Protein AF-A0A8X8BKU2-F1 (afdb_monomer_lite)

pLDDT: mean 81.25, std 14.53, range [22.73, 97.19]

InterPro domains:
  IPR000215 Serpin family [PTHR11461] (1-148)
  IPR002659 Glycosyl transferase, family 31 [PF01762] (292-393)
  IPR023796 Serpin domain [PF00079] (1-145)
  IPR023796 Serpin domain [PF00079] (156-291)
  IPR023796 Serpin domain [SM00093] (162-441)
  IPR036186 Serpin superfamily [SSF56574] (1-147)
  IPR036186 Serpin superfamily [SSF56574] (148-292)
  IPR042178 Serpin superfamily, domain 1 [G3DSA:3.30.497.10] (79-138)
  IPR042178 Serpin superfamily, domain 1 [G3DSA:3.30.497.10] (139-314)
  IPR042185 Serpin superfamily, domain 2 [G3DSA:2.30.39.10] (1-78)

Foldseek 3Di:
DDKDWFWWWWDQDPVLCWIWTWAAFAASPDTDIDIGHPDDPDPDPSCPSVLVPDDLVVVCCRPPSVRTDGDTDTDDDDWDKDKDKDWCVVVLVVLQLPQLCPQVRFALCLWAVDRRDHDPTDMFIDIDTDDHDGDYDHDDDDDDPVVVLLVQQVSLLVRLVSSSCVSVVVPDPDDDDGDSLLSLLQLVLSLSRGDDVNNVRSCVSSVCPPNPPCSLQSSQVVQCVQCPPPPPDDGARADEAEAAQVTDTDPVSQVSCCRRPVYGYHHDHCPPCVPVVVVVVVVVVVVRNDDQQQKDADVVLVVVLCVPDPPVQQAKEAAKDAFDFAACDDPRHDDCVRPVDGTAHIWHDDLDIDHRPVLVVLLVVLVVPDDDDPPVRSSSRSSCVNSVGHHDYDPLHAEPDDEQDLLSPLNHRMYGFYPPDDNSGDDPVVSVVSVVSNVPDPDRDDD

Secondary structure (DSSP, 8-state):
-EEEEEEEEEEEEGGGTEEEEEEE-GGGS-EEEEEEE---SSSS-S-HHHHHH--HHHHHHHT-GGGSEEEEEEEEE--EEEEEEEE-HHHHHHTT--GGG-TTT---TTT-SSS-------EEEEEEEE-S-----------TTSHHHHHHHHHHHHHHHHHHHHHHHTT-SS-----HHHHHHHHHHHHHH--HHHHHHHHHHTT-TTS-TTHHHHHHHHHHHHT-TT-SS-------EEEETTS---HHHHHHHHHHHS--EEEE-TTT-HHHHHHHHHHHHHHHS-----EEE-HHHHHHHHHHSTTTTSEEEEEEE-SPBPP-SSTT---TTT--SSB---EEEEEEEE--GGGHHHHHHHHTTSPP-SSHHHHHHHHHHHTTPEEEE-TTEEEEEE---HHHHTT-SEEEEE-SS-TT---HHHHHHHHHHHHH---PPP-

Organism: Polypterus senegalus (NCBI:txid55291)

Radius of gyration: 26.02 Å; chains: 1; bounding box: 60×61×74 Å

Structure (mmCIF, N/CA/C/O backbone):
data_AF-A0A8X8BKU2-F1
#
_entry.id   AF-A0A8X8BKU2-F1
#
loop_
_atom_site.group_PDB
_atom_site.id
_atom_site.type_symbol
_atom_site.label_atom_id
_atom_site.label_alt_id
_atom_site.label_comp_id
_atom_site.label_asym_id
_atom_site.label_entity_id
_atom_site.label_seq_id
_atom_site.pdbx_PDB_ins_code
_atom_site.Cartn_x
_atom_site.Cartn_y
_atom_site.Cartn_z
_atom_site.occupancy
_atom_site.B_iso_or_equiv
_atom_site.auth_seq_id
_atom_site.auth_comp_id
_atom_site.auth_asym_id
_atom_site.auth_atom_id
_atom_site.pdbx_PDB_model_num
ATOM 1 N N . MET A 1 1 ? -12.149 -3.119 19.683 1.00 58.31 1 MET A N 1
ATOM 2 C CA . MET A 1 1 ? -13.117 -3.546 18.656 1.00 58.31 1 MET A CA 1
ATOM 3 C C . MET A 1 1 ? -13.984 -2.332 18.420 1.00 58.31 1 MET A C 1
ATOM 5 O O . MET A 1 1 ? -14.526 -1.822 19.392 1.00 58.31 1 MET A O 1
ATOM 9 N N . MET A 1 2 ? -14.009 -1.815 17.196 1.00 70.12 2 MET A N 1
ATOM 10 C CA . MET A 1 2 ? -14.854 -0.684 16.835 1.00 70.12 2 MET A CA 1
ATOM 11 C C . MET A 1 2 ? -16.304 -1.154 16.860 1.00 70.12 2 MET A C 1
ATOM 13 O O . MET A 1 2 ? -16.645 -2.106 16.158 1.00 70.12 2 MET A O 1
ATOM 17 N N . HIS A 1 3 ? -17.138 -0.494 17.660 1.00 80.69 3 HIS A N 1
ATOM 18 C CA . HIS A 1 3 ? -18.579 -0.715 17.689 1.00 80.69 3 HIS A CA 1
ATOM 19 C C . HIS A 1 3 ? -19.279 0.562 17.255 1.00 80.69 3 HIS A C 1
ATOM 21 O O . HIS A 1 3 ? -19.214 1.575 17.949 1.00 80.69 3 HIS A O 1
ATOM 27 N N . GLN A 1 4 ? -19.961 0.509 16.118 1.00 79.44 4 GLN A N 1
ATOM 28 C CA . GLN A 1 4 ? -20.691 1.648 15.586 1.00 79.44 4 GLN A CA 1
ATOM 29 C C . GLN A 1 4 ? -22.133 1.248 15.312 1.00 79.44 4 GLN A C 1
ATOM 31 O O . GLN A 1 4 ? -22.399 0.223 14.690 1.00 79.44 4 GLN A O 1
ATOM 36 N N . LYS A 1 5 ? -23.072 2.073 15.770 1.00 86.94 5 LYS A N 1
ATOM 37 C CA . LYS A 1 5 ? -24.489 1.935 15.452 1.00 86.94 5 LYS A CA 1
ATOM 38 C C . LYS A 1 5 ? -24.921 3.153 14.650 1.00 86.94 5 LYS A C 1
ATOM 40 O O . LYS A 1 5 ? -24.992 4.248 15.198 1.00 86.94 5 LYS A O 1
ATOM 45 N N . SER A 1 6 ? -25.161 2.972 13.355 1.00 87.56 6 SER A N 1
ATOM 46 C CA . SER A 1 6 ? -25.583 4.056 12.461 1.00 87.56 6 SER A CA 1
ATOM 47 C C . SER A 1 6 ? -26.288 3.506 11.220 1.00 87.56 6 SER A C 1
ATOM 49 O O . SER A 1 6 ? -26.425 2.294 11.052 1.00 87.56 6 SER A O 1
ATOM 51 N N . LYS A 1 7 ? -26.763 4.406 10.355 1.00 89.69 7 LYS A N 1
ATOM 52 C CA . LYS A 1 7 ? -27.360 4.066 9.063 1.00 89.69 7 LYS A CA 1
ATOM 53 C C . LYS A 1 7 ? -26.285 3.935 7.989 1.00 89.69 7 LYS A C 1
ATOM 55 O O . LYS A 1 7 ? -25.762 4.948 7.526 1.00 89.69 7 LYS A O 1
ATOM 60 N N . PHE A 1 8 ? -26.039 2.711 7.547 1.00 91.19 8 PHE A N 1
ATOM 61 C CA . PHE A 1 8 ? -25.093 2.393 6.480 1.00 91.19 8 PHE A CA 1
ATOM 62 C C . PHE A 1 8 ? -25.825 1.853 5.261 1.00 91.19 8 PHE A C 1
ATOM 64 O O . PHE A 1 8 ? -26.941 1.347 5.375 1.00 91.19 8 PHE A O 1
ATOM 71 N N . LYS A 1 9 ? -25.198 1.961 4.090 1.00 93.50 9 LYS A N 1
ATOM 72 C CA . LYS A 1 9 ? -25.662 1.215 2.925 1.00 93.50 9 LYS A CA 1
ATOM 73 C C . LYS A 1 9 ? -25.282 -0.242 3.103 1.00 93.50 9 LYS A C 1
ATOM 75 O O . LYS A 1 9 ? -24.139 -0.566 3.436 1.00 93.50 9 LYS A O 1
ATOM 80 N N . PHE A 1 10 ? -26.251 -1.103 2.860 1.00 95.12 10 PHE A N 1
ATOM 81 C CA . PHE A 1 10 ? -26.120 -2.526 3.062 1.00 95.12 10 PHE A CA 1
ATOM 82 C C . PHE A 1 10 ? -26.879 -3.299 1.995 1.00 95.12 10 PHE A C 1
ATOM 84 O O . PHE A 1 10 ? -27.978 -2.919 1.596 1.00 95.12 10 PHE A O 1
ATOM 91 N N . ALA A 1 11 ? -26.304 -4.414 1.573 1.00 94.75 11 ALA A N 1
ATOM 92 C CA . ALA A 1 11 ? -26.965 -5.386 0.723 1.00 94.75 11 ALA A CA 1
ATOM 93 C C . ALA A 1 11 ? -26.736 -6.792 1.275 1.00 94.75 11 ALA A C 1
ATOM 95 O O . ALA A 1 11 ? -25.700 -7.098 1.864 1.00 94.75 11 ALA A O 1
ATOM 96 N N . PHE A 1 12 ? -27.709 -7.670 1.064 1.00 93.06 12 PHE A N 1
ATOM 97 C CA . PHE A 1 12 ? -27.542 -9.097 1.291 1.00 93.06 12 PHE A CA 1
ATOM 98 C C . PHE A 1 12 ? -27.645 -9.811 -0.050 1.00 93.06 12 PHE A C 1
ATOM 100 O O . PHE A 1 12 ? -28.634 -9.636 -0.755 1.00 93.06 12 PHE A O 1
ATOM 107 N N . ILE A 1 13 ? -26.637 -10.615 -0.389 1.00 91.88 13 ILE A N 1
ATOM 108 C CA . ILE A 1 13 ? -26.557 -11.379 -1.635 1.00 91.88 13 ILE A CA 1
ATOM 109 C C . ILE A 1 13 ? -26.971 -12.829 -1.336 1.00 91.88 13 ILE A C 1
ATOM 111 O O . ILE A 1 13 ? -26.147 -13.601 -0.828 1.00 91.88 13 ILE A O 1
ATOM 115 N N . PRO A 1 14 ? -28.224 -13.242 -1.630 1.00 88.62 14 PRO A N 1
ATOM 116 C CA . PRO A 1 14 ? -28.755 -14.525 -1.165 1.00 88.62 14 PRO A CA 1
ATOM 117 C C . PRO A 1 14 ? -28.027 -15.729 -1.762 1.00 88.62 14 PRO A C 1
ATOM 119 O O . PRO A 1 14 ? -27.754 -16.701 -1.058 1.00 88.62 14 PRO A O 1
ATOM 122 N N . GLU A 1 15 ? -27.655 -15.647 -3.042 1.00 86.75 15 GLU A N 1
ATOM 123 C CA . GLU A 1 15 ? -26.928 -16.703 -3.760 1.00 86.75 15 GLU A CA 1
ATOM 124 C C . GLU A 1 15 ? -25.577 -17.023 -3.111 1.00 86.75 15 GLU A C 1
ATOM 126 O O . GLU A 1 15 ? -25.129 -18.172 -3.102 1.00 86.75 15 GLU A O 1
ATOM 131 N N . MET A 1 16 ? -24.942 -16.004 -2.534 1.00 85.38 16 MET A N 1
ATOM 132 C CA . MET A 1 16 ? -23.623 -16.091 -1.916 1.00 85.38 16 MET A CA 1
ATOM 133 C C . MET A 1 16 ? -23.685 -16.225 -0.398 1.00 85.38 16 MET A C 1
ATOM 135 O O . MET A 1 16 ? -22.648 -16.456 0.209 1.00 85.38 16 MET A O 1
ATOM 139 N N . GLN A 1 17 ? -24.874 -16.083 0.205 1.00 87.62 17 GLN A N 1
ATOM 140 C CA . GLN A 1 17 ? -25.035 -15.907 1.651 1.00 87.62 17 GLN A CA 1
ATOM 141 C C . GLN A 1 17 ? -24.080 -14.830 2.192 1.00 87.62 17 GLN A C 1
ATOM 143 O O . GLN A 1 17 ? -23.477 -14.998 3.243 1.00 87.62 17 GLN A O 1
ATOM 148 N N . CYS A 1 18 ? -23.924 -13.727 1.458 1.00 90.94 18 CYS A N 1
ATOM 149 C CA . CYS A 1 18 ? -22.923 -12.699 1.736 1.00 90.94 18 CYS A CA 1
ATOM 150 C C . CYS A 1 18 ? -23.594 -11.377 2.111 1.00 90.94 18 CYS A C 1
ATOM 152 O O . CYS A 1 18 ? -24.566 -10.961 1.481 1.00 90.94 18 CYS A O 1
ATOM 154 N N . GLN A 1 19 ? -23.081 -10.730 3.147 1.00 92.81 19 GLN A N 1
ATOM 155 C CA . GLN A 1 19 ? -23.439 -9.384 3.562 1.00 92.81 19 GLN A CA 1
ATOM 156 C C . GLN A 1 19 ? -22.459 -8.394 2.935 1.00 92.81 19 GLN A C 1
ATOM 158 O O . GLN A 1 19 ? -21.251 -8.594 3.004 1.00 92.81 19 GLN A O 1
ATOM 163 N N . VAL A 1 20 ? -22.969 -7.319 2.349 1.00 94.81 20 VAL A N 1
ATOM 164 C CA . VAL A 1 20 ? -22.167 -6.232 1.787 1.00 94.81 20 VAL A CA 1
ATOM 165 C C . VAL A 1 20 ? -22.460 -4.975 2.582 1.00 94.81 20 VAL A C 1
ATOM 167 O O . VAL A 1 20 ? -23.620 -4.590 2.722 1.00 94.81 20 VAL A O 1
ATOM 170 N N . LEU A 1 21 ? -21.420 -4.341 3.107 1.00 93.44 21 LEU A N 1
ATOM 171 C CA . LEU A 1 21 ? -21.511 -3.125 3.905 1.00 93.44 21 LEU A CA 1
ATOM 172 C C . LEU A 1 21 ? -20.603 -2.056 3.302 1.00 93.44 21 LEU A C 1
ATOM 174 O O . LEU A 1 21 ? -19.420 -2.310 3.087 1.00 93.44 21 LEU A O 1
ATOM 178 N N . GLU A 1 22 ? -21.143 -0.862 3.069 1.00 91.69 22 GLU A N 1
ATOM 179 C CA . GLU A 1 22 ? -20.348 0.318 2.723 1.00 91.69 22 GLU A CA 1
ATOM 180 C C . GLU A 1 22 ? -20.149 1.174 3.979 1.00 91.69 22 GLU A C 1
ATOM 182 O O . GLU A 1 22 ? -21.103 1.732 4.532 1.00 91.69 22 GLU A O 1
ATOM 187 N N . LEU A 1 23 ? -18.898 1.276 4.421 1.00 86.50 23 LEU A N 1
ATOM 188 C CA . LEU A 1 23 ? -18.463 2.183 5.473 1.00 86.50 23 LEU A CA 1
ATOM 189 C C . LEU A 1 23 ? -17.860 3.433 4.819 1.00 86.50 23 LEU A C 1
ATOM 191 O O . LEU A 1 23 ? -16.763 3.350 4.263 1.00 86.50 23 LEU A O 1
ATOM 195 N N . PRO A 1 24 ? -18.550 4.583 4.839 1.00 78.75 24 PRO A N 1
ATOM 196 C CA . PRO A 1 24 ? -17.989 5.811 4.300 1.00 78.75 24 PRO A CA 1
ATOM 197 C C . PRO A 1 24 ? -16.827 6.295 5.174 1.00 78.75 24 PRO A C 1
ATOM 199 O O . PRO A 1 24 ? -16.908 6.275 6.404 1.00 78.75 24 PRO A O 1
ATOM 202 N N . TYR A 1 25 ? -15.763 6.759 4.529 1.00 68.69 25 TYR A N 1
ATOM 203 C CA . TYR A 1 25 ? -14.752 7.604 5.150 1.00 68.69 25 TYR A CA 1
ATOM 204 C C . TYR A 1 25 ? -15.156 9.075 5.023 1.00 68.69 25 TYR A C 1
ATOM 206 O O . TYR A 1 25 ? -16.176 9.419 4.417 1.00 68.69 25 TYR A O 1
ATOM 214 N N . VAL A 1 26 ? -14.370 9.950 5.650 1.00 59.62 26 VAL A N 1
ATOM 215 C CA . VAL A 1 26 ? -14.682 11.375 5.780 1.00 59.62 26 VAL A CA 1
ATOM 216 C C . VAL A 1 26 ? -14.990 12.007 4.408 1.00 59.62 26 VAL A C 1
ATOM 218 O O . VAL A 1 26 ? -14.352 11.700 3.406 1.00 59.62 26 VAL A O 1
ATOM 221 N N . GLU A 1 27 ? -16.019 12.858 4.378 1.00 56.25 27 GLU A N 1
ATOM 222 C CA . GLU A 1 27 ? -16.565 13.563 3.202 1.00 56.25 27 GLU A CA 1
ATOM 223 C C . GLU A 1 27 ? -17.274 12.716 2.125 1.00 56.25 27 GLU A C 1
ATOM 225 O O . GLU A 1 27 ? -17.692 13.268 1.109 1.00 56.25 27 GLU A O 1
ATOM 230 N N . ASN A 1 28 ? -17.482 11.404 2.334 1.00 57.03 28 ASN A N 1
ATOM 231 C CA . ASN A 1 28 ? -17.952 10.471 1.288 1.00 57.03 28 ASN A CA 1
ATOM 232 C C . ASN A 1 28 ? -17.068 10.484 0.019 1.00 57.03 28 ASN A C 1
ATOM 234 O O . ASN A 1 28 ? -17.511 10.044 -1.042 1.00 57.03 28 ASN A O 1
ATOM 238 N N . GLU A 1 29 ? -15.832 10.986 0.111 1.00 65.38 29 GLU A N 1
ATOM 239 C CA . GLU A 1 29 ? -14.850 10.939 -0.980 1.00 65.38 29 GLU A CA 1
ATOM 240 C C . GLU A 1 29 ? -14.262 9.524 -1.130 1.00 65.38 29 GLU A C 1
ATOM 242 O O . GLU A 1 29 ? -13.905 9.106 -2.230 1.00 65.38 29 GLU A O 1
ATOM 247 N N . LEU A 1 30 ? -14.210 8.763 -0.032 1.00 75.94 30 LEU A N 1
ATOM 248 C CA . LEU A 1 30 ? -13.731 7.383 0.022 1.00 75.94 30 LEU A CA 1
ATOM 249 C C . LEU A 1 30 ? -14.705 6.513 0.823 1.00 75.94 30 LEU A C 1
ATOM 251 O O . LEU A 1 30 ? -15.361 6.984 1.753 1.00 75.94 30 LEU A O 1
ATOM 255 N N . SER A 1 31 ? -14.763 5.220 0.513 1.00 83.06 31 SER A N 1
ATOM 256 C CA . SER A 1 31 ? -15.490 4.236 1.317 1.00 83.06 31 SER A CA 1
ATOM 257 C C . SER A 1 31 ? -14.753 2.899 1.375 1.00 83.06 31 SER A C 1
ATOM 259 O O . SER A 1 31 ? -14.009 2.526 0.466 1.00 83.06 31 SER A O 1
ATOM 261 N N . MET A 1 32 ? -14.934 2.182 2.483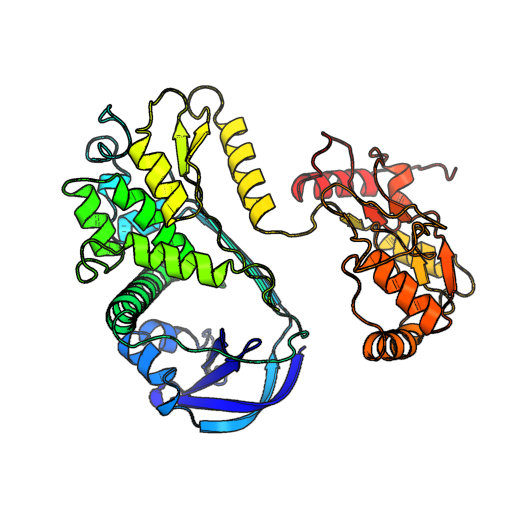 1.00 86.38 32 MET A N 1
ATOM 262 C CA . MET A 1 32 ? -14.554 0.782 2.623 1.00 86.38 32 MET A CA 1
ATOM 263 C C . MET A 1 32 ? -15.777 -0.080 2.331 1.00 86.38 32 MET A C 1
ATOM 265 O O . MET A 1 32 ? -16.799 0.023 3.008 1.00 86.38 32 MET A O 1
ATOM 269 N N . LEU A 1 33 ? -15.647 -0.971 1.355 1.00 90.94 33 LEU A N 1
ATOM 270 C CA . LEU A 1 33 ? -16.633 -2.008 1.080 1.00 90.94 33 LEU A CA 1
ATOM 271 C C . LEU A 1 33 ? -16.194 -3.309 1.749 1.00 90.94 33 LEU A C 1
ATOM 273 O O . LEU A 1 33 ? -15.087 -3.794 1.517 1.00 90.94 33 LEU A O 1
ATOM 277 N N . ILE A 1 34 ? -17.070 -3.872 2.576 1.00 91.69 34 ILE A N 1
ATOM 278 C CA . ILE A 1 34 ? -16.852 -5.146 3.260 1.00 91.69 34 ILE A CA 1
ATOM 279 C C . ILE A 1 34 ? -17.829 -6.163 2.687 1.00 91.69 34 ILE A C 1
ATOM 281 O O . ILE A 1 34 ? -19.039 -5.974 2.786 1.00 91.69 34 ILE A O 1
ATOM 285 N N . LEU A 1 35 ? -17.300 -7.243 2.113 1.00 92.75 35 LEU A N 1
ATOM 286 C CA . LEU A 1 35 ? -18.066 -8.411 1.689 1.00 92.75 35 LEU A CA 1
ATOM 287 C C . LEU A 1 35 ? -17.810 -9.525 2.709 1.00 92.75 35 LEU A C 1
ATOM 289 O O . LEU A 1 35 ? -16.705 -10.059 2.781 1.00 92.75 35 LEU A O 1
ATOM 293 N N . LEU A 1 36 ? -18.821 -9.841 3.511 1.00 91.56 36 LEU A N 1
ATOM 294 C CA . LEU A 1 36 ? -18.755 -10.781 4.623 1.00 91.56 36 LEU A CA 1
ATOM 295 C C . LEU A 1 36 ? -19.691 -11.974 4.363 1.00 91.56 36 LEU A C 1
ATOM 297 O O . LEU A 1 36 ? -20.910 -11.833 4.501 1.00 91.56 36 LEU A O 1
ATOM 301 N N . PRO A 1 37 ? -19.167 -13.154 3.989 1.00 89.00 37 PRO A N 1
ATOM 302 C CA . PRO A 1 37 ? -19.948 -14.388 3.987 1.00 89.00 37 PRO A CA 1
ATOM 303 C C . PRO A 1 37 ? -20.530 -14.678 5.380 1.00 89.00 37 PRO A C 1
ATOM 305 O O . PRO A 1 37 ? -19.886 -14.405 6.392 1.00 89.00 37 PRO A O 1
ATOM 308 N N . LYS A 1 38 ? -21.750 -15.219 5.437 1.00 82.19 38 LYS A N 1
ATOM 309 C CA . LYS A 1 38 ? -22.363 -15.719 6.676 1.00 82.19 38 LYS A CA 1
ATOM 310 C C . LYS A 1 38 ? -21.604 -16.929 7.226 1.00 82.19 38 LYS A C 1
ATOM 312 O O . LYS A 1 38 ? -20.832 -17.552 6.502 1.00 82.19 38 LYS A O 1
ATOM 317 N N . ASP A 1 39 ? -21.869 -17.226 8.501 1.00 67.88 39 ASP A N 1
ATOM 318 C CA . ASP A 1 39 ? -21.220 -18.268 9.299 1.00 67.88 39 ASP A CA 1
ATOM 319 C C . ASP A 1 39 ? -20.928 -19.553 8.515 1.00 67.88 39 ASP A C 1
ATOM 321 O O . ASP A 1 39 ? -21.769 -20.095 7.794 1.00 67.88 39 ASP A O 1
ATOM 325 N N . ILE A 1 40 ? -19.695 -20.020 8.681 1.00 64.50 40 ILE A N 1
ATOM 326 C CA . ILE A 1 40 ? -19.132 -21.178 8.001 1.00 64.50 40 ILE A CA 1
ATOM 327 C C . ILE A 1 40 ? -19.677 -22.439 8.687 1.00 64.50 40 ILE A C 1
ATOM 329 O O . ILE A 1 40 ? -19.405 -22.675 9.863 1.00 64.50 40 ILE A O 1
ATOM 333 N N . GLU A 1 41 ? -20.456 -23.249 7.969 1.00 61.97 41 GLU A N 1
ATOM 334 C CA . GLU A 1 41 ? -21.005 -24.518 8.483 1.00 61.97 41 GLU A CA 1
ATOM 335 C C . GLU A 1 41 ? -20.051 -25.717 8.279 1.00 61.97 41 GLU A C 1
ATOM 337 O O . GLU A 1 41 ? -20.345 -26.832 8.710 1.00 61.97 41 GLU A O 1
ATOM 342 N N . ASP A 1 42 ? -18.904 -25.505 7.628 1.00 63.12 42 ASP A N 1
ATOM 343 C CA . ASP A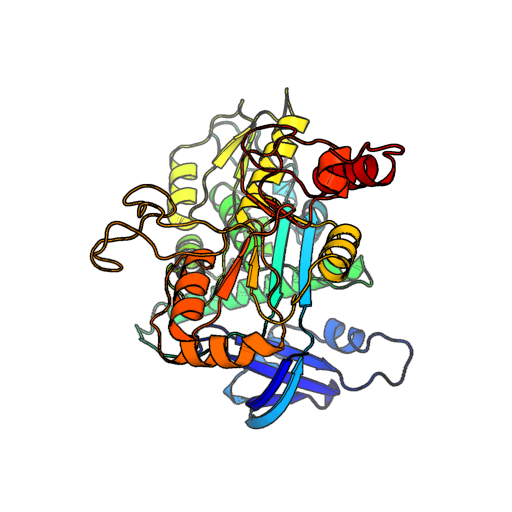 1 42 ? -17.905 -26.525 7.303 1.00 63.12 42 ASP A CA 1
ATOM 344 C C . ASP A 1 42 ? -16.474 -26.123 7.732 1.00 63.12 42 ASP A C 1
ATOM 346 O O . ASP A 1 42 ? -16.255 -25.127 8.414 1.00 63.12 42 ASP A O 1
ATOM 350 N N . ASN A 1 43 ? -15.475 -26.936 7.371 1.00 62.75 43 ASN A N 1
ATOM 351 C CA . ASN A 1 43 ? -14.058 -26.670 7.670 1.00 62.75 43 ASN A CA 1
ATOM 352 C C . ASN A 1 43 ? -13.381 -25.750 6.625 1.00 62.75 43 ASN A C 1
ATOM 354 O O . ASN A 1 43 ? -12.152 -25.767 6.517 1.00 62.75 43 ASN A O 1
ATOM 358 N N . SER A 1 44 ? -14.144 -25.025 5.798 1.00 67.25 44 SER A N 1
ATOM 359 C CA . SER A 1 44 ? -13.600 -24.067 4.824 1.00 67.25 44 SER A CA 1
ATOM 360 C C . SER A 1 44 ? -13.364 -22.685 5.448 1.00 67.25 44 SER A C 1
ATOM 362 O O . SER A 1 44 ? -13.599 -22.471 6.636 1.00 67.25 44 SER A O 1
ATOM 364 N N . THR A 1 45 ? -12.870 -21.730 4.657 1.00 68.38 45 THR A N 1
ATOM 365 C CA . THR A 1 45 ? -12.777 -20.319 5.072 1.00 68.38 45 THR A CA 1
ATOM 366 C C . THR A 1 45 ? -14.073 -19.540 4.827 1.00 68.38 45 THR A C 1
ATOM 368 O O . THR A 1 45 ? -14.163 -18.374 5.209 1.00 68.38 45 THR A O 1
ATOM 371 N N . GLY A 1 46 ? -15.067 -20.141 4.161 1.00 74.06 46 GLY A N 1
ATOM 372 C CA . GLY A 1 46 ? -16.290 -19.475 3.700 1.00 74.06 46 GLY A CA 1
ATOM 373 C C . GLY A 1 46 ? -16.077 -18.509 2.527 1.00 74.06 46 GLY A C 1
ATOM 374 O O . GLY A 1 46 ? -17.048 -18.044 1.924 1.00 74.06 46 GLY A O 1
ATOM 375 N N . LEU A 1 47 ? -14.824 -18.216 2.164 1.00 82.44 47 LEU A N 1
ATOM 376 C CA . LEU A 1 47 ? -14.455 -17.276 1.106 1.00 82.44 47 LEU A CA 1
ATOM 377 C C . LEU A 1 47 ? -14.356 -17.952 -0.262 1.00 82.44 47 LEU A C 1
ATOM 379 O O . LEU A 1 47 ? -14.577 -17.297 -1.273 1.00 82.44 47 LEU A O 1
ATOM 383 N N . GLU A 1 48 ? -14.118 -19.261 -0.335 1.00 81.88 48 GLU A N 1
ATOM 384 C CA . GLU A 1 48 ? -13.801 -19.961 -1.585 1.00 81.88 48 GLU A CA 1
ATOM 385 C C . GLU A 1 48 ? -14.929 -19.832 -2.617 1.00 81.88 48 GLU A C 1
ATOM 387 O O . GLU A 1 48 ? -14.687 -19.700 -3.821 1.00 81.88 48 GLU A O 1
ATOM 392 N N . LYS A 1 49 ? -16.186 -19.868 -2.154 1.00 83.56 49 LYS A N 1
ATOM 393 C CA . LYS A 1 49 ? -17.354 -19.655 -3.017 1.00 83.56 49 LYS A CA 1
ATOM 394 C C . LYS A 1 49 ? -17.361 -18.225 -3.557 1.00 83.56 49 LYS A C 1
ATOM 396 O O . LYS A 1 49 ? -17.573 -18.034 -4.756 1.00 83.56 49 LYS A O 1
ATOM 401 N N . LEU A 1 50 ? -17.118 -17.245 -2.683 1.00 86.81 50 LEU A N 1
ATOM 402 C CA . LEU A 1 50 ? -17.055 -15.829 -3.037 1.00 86.81 50 LEU A CA 1
ATOM 403 C C . LEU A 1 50 ? -15.951 -15.578 -4.061 1.00 86.81 50 LEU A C 1
ATOM 405 O O . LEU A 1 50 ? -16.252 -15.095 -5.150 1.00 86.81 50 LEU A O 1
ATOM 409 N N . GLU A 1 51 ? -14.731 -16.018 -3.775 1.00 87.19 51 GLU A N 1
ATOM 410 C CA . GLU A 1 51 ? -13.550 -15.872 -4.629 1.00 87.19 51 GLU A CA 1
ATOM 411 C C . GLU A 1 51 ? -13.754 -16.474 -6.024 1.00 87.19 51 GLU A C 1
ATOM 413 O O . GLU A 1 51 ? -13.488 -15.816 -7.030 1.00 87.19 51 GLU A O 1
ATOM 418 N N . LYS A 1 52 ? -14.299 -17.696 -6.111 1.00 86.31 52 LYS A N 1
ATOM 419 C CA . LYS A 1 52 ? -14.586 -18.352 -7.401 1.00 86.31 52 LYS A CA 1
ATOM 420 C C . LYS A 1 52 ? -15.655 -17.627 -8.211 1.00 86.31 52 LYS A C 1
ATOM 422 O O . LYS A 1 52 ? -15.625 -17.654 -9.439 1.00 86.31 52 LYS A O 1
ATOM 427 N N . SER A 1 53 ? -16.622 -17.021 -7.531 1.00 87.44 53 SER A N 1
ATOM 428 C CA . SER A 1 53 ? -17.734 -16.320 -8.170 1.00 87.44 53 SER A CA 1
ATOM 429 C C . SER A 1 53 ? -17.420 -14.864 -8.523 1.00 87.44 53 SER A C 1
ATOM 431 O O . SER A 1 53 ? -18.188 -14.259 -9.273 1.00 87.44 53 SER A O 1
ATOM 433 N N . LEU A 1 54 ? -16.331 -14.306 -7.984 1.00 89.56 54 LEU A N 1
ATOM 434 C CA . LEU A 1 54 ? -16.010 -12.891 -8.085 1.00 89.56 54 LEU A CA 1
ATOM 435 C C . LEU A 1 54 ? -15.618 -12.527 -9.526 1.00 89.56 54 LEU A C 1
ATOM 437 O O . LEU A 1 54 ? -14.631 -13.007 -10.096 1.00 89.56 54 LEU A O 1
ATOM 441 N N . THR A 1 55 ? -16.427 -11.657 -10.118 1.00 92.62 55 THR A N 1
ATOM 442 C CA . THR A 1 55 ? -16.234 -11.070 -11.449 1.00 92.62 55 THR A CA 1
ATOM 443 C C . THR A 1 55 ? -16.460 -9.569 -11.348 1.00 92.62 55 THR A C 1
ATOM 445 O O . THR A 1 55 ? -17.072 -9.114 -10.383 1.00 92.62 55 THR A O 1
ATOM 448 N N . LEU A 1 56 ? -15.978 -8.798 -12.324 1.00 90.94 56 LEU A N 1
ATOM 449 C CA . LEU A 1 56 ? -16.151 -7.346 -12.314 1.00 90.94 56 LEU A CA 1
ATOM 450 C C . LEU A 1 56 ? -17.631 -6.947 -12.316 1.00 90.94 56 LEU A C 1
ATOM 452 O O . LEU A 1 56 ? -18.019 -6.083 -11.541 1.00 90.94 56 LEU A O 1
ATOM 456 N N . GLU A 1 57 ? -18.440 -7.610 -13.145 1.00 92.00 57 GLU A N 1
ATOM 457 C CA . GLU A 1 57 ? -19.891 -7.405 -13.226 1.00 92.00 57 GLU A CA 1
ATOM 458 C C . GLU A 1 57 ? -20.549 -7.641 -11.865 1.00 92.00 57 GLU A C 1
ATOM 460 O O . GLU A 1 57 ? -21.171 -6.741 -11.315 1.00 92.00 57 GLU A O 1
ATOM 465 N N . LYS A 1 58 ? -20.294 -8.803 -11.250 1.00 92.31 58 LYS A N 1
ATOM 466 C CA . LYS A 1 58 ? -20.839 -9.119 -9.924 1.00 92.31 58 LYS A CA 1
ATOM 467 C C . LYS A 1 58 ? -20.356 -8.169 -8.839 1.00 92.31 58 LYS A C 1
ATOM 469 O O . LYS A 1 58 ? -21.158 -7.763 -8.013 1.00 92.31 58 LYS A O 1
ATOM 474 N N . LEU A 1 59 ? -19.068 -7.822 -8.822 1.00 91.62 59 LEU A N 1
ATOM 475 C CA . LEU A 1 59 ? -18.532 -6.886 -7.837 1.00 91.62 59 LEU A CA 1
ATOM 476 C C . LEU A 1 59 ? -19.235 -5.533 -7.966 1.00 91.62 59 LEU A C 1
ATOM 478 O O . LEU A 1 59 ? -19.743 -5.034 -6.971 1.00 91.62 59 LEU A O 1
ATOM 482 N N . HIS A 1 60 ? -19.325 -4.996 -9.185 1.00 90.06 60 HIS A N 1
ATOM 483 C CA . HIS A 1 60 ? -20.024 -3.745 -9.458 1.00 90.06 60 HIS A CA 1
ATOM 484 C C . HIS A 1 60 ? -21.499 -3.818 -9.050 1.00 90.06 60 HIS A C 1
ATOM 486 O O . HIS A 1 60 ? -21.985 -2.914 -8.380 1.00 90.06 60 HIS A O 1
ATOM 492 N N . ASP A 1 61 ? -22.200 -4.899 -9.390 1.00 91.75 61 ASP A N 1
ATOM 493 C CA . ASP A 1 61 ? -23.612 -5.079 -9.049 1.00 91.75 61 ASP A CA 1
ATOM 494 C C . ASP A 1 61 ? -23.843 -5.174 -7.537 1.00 91.75 61 ASP A C 1
ATOM 496 O O . ASP A 1 61 ? -24.772 -4.550 -7.018 1.00 91.75 61 ASP A O 1
ATOM 500 N N . TRP A 1 62 ? -22.996 -5.924 -6.824 1.00 92.12 62 TRP A N 1
ATOM 501 C CA . TRP A 1 62 ? -23.085 -6.118 -5.373 1.00 92.12 62 TRP A CA 1
ATOM 502 C C . TRP A 1 62 ? -22.736 -4.861 -4.580 1.00 92.12 62 TRP A C 1
ATOM 504 O O . TRP A 1 62 ? -23.221 -4.702 -3.462 1.00 92.12 62 TRP A O 1
ATOM 514 N N . THR A 1 63 ? -21.895 -3.989 -5.137 1.00 90.69 63 THR A N 1
ATOM 515 C CA . THR A 1 63 ? -21.440 -2.759 -4.479 1.00 90.69 63 THR A CA 1
ATOM 516 C C . THR A 1 63 ? -22.069 -1.501 -5.070 1.00 90.69 63 THR A C 1
ATOM 518 O O . THR A 1 63 ? -21.661 -0.400 -4.708 1.00 90.69 63 THR A O 1
ATOM 521 N N . ASN A 1 64 ? -23.023 -1.628 -5.997 1.00 89.88 64 ASN A N 1
ATOM 522 C CA . ASN A 1 64 ? -23.706 -0.479 -6.577 1.00 89.88 64 ASN A CA 1
ATOM 523 C C . ASN A 1 64 ? -24.573 0.190 -5.494 1.00 89.88 64 ASN A C 1
ATOM 525 O O . ASN A 1 64 ? -25.491 -0.457 -4.982 1.00 89.88 64 ASN A O 1
ATOM 529 N N . PRO A 1 65 ? -24.350 1.480 -5.180 1.00 86.25 65 PRO A N 1
ATOM 530 C CA . PRO A 1 65 ? -25.174 2.246 -4.251 1.00 86.25 65 PRO A CA 1
ATOM 531 C C . PRO A 1 65 ? -26.685 2.126 -4.457 1.00 86.25 65 PRO A C 1
ATOM 533 O O . PRO A 1 65 ? -27.417 2.113 -3.472 1.00 86.25 65 PRO A O 1
ATOM 536 N N . ASP A 1 66 ? -27.142 2.033 -5.708 1.00 89.31 66 ASP A N 1
ATOM 537 C CA . ASP A 1 66 ? -28.565 1.956 -6.058 1.00 89.31 66 ASP A CA 1
ATOM 538 C C . ASP A 1 66 ? -29.183 0.592 -5.708 1.00 89.31 66 ASP A C 1
ATOM 540 O O . ASP A 1 66 ? -30.395 0.481 -5.525 1.00 89.31 66 ASP A O 1
ATOM 544 N N . ASN A 1 67 ? -28.346 -0.441 -5.574 1.00 89.25 67 ASN A N 1
ATOM 545 C CA . ASN A 1 67 ? -28.743 -1.791 -5.178 1.00 89.25 67 ASN A CA 1
ATOM 546 C C . ASN A 1 67 ? -28.630 -2.020 -3.658 1.00 89.25 67 ASN A C 1
ATOM 548 O O . ASN A 1 67 ? -28.951 -3.108 -3.177 1.00 89.25 67 ASN A O 1
ATOM 552 N N . MET A 1 68 ? -28.155 -1.027 -2.898 1.00 93.25 68 MET A N 1
ATOM 553 C CA . MET A 1 68 ? -27.941 -1.125 -1.454 1.00 93.25 68 MET A CA 1
ATOM 554 C C . MET A 1 68 ? -28.975 -0.298 -0.688 1.00 93.25 68 MET A C 1
ATOM 556 O O . MET A 1 68 ? -29.241 0.862 -1.001 1.00 93.25 68 MET A O 1
ATOM 560 N N . GLU A 1 69 ? -29.527 -0.866 0.380 1.00 94.00 69 GLU A N 1
ATOM 561 C CA . GLU A 1 69 ? -30.489 -0.177 1.235 1.00 94.00 69 GLU A CA 1
ATOM 562 C C . GLU A 1 69 ? -29.769 0.558 2.371 1.00 94.00 69 GLU A C 1
ATOM 564 O O . GLU A 1 69 ? -28.864 0.019 3.010 1.00 94.00 69 GLU A O 1
ATOM 569 N N . LYS A 1 70 ? -30.174 1.801 2.657 1.00 93.75 70 LYS A N 1
ATOM 570 C CA . LYS A 1 70 ? -29.639 2.565 3.789 1.00 93.75 70 LYS A CA 1
ATOM 571 C C . LYS A 1 70 ? -30.396 2.220 5.074 1.00 93.75 70 LYS A C 1
ATOM 573 O O . LYS A 1 70 ? -31.407 2.849 5.388 1.00 93.75 70 LYS A O 1
ATOM 578 N N . ILE A 1 71 ? -29.876 1.262 5.837 1.00 94.06 71 ILE A N 1
ATOM 579 C CA . ILE A 1 71 ? -30.513 0.720 7.047 1.00 94.06 71 ILE A CA 1
ATOM 580 C C . ILE A 1 71 ? -29.636 0.899 8.292 1.00 94.06 71 ILE A C 1
ATOM 582 O O . ILE A 1 71 ? -28.421 1.066 8.201 1.00 94.06 71 ILE A O 1
ATOM 586 N N . GLU A 1 72 ? -30.256 0.907 9.474 1.00 95.50 72 GLU A N 1
ATOM 587 C CA . GLU A 1 72 ? -29.536 0.986 10.752 1.00 95.50 72 GLU A CA 1
ATOM 588 C C . GLU A 1 72 ? -28.876 -0.361 11.079 1.00 95.50 72 GLU A C 1
ATOM 590 O O . GLU A 1 72 ? -29.563 -1.374 11.202 1.00 95.50 72 GLU A O 1
ATOM 595 N N . ILE A 1 73 ? -27.548 -0.372 11.227 1.00 91.50 73 ILE A N 1
ATOM 596 C CA . ILE A 1 73 ? -26.747 -1.578 11.475 1.00 91.50 73 ILE A CA 1
ATOM 597 C C . ILE A 1 73 ? -25.814 -1.350 12.660 1.00 91.50 73 ILE A C 1
ATOM 599 O O . ILE A 1 73 ? -25.229 -0.278 12.820 1.00 91.50 73 ILE A O 1
ATOM 603 N N . ASN A 1 74 ? -25.661 -2.396 13.475 1.00 91.44 74 ASN A N 1
ATOM 604 C CA . ASN A 1 74 ? -24.610 -2.492 14.481 1.00 91.44 74 ASN A CA 1
ATOM 605 C C . ASN A 1 74 ? -23.371 -3.124 13.840 1.00 91.44 74 ASN A C 1
ATOM 607 O O . ASN A 1 74 ? -23.332 -4.332 13.610 1.00 91.44 74 ASN A O 1
ATOM 611 N N . VAL A 1 75 ? -22.364 -2.312 13.553 1.00 88.50 75 VAL A N 1
ATOM 612 C CA . VAL A 1 75 ? -21.094 -2.750 12.979 1.00 88.50 75 VAL A CA 1
ATOM 613 C C . VAL A 1 75 ? -20.126 -3.048 14.114 1.00 88.50 75 VAL A C 1
ATOM 615 O O . VAL A 1 75 ? -19.905 -2.205 14.982 1.00 88.50 75 VAL A O 1
ATOM 618 N N . SER A 1 76 ? -19.551 -4.250 14.103 1.00 88.12 76 SER A N 1
ATOM 619 C CA . SER A 1 76 ? -18.451 -4.634 14.989 1.00 88.12 76 SER A CA 1
ATOM 620 C C . SER A 1 76 ? -17.251 -5.023 14.136 1.00 88.12 76 SER A C 1
ATOM 622 O O . SER A 1 76 ? -17.266 -6.076 13.505 1.00 88.12 76 SER A O 1
ATOM 624 N N . LEU A 1 77 ? -16.232 -4.165 14.094 1.00 82.69 77 LEU A N 1
ATOM 625 C CA . LEU A 1 77 ? -15.028 -4.371 13.287 1.00 82.69 77 LEU A CA 1
ATOM 626 C C . LEU A 1 77 ? -13.794 -4.402 14.204 1.00 82.69 77 LEU A C 1
ATOM 628 O O . LEU A 1 77 ? -13.635 -3.521 15.055 1.00 82.69 77 LEU A O 1
ATOM 632 N N . PRO A 1 78 ? -12.906 -5.405 14.109 1.00 79.56 78 PRO A N 1
ATOM 633 C CA . PRO A 1 78 ? -11.660 -5.371 14.858 1.00 79.56 78 PRO A CA 1
ATOM 634 C C . PRO A 1 78 ? -10.797 -4.201 14.373 1.00 79.56 78 PRO A C 1
ATOM 636 O O . PRO A 1 78 ? -10.788 -3.874 13.191 1.00 79.56 78 PRO A O 1
ATOM 639 N N . ARG A 1 79 ? -10.039 -3.589 15.287 1.00 73.06 79 ARG A N 1
ATOM 640 C CA . ARG A 1 79 ? -8.917 -2.743 14.872 1.00 73.06 79 ARG A CA 1
ATOM 641 C C . ARG A 1 79 ? -7.859 -3.675 14.304 1.00 73.06 79 ARG A C 1
ATOM 643 O O . ARG A 1 79 ? -7.569 -4.701 14.924 1.00 73.06 79 ARG A O 1
ATOM 650 N N . PHE A 1 80 ? -7.303 -3.342 13.152 1.00 73.56 80 PHE A N 1
ATOM 651 C CA . PHE A 1 80 ? -6.260 -4.152 12.548 1.00 73.56 80 PHE A CA 1
ATOM 652 C C . PHE A 1 80 ? -5.249 -3.286 11.816 1.00 73.56 80 PHE A C 1
ATOM 654 O O . PHE A 1 80 ? -5.543 -2.187 11.347 1.00 73.56 80 PHE A O 1
ATOM 661 N N . LYS A 1 81 ? -4.053 -3.849 11.715 1.00 71.62 81 LYS A N 1
ATOM 662 C CA . LYS A 1 81 ? -2.928 -3.324 10.966 1.00 71.62 81 LYS A CA 1
ATOM 663 C C . LYS A 1 81 ? -2.490 -4.421 10.009 1.00 71.62 81 LYS A C 1
ATOM 665 O O . LYS A 1 81 ? -2.234 -5.544 10.447 1.00 71.62 81 LYS A O 1
ATOM 670 N N . LEU A 1 82 ? -2.467 -4.127 8.716 1.00 72.62 82 LEU A N 1
ATOM 671 C CA . LEU A 1 82 ? -2.019 -5.058 7.686 1.00 72.62 82 LEU A CA 1
ATOM 672 C C . LEU A 1 82 ? -0.855 -4.436 6.936 1.00 72.62 82 LEU A C 1
ATOM 674 O O . LEU A 1 82 ? -0.954 -3.337 6.399 1.00 72.62 82 LEU A O 1
ATOM 678 N N . GLU A 1 83 ? 0.234 -5.187 6.865 1.00 78.88 83 GLU A N 1
ATOM 679 C CA . GLU A 1 83 ? 1.404 -4.842 6.078 1.00 78.88 83 GLU A CA 1
ATOM 680 C C . GLU A 1 83 ? 1.798 -6.060 5.251 1.00 78.88 83 GLU A C 1
ATOM 682 O O . GLU A 1 83 ? 1.911 -7.176 5.769 1.00 78.88 83 GLU A O 1
ATOM 687 N N . ARG A 1 84 ? 1.969 -5.862 3.945 1.00 80.69 84 ARG A N 1
ATOM 688 C CA . ARG A 1 84 ? 2.393 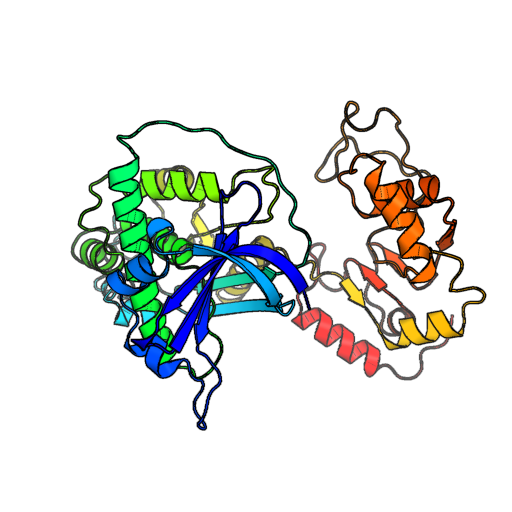-6.912 3.019 1.00 80.69 84 ARG A CA 1
ATOM 689 C C . ARG A 1 84 ? 3.422 -6.370 2.044 1.00 80.69 84 ARG A C 1
ATOM 691 O O . ARG A 1 84 ? 3.365 -5.213 1.638 1.00 80.69 84 ARG A O 1
ATOM 698 N N . SER A 1 85 ? 4.342 -7.246 1.658 1.00 83.06 85 SER A N 1
ATOM 699 C CA . SER A 1 85 ? 5.345 -6.999 0.631 1.00 83.06 85 SER A CA 1
ATOM 700 C C . SER A 1 85 ? 5.347 -8.170 -0.347 1.00 83.06 85 SER A C 1
ATOM 702 O O . SER A 1 85 ? 5.338 -9.328 0.076 1.00 83.06 85 SER A O 1
ATOM 704 N N . TYR A 1 86 ? 5.334 -7.871 -1.643 1.00 84.88 86 TYR A N 1
ATOM 705 C CA . TYR A 1 86 ? 5.323 -8.849 -2.725 1.00 84.88 86 TYR A CA 1
ATOM 706 C C . TYR A 1 86 ? 6.464 -8.585 -3.700 1.00 84.88 86 TYR A C 1
ATOM 708 O O . TYR A 1 86 ? 6.716 -7.443 -4.081 1.00 84.88 86 TYR A O 1
ATOM 716 N N . ASP A 1 87 ? 7.089 -9.664 -4.169 1.00 90.00 87 ASP A N 1
ATOM 717 C CA . ASP A 1 87 ? 7.777 -9.675 -5.458 1.00 90.00 87 ASP A CA 1
ATOM 718 C C . ASP A 1 87 ? 6.772 -10.119 -6.525 1.00 90.00 87 ASP A C 1
ATOM 720 O O . ASP A 1 87 ? 6.307 -11.263 -6.534 1.00 90.00 87 ASP A O 1
ATOM 724 N N . LEU A 1 88 ? 6.383 -9.184 -7.384 1.00 93.12 88 LEU A N 1
ATOM 725 C CA . LEU A 1 88 ? 5.330 -9.364 -8.372 1.00 93.12 88 LEU A CA 1
ATOM 726 C C . LEU A 1 88 ? 5.842 -9.882 -9.714 1.00 93.12 88 LEU A C 1
ATOM 728 O O . LEU A 1 88 ? 5.012 -10.176 -10.567 1.00 93.12 88 LEU A O 1
ATOM 732 N N . LYS A 1 89 ? 7.156 -10.041 -9.920 1.00 94.25 89 LYS A N 1
ATOM 733 C CA . LYS A 1 89 ? 7.720 -10.448 -11.221 1.00 94.25 89 LYS A CA 1
ATOM 734 C C . LYS A 1 89 ? 7.017 -11.672 -11.815 1.00 94.25 89 LYS A C 1
ATOM 736 O O . LYS A 1 89 ? 6.445 -11.603 -12.897 1.00 94.25 89 LYS A O 1
ATOM 741 N N . GLU A 1 90 ? 7.010 -12.777 -11.075 1.00 94.81 90 GLU A N 1
ATOM 742 C CA . GLU A 1 90 ? 6.429 -14.043 -11.540 1.00 94.81 90 GLU A CA 1
ATOM 743 C C . GLU A 1 90 ? 4.916 -13.949 -11.767 1.00 94.81 90 GLU A C 1
ATOM 745 O O . GLU A 1 90 ? 4.357 -14.633 -12.620 1.00 94.81 90 GLU A O 1
ATOM 750 N N . VAL A 1 91 ? 4.234 -13.107 -10.988 1.00 94.62 91 VAL A N 1
ATOM 751 C CA . VAL A 1 91 ? 2.789 -12.898 -11.109 1.00 94.62 91 VAL A CA 1
ATOM 752 C C . VAL A 1 91 ? 2.475 -12.075 -12.358 1.00 94.62 91 VAL A C 1
ATOM 754 O O . VAL A 1 91 ? 1.586 -12.439 -13.119 1.00 94.62 91 VAL A O 1
ATOM 757 N N . LEU A 1 92 ? 3.246 -11.023 -12.625 1.00 96.06 92 LEU A N 1
ATOM 758 C CA . LEU A 1 92 ? 3.081 -10.167 -13.798 1.00 96.06 92 LEU A CA 1
ATOM 759 C C . LEU A 1 92 ? 3.399 -10.902 -15.104 1.00 96.06 92 LEU A C 1
ATOM 761 O O . LEU A 1 92 ? 2.658 -10.753 -16.075 1.00 96.06 92 LEU A O 1
ATOM 765 N N . ILE A 1 93 ? 4.423 -11.763 -15.107 1.00 96.00 93 ILE A N 1
ATOM 766 C CA . ILE A 1 93 ? 4.721 -12.654 -16.240 1.00 96.00 93 ILE A CA 1
ATOM 767 C C . ILE A 1 93 ? 3.522 -13.566 -16.525 1.00 96.00 93 ILE A C 1
ATOM 769 O O . ILE A 1 93 ? 3.077 -13.658 -17.668 1.00 96.00 93 ILE A O 1
ATOM 773 N N . LYS A 1 94 ? 2.941 -14.196 -15.492 1.00 95.31 94 LYS A N 1
ATOM 774 C CA . LYS A 1 94 ? 1.723 -15.015 -15.642 1.00 95.31 94 LYS A CA 1
ATOM 775 C C . LYS A 1 94 ? 0.524 -14.217 -16.158 1.00 95.31 94 LYS A C 1
ATOM 777 O O . LYS A 1 94 ? -0.280 -14.752 -16.914 1.00 95.31 94 LYS A O 1
ATOM 782 N N . MET A 1 95 ? 0.415 -12.948 -15.770 1.00 95.00 95 MET A N 1
ATOM 783 C CA . MET A 1 95 ? -0.622 -12.028 -16.247 1.00 95.00 95 MET A CA 1
ATOM 784 C C . MET A 1 95 ? -0.362 -11.499 -17.669 1.00 95.00 95 MET A C 1
ATOM 786 O O . MET A 1 95 ? -1.185 -10.755 -18.202 1.00 95.00 95 MET A O 1
ATOM 790 N N . GLY A 1 96 ? 0.743 -11.904 -18.303 1.00 95.56 96 GLY A N 1
ATOM 791 C CA . GLY A 1 96 ? 1.041 -11.629 -19.705 1.00 95.56 96 GLY A CA 1
ATOM 792 C C . GLY A 1 96 ? 2.022 -10.487 -19.949 1.00 95.56 96 GLY A C 1
ATOM 793 O O . GLY A 1 96 ? 2.208 -10.129 -21.104 1.00 95.56 96 GLY A O 1
ATOM 794 N N . VAL A 1 97 ? 2.653 -9.932 -18.908 1.00 96.69 97 VAL A N 1
ATOM 795 C CA . VAL A 1 97 ? 3.753 -8.963 -19.035 1.00 96.69 97 VAL A CA 1
ATOM 796 C C . VAL A 1 97 ? 5.065 -9.740 -19.104 1.00 96.69 97 VAL A C 1
ATOM 798 O O . VAL A 1 97 ? 5.732 -9.933 -18.091 1.00 96.69 97 VAL A O 1
ATOM 801 N N . VAL A 1 98 ? 5.400 -10.266 -20.280 1.00 97.19 98 VAL A N 1
ATOM 802 C CA . VAL A 1 98 ? 6.504 -11.217 -20.451 1.00 97.19 98 VAL A CA 1
ATOM 803 C C . VAL A 1 98 ? 7.748 -10.509 -20.968 1.00 97.19 98 VAL A C 1
ATOM 805 O O . VAL A 1 98 ? 8.794 -10.572 -20.324 1.00 97.19 98 VAL A O 1
ATOM 808 N N . ASP A 1 99 ? 7.635 -9.810 -22.096 1.00 96.94 99 ASP A N 1
ATOM 809 C CA . ASP A 1 99 ? 8.765 -9.187 -22.784 1.00 96.94 99 ASP A CA 1
ATOM 810 C C . ASP A 1 99 ? 9.452 -8.150 -21.899 1.00 96.94 99 ASP A C 1
ATOM 812 O O . ASP A 1 99 ? 10.673 -8.087 -21.875 1.00 96.94 99 ASP A O 1
ATOM 816 N N . ALA A 1 100 ? 8.695 -7.401 -21.089 1.00 96.00 100 ALA A N 1
ATOM 817 C CA . ALA A 1 100 ? 9.269 -6.394 -20.197 1.00 96.00 100 ALA A CA 1
ATOM 818 C C . ALA A 1 100 ? 10.274 -6.980 -19.190 1.00 96.00 100 ALA A C 1
ATOM 820 O O . ALA A 1 100 ? 11.136 -6.245 -18.721 1.00 96.00 100 ALA A O 1
ATOM 821 N N . PHE A 1 101 ? 10.176 -8.272 -18.849 1.00 96.50 101 PHE A N 1
ATOM 822 C CA . PHE A 1 101 ? 11.083 -8.967 -17.925 1.00 96.50 101 PHE A CA 1
ATOM 823 C C . PHE A 1 101 ? 12.136 -9.835 -18.637 1.00 96.50 101 PHE A C 1
ATOM 825 O O . PHE A 1 101 ? 12.884 -10.559 -17.972 1.00 96.50 101 PHE A O 1
ATOM 832 N N . ASP A 1 102 ? 12.199 -9.779 -19.968 1.00 94.69 102 ASP A N 1
ATOM 833 C CA . ASP A 1 102 ? 13.085 -10.582 -20.803 1.00 94.69 102 ASP A CA 1
ATOM 834 C C . ASP A 1 102 ? 14.144 -9.696 -21.469 1.00 94.69 102 ASP A C 1
ATOM 836 O O . ASP A 1 102 ? 13.834 -8.839 -22.290 1.00 94.69 102 ASP A O 1
ATOM 840 N N . MET A 1 103 ? 15.416 -9.927 -21.141 1.00 90.56 103 MET A N 1
ATOM 841 C CA . MET A 1 103 ? 16.535 -9.121 -21.642 1.00 90.56 103 MET A CA 1
ATOM 842 C C . MET A 1 103 ? 16.661 -9.116 -23.177 1.00 90.56 103 MET A C 1
ATOM 844 O O . MET A 1 103 ? 17.204 -8.169 -23.729 1.00 90.56 103 MET A O 1
ATOM 848 N N . GLY A 1 104 ? 16.206 -10.164 -23.871 1.00 91.69 104 GLY A N 1
ATOM 849 C CA . GLY A 1 104 ? 16.319 -10.269 -25.329 1.00 91.69 104 GLY A CA 1
ATOM 850 C C . GLY A 1 104 ? 15.094 -9.772 -26.096 1.00 91.69 104 GLY A C 1
ATOM 851 O O . GLY A 1 104 ? 15.143 -9.722 -27.324 1.00 91.69 104 GLY A O 1
ATOM 852 N N . ARG A 1 105 ? 13.992 -9.463 -25.401 1.00 94.19 105 ARG A N 1
ATOM 853 C CA . ARG A 1 105 ? 12.708 -9.077 -26.013 1.00 94.19 105 ARG A CA 1
ATOM 854 C C . ARG A 1 105 ? 12.140 -7.758 -25.498 1.00 94.19 105 ARG A C 1
ATOM 856 O O . ARG A 1 105 ? 11.256 -7.209 -26.151 1.00 94.19 105 ARG A O 1
ATOM 863 N N . ALA A 1 106 ? 12.604 -7.270 -24.349 1.00 95.75 106 ALA A N 1
ATOM 864 C CA . ALA A 1 106 ? 12.168 -6.000 -23.792 1.00 95.75 106 ALA A CA 1
ATOM 865 C C . ALA A 1 106 ? 12.496 -4.853 -24.751 1.00 95.75 106 ALA A C 1
ATOM 867 O O . ALA A 1 106 ? 13.658 -4.577 -25.020 1.00 95.75 106 ALA A O 1
ATOM 868 N N . ASP A 1 107 ? 11.465 -4.150 -25.207 1.00 94.81 107 ASP A N 1
ATOM 869 C CA . ASP A 1 107 ? 11.609 -2.893 -25.931 1.00 94.81 107 ASP A CA 1
ATOM 870 C C . ASP A 1 107 ? 11.202 -1.749 -24.998 1.00 94.81 107 ASP A C 1
ATOM 872 O O . ASP A 1 107 ? 10.028 -1.369 -24.897 1.00 94.81 107 ASP A O 1
ATOM 876 N N . LEU A 1 108 ? 12.195 -1.238 -24.264 1.00 94.19 108 LEU A N 1
ATOM 877 C CA . LEU A 1 108 ? 12.098 -0.067 -23.384 1.00 94.19 108 LEU A CA 1
ATOM 878 C C . LEU A 1 108 ? 12.874 1.132 -23.959 1.00 94.19 108 LEU A C 1
ATOM 880 O O . LEU A 1 108 ? 13.314 2.018 -23.221 1.00 94.19 108 LEU A O 1
ATOM 884 N N . SER A 1 109 ? 13.012 1.184 -25.286 1.00 93.62 109 SER A N 1
ATOM 885 C CA . SER A 1 109 ? 13.721 2.235 -26.034 1.00 93.62 109 SER A CA 1
ATOM 886 C C . SER A 1 109 ? 13.162 3.650 -25.806 1.00 93.62 109 SER A C 1
ATOM 888 O O . SER A 1 109 ? 13.833 4.657 -26.034 1.00 93.62 109 SER A O 1
ATOM 890 N N . GLY A 1 110 ? 11.934 3.767 -25.292 1.00 92.19 110 GLY A N 1
ATOM 891 C CA . GLY A 1 110 ? 11.360 5.034 -24.844 1.00 92.19 110 GLY A CA 1
ATOM 892 C C . GLY A 1 110 ? 11.909 5.544 -23.505 1.00 92.19 110 GLY A C 1
ATOM 893 O O . GLY A 1 110 ? 11.580 6.668 -23.130 1.00 92.19 110 GLY A O 1
ATOM 894 N N . MET A 1 111 ? 12.718 4.758 -22.785 1.00 93.19 111 MET A N 1
ATOM 895 C CA . MET A 1 111 ? 13.358 5.136 -21.513 1.00 93.19 111 MET A CA 1
ATOM 896 C C . MET A 1 111 ? 14.835 5.484 -21.659 1.00 93.19 111 MET A C 1
ATOM 898 O O . MET A 1 111 ? 15.324 6.350 -20.935 1.00 93.19 111 MET A O 1
ATOM 902 N N . SER A 1 112 ? 15.548 4.816 -22.565 1.00 91.06 112 SER A N 1
ATOM 903 C CA . SER A 1 112 ? 16.987 4.974 -22.778 1.00 91.06 112 SER A CA 1
ATOM 904 C C . SER A 1 112 ? 17.307 4.968 -24.269 1.00 91.06 112 SER A C 1
ATOM 906 O O . SER A 1 112 ? 16.659 4.245 -25.020 1.00 91.06 112 SER A O 1
ATOM 908 N N . PRO A 1 113 ? 18.312 5.742 -24.721 1.00 84.44 113 PRO A N 1
ATOM 909 C CA . PRO A 1 113 ? 18.784 5.661 -26.100 1.00 84.44 113 PRO A CA 1
ATOM 910 C C . PRO A 1 113 ? 19.455 4.318 -26.436 1.00 84.44 113 PRO A C 1
ATOM 912 O O . PRO A 1 113 ? 19.669 4.041 -27.615 1.00 84.44 113 PRO A O 1
ATOM 915 N N . LYS A 1 114 ? 19.826 3.510 -25.433 1.00 80.31 114 LYS A N 1
ATOM 916 C CA . LYS A 1 114 ? 20.348 2.154 -25.623 1.00 80.31 114 LYS A CA 1
ATOM 917 C C . LYS A 1 114 ? 19.232 1.131 -25.415 1.00 80.31 114 LYS A C 1
ATOM 919 O O . LYS A 1 114 ? 18.392 1.293 -24.535 1.00 80.31 114 LYS A O 1
ATOM 924 N N . ASP A 1 115 ? 19.240 0.092 -26.243 1.00 72.44 115 ASP A N 1
ATOM 925 C CA . ASP A 1 115 ? 18.189 -0.931 -26.302 1.00 72.44 115 ASP A CA 1
ATOM 926 C C . ASP A 1 115 ? 18.563 -2.179 -25.485 1.00 72.44 115 ASP A C 1
ATOM 928 O O . ASP A 1 115 ? 18.635 -3.297 -25.985 1.00 72.44 115 ASP A O 1
ATOM 932 N N . ASP A 1 116 ? 18.940 -1.959 -24.229 1.00 82.56 116 ASP A N 1
ATOM 933 C CA . ASP A 1 116 ? 19.453 -2.981 -23.310 1.00 82.56 116 ASP A CA 1
ATOM 934 C C . ASP A 1 116 ? 18.782 -2.925 -21.924 1.00 82.56 116 ASP A C 1
ATOM 936 O O . ASP A 1 116 ? 19.213 -3.588 -20.975 1.00 82.56 116 ASP A O 1
ATOM 940 N N . LEU A 1 117 ? 17.688 -2.164 -21.809 1.00 90.62 117 LEU A N 1
ATOM 941 C CA . LEU A 1 117 ? 16.879 -2.075 -20.600 1.00 90.62 117 LEU A CA 1
ATOM 942 C C . LEU A 1 117 ? 15.791 -3.151 -20.556 1.00 90.62 117 LEU A C 1
ATOM 944 O O . LEU A 1 117 ? 14.995 -3.301 -21.476 1.00 90.62 117 LEU A O 1
ATOM 948 N N . PHE A 1 118 ? 15.681 -3.810 -19.405 1.00 93.44 118 PHE A N 1
ATOM 949 C CA . PHE A 1 118 ? 14.587 -4.717 -19.066 1.00 93.44 118 PHE A CA 1
ATOM 950 C C . PHE A 1 118 ? 14.264 -4.612 -17.570 1.00 93.44 118 PHE A C 1
ATOM 952 O O . PHE A 1 118 ? 15.082 -4.169 -16.759 1.00 93.44 118 PHE A O 1
ATOM 959 N N . LEU A 1 119 ? 13.065 -5.034 -17.179 1.00 92.50 119 LEU A N 1
ATOM 960 C CA . LEU A 1 119 ? 12.675 -5.133 -15.780 1.00 92.50 119 LEU 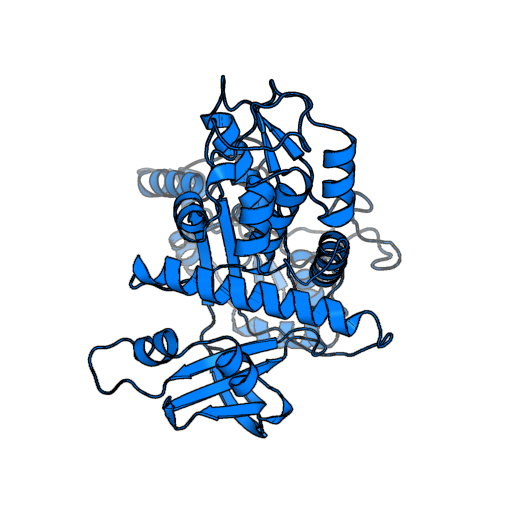A CA 1
ATOM 961 C C . LEU A 1 119 ? 13.309 -6.369 -15.147 1.00 92.50 119 LEU A C 1
ATOM 963 O O . LEU A 1 119 ? 13.020 -7.510 -15.502 1.00 92.50 119 LEU A O 1
ATOM 967 N N . SER A 1 120 ? 14.143 -6.157 -14.138 1.00 91.06 120 SER A N 1
ATOM 968 C CA . SER A 1 120 ? 14.718 -7.260 -13.369 1.00 91.06 120 SER A CA 1
ATOM 969 C C . SER A 1 120 ? 13.779 -7.744 -12.261 1.00 91.06 120 SER A C 1
ATOM 971 O O . SER A 1 120 ? 13.736 -8.949 -11.987 1.00 91.06 120 SER A O 1
ATOM 973 N N . LYS A 1 121 ? 13.022 -6.819 -11.647 1.00 88.69 121 LYS A N 1
ATOM 974 C CA . LYS A 1 121 ? 12.189 -7.036 -10.456 1.00 88.69 121 LYS A CA 1
ATOM 975 C C . LYS A 1 121 ? 11.019 -6.047 -10.384 1.00 88.69 121 LYS A C 1
ATOM 977 O O . LYS A 1 121 ? 11.133 -4.926 -10.869 1.00 88.69 121 LYS A O 1
ATOM 982 N N . ALA A 1 122 ? 9.932 -6.443 -9.721 1.00 89.25 122 ALA A N 1
ATOM 983 C CA . ALA A 1 122 ? 8.811 -5.568 -9.372 1.00 89.25 122 ALA A CA 1
ATOM 984 C C . ALA A 1 122 ? 8.422 -5.801 -7.907 1.00 89.25 122 ALA A C 1
ATOM 986 O O . ALA A 1 122 ? 7.959 -6.884 -7.563 1.00 89.25 122 ALA A O 1
ATOM 987 N N . VAL A 1 123 ? 8.634 -4.811 -7.038 1.00 85.50 123 VAL A N 1
ATOM 988 C CA . VAL A 1 123 ? 8.347 -4.923 -5.599 1.00 85.50 123 VAL A CA 1
ATOM 989 C C . VAL A 1 123 ? 7.160 -4.039 -5.248 1.00 85.50 123 VAL A C 1
ATOM 991 O O . VAL A 1 123 ? 7.163 -2.855 -5.571 1.00 85.50 123 VAL A O 1
ATOM 994 N N . HIS A 1 124 ? 6.166 -4.609 -4.569 1.00 86.31 124 HIS A N 1
ATOM 995 C CA . HIS A 1 124 ? 4.998 -3.885 -4.071 1.00 86.31 124 HIS A CA 1
ATOM 996 C C . HIS A 1 124 ? 4.905 -4.025 -2.557 1.00 86.31 124 HIS A C 1
ATOM 998 O O . HIS A 1 124 ? 4.831 -5.145 -2.057 1.00 86.31 124 HIS A O 1
ATOM 1004 N N . LYS A 1 125 ? 4.872 -2.901 -1.838 1.00 79.50 125 LYS A N 1
ATOM 1005 C CA . LYS A 1 125 ? 4.618 -2.860 -0.395 1.00 79.50 125 LYS A CA 1
ATOM 1006 C C . LYS A 1 125 ? 3.336 -2.079 -0.145 1.00 79.50 125 LYS A C 1
ATOM 1008 O O . LYS A 1 125 ? 3.145 -1.004 -0.704 1.00 79.50 125 LYS A O 1
ATOM 1013 N N . SER A 1 126 ? 2.464 -2.612 0.697 1.00 78.25 126 SER A N 1
ATOM 1014 C CA . SER A 1 126 ? 1.242 -1.931 1.119 1.00 78.25 126 SER A CA 1
ATOM 1015 C C . SER A 1 126 ? 1.047 -2.033 2.616 1.00 78.25 126 SER A C 1
ATOM 1017 O O . SER A 1 126 ? 1.346 -3.059 3.228 1.00 78.25 126 SER A O 1
ATOM 1019 N N . PHE A 1 127 ? 0.481 -0.964 3.163 1.00 75.75 127 PHE A N 1
ATOM 1020 C CA . PHE A 1 127 ? 0.190 -0.784 4.572 1.00 75.75 127 PHE A CA 1
ATOM 1021 C C . PHE A 1 127 ? -1.223 -0.212 4.731 1.00 75.75 127 PHE A C 1
ATOM 1023 O O . PHE A 1 127 ? -1.597 0.695 3.990 1.00 75.75 127 PHE A O 1
ATOM 1030 N N . VAL A 1 128 ? -1.998 -0.729 5.682 1.00 74.50 128 VAL A N 1
ATOM 1031 C CA . VAL A 1 128 ? -3.240 -0.101 6.147 1.00 74.50 128 VAL A CA 1
ATOM 1032 C C . VAL A 1 128 ? -3.388 -0.302 7.647 1.00 74.50 128 VAL A C 1
ATOM 1034 O O . VAL A 1 128 ? -3.124 -1.384 8.176 1.00 74.50 128 VAL A O 1
ATOM 1037 N N . GLU A 1 129 ? -3.857 0.739 8.319 1.00 68.06 129 GLU A N 1
ATOM 1038 C CA . GLU A 1 129 ? -4.275 0.704 9.711 1.00 68.06 129 GLU A CA 1
ATOM 1039 C C . GLU A 1 129 ? -5.700 1.248 9.800 1.00 68.06 129 GLU A C 1
ATOM 1041 O O . GLU A 1 129 ? -6.000 2.311 9.261 1.00 68.06 129 GLU A O 1
ATOM 1046 N N . VAL A 1 130 ? -6.594 0.493 10.441 1.00 66.31 130 VAL A N 1
ATOM 1047 C CA . VAL A 1 130 ? -7.996 0.885 10.631 1.00 66.31 130 VAL A CA 1
ATOM 1048 C C . VAL A 1 130 ? -8.244 1.138 12.117 1.00 66.31 130 VAL A C 1
ATOM 1050 O O . VAL A 1 130 ? -8.142 0.217 12.936 1.00 66.31 130 VAL A O 1
ATOM 1053 N N . ASN A 1 131 ? -8.578 2.387 12.460 1.00 59.78 131 ASN A N 1
ATOM 1054 C CA . ASN A 1 131 ? -8.879 2.851 13.816 1.00 59.78 131 ASN A CA 1
ATOM 1055 C C . ASN A 1 131 ? -10.242 3.587 13.884 1.00 59.78 131 ASN A C 1
ATOM 1057 O O . ASN A 1 131 ? -10.987 3.619 12.909 1.00 59.78 131 ASN A O 1
ATOM 1061 N N . GLU A 1 132 ? -10.613 4.082 15.069 1.00 52.69 132 GLU A N 1
ATOM 1062 C CA . GLU A 1 132 ? -11.968 4.576 15.389 1.00 52.69 132 GLU A CA 1
ATOM 1063 C C . GLU A 1 132 ? -12.178 6.078 15.108 1.00 52.69 132 GLU A C 1
ATOM 1065 O O . GLU A 1 132 ? -13.268 6.597 15.343 1.00 52.69 132 GLU A O 1
ATOM 1070 N N . GLU A 1 133 ? -11.163 6.787 14.610 1.00 45.59 133 GLU A N 1
ATOM 1071 C CA . GLU A 1 133 ? -11.187 8.245 14.466 1.00 45.59 133 GLU A CA 1
ATOM 1072 C C . GLU A 1 133 ? -11.496 8.654 13.019 1.00 45.59 133 GLU A C 1
ATOM 1074 O O . GLU A 1 133 ? -10.611 8.899 12.206 1.00 45.59 133 GLU A O 1
ATOM 1079 N N . GLY A 1 134 ? -12.785 8.738 12.689 1.00 40.94 134 GLY A N 1
ATOM 1080 C CA . GLY A 1 134 ? -13.267 9.386 11.467 1.00 40.94 134 GLY A CA 1
ATOM 1081 C C . GLY A 1 134 ? -14.454 10.293 11.787 1.00 40.94 134 GLY A C 1
ATOM 1082 O O . GLY A 1 134 ? -15.449 9.832 12.342 1.00 40.94 134 GLY A O 1
ATOM 1083 N N . THR A 1 135 ? -14.364 11.597 11.502 1.00 28.02 135 THR A N 1
ATOM 1084 C CA . THR A 1 135 ? -15.462 12.573 11.696 1.00 28.02 135 THR A CA 1
ATOM 1085 C C . THR A 1 135 ? -15.491 13.614 10.557 1.00 28.02 135 THR A C 1
ATOM 1087 O O . THR A 1 135 ? -14.461 13.910 9.965 1.00 28.02 135 THR A O 1
ATOM 1090 N N . GLU A 1 136 ? -16.698 14.099 10.234 1.00 32.38 136 GLU A N 1
ATOM 1091 C CA . GLU A 1 136 ? -17.232 14.605 8.946 1.00 32.38 136 GLU A CA 1
ATOM 1092 C C . GLU A 1 136 ? -17.006 16.105 8.583 1.00 32.38 136 GLU A C 1
ATOM 1094 O O . GLU A 1 136 ? -17.024 16.954 9.472 1.00 32.38 136 GLU A O 1
ATOM 1099 N N . ALA A 1 137 ? -16.961 16.434 7.271 1.00 26.94 137 ALA A N 1
ATOM 1100 C CA . ALA A 1 137 ? -17.645 17.559 6.562 1.00 26.94 137 ALA A CA 1
ATOM 1101 C C . ALA A 1 137 ? -17.606 17.313 5.017 1.00 26.94 137 ALA A C 1
ATOM 1103 O O . ALA A 1 137 ? -17.276 16.198 4.666 1.00 26.94 137 ALA A O 1
ATOM 1104 N N . ALA A 1 138 ? -18.057 18.192 4.093 1.00 24.70 138 ALA A N 1
ATOM 1105 C CA . ALA A 1 138 ? -18.473 17.795 2.719 1.00 24.70 138 ALA A CA 1
ATOM 1106 C C . ALA A 1 138 ? -18.169 18.749 1.517 1.00 24.70 138 ALA A C 1
ATOM 1108 O O . ALA A 1 138 ? -18.352 19.958 1.635 1.00 24.70 138 ALA A O 1
ATOM 1109 N N . ALA A 1 139 ? -17.915 18.119 0.346 1.00 27.98 139 ALA A N 1
ATOM 1110 C CA . ALA A 1 139 ? -18.313 18.340 -1.079 1.00 27.98 139 ALA A CA 1
ATOM 1111 C C . ALA A 1 139 ? -17.924 19.588 -1.931 1.00 27.98 139 ALA A C 1
ATOM 1113 O O . ALA A 1 139 ? -18.193 20.725 -1.553 1.00 27.98 139 ALA A O 1
ATOM 1114 N N . ALA A 1 140 ? -17.517 19.348 -3.206 1.00 22.73 140 ALA A N 1
ATOM 1115 C CA . ALA A 1 140 ? -17.809 20.190 -4.399 1.00 22.73 140 ALA A CA 1
ATOM 1116 C C . ALA A 1 140 ? -17.599 19.466 -5.770 1.00 22.73 140 ALA A C 1
ATOM 1118 O O . ALA A 1 140 ? -16.741 18.603 -5.907 1.00 22.73 140 ALA A O 1
ATOM 1119 N N . THR A 1 141 ? -18.387 19.836 -6.797 1.00 33.47 141 THR A N 1
ATOM 1120 C CA . THR A 1 141 ? -18.599 19.156 -8.108 1.00 33.47 141 THR A CA 1
ATOM 1121 C C . THR A 1 141 ? -17.911 19.849 -9.310 1.00 33.47 141 THR A C 1
ATOM 1123 O O . THR A 1 141 ? -17.954 21.075 -9.379 1.00 33.47 141 THR A O 1
ATOM 1126 N N . ALA A 1 142 ? -17.427 19.105 -10.332 1.00 24.33 142 ALA A N 1
ATOM 1127 C CA . ALA A 1 142 ? -17.170 19.633 -11.696 1.00 24.33 142 ALA A CA 1
ATOM 1128 C C . ALA A 1 142 ? -17.245 18.586 -12.861 1.00 24.33 142 ALA A C 1
ATOM 1130 O O . ALA A 1 142 ? -16.378 17.737 -13.008 1.00 24.33 142 ALA A O 1
ATOM 1131 N N . MET A 1 143 ? -18.292 18.730 -13.698 1.00 28.30 143 MET A N 1
ATOM 1132 C CA . MET A 1 143 ? -18.526 18.436 -15.146 1.00 28.30 143 MET A CA 1
ATOM 1133 C C . MET A 1 143 ? -18.230 17.068 -15.849 1.00 28.30 143 MET A C 1
ATOM 1135 O O . MET A 1 143 ? -17.236 16.383 -15.662 1.00 28.30 143 MET A O 1
ATOM 1139 N N . VAL A 1 144 ? -19.135 16.736 -16.790 1.00 34.62 144 VAL A N 1
ATOM 1140 C CA . VAL A 1 144 ? -19.566 15.400 -17.287 1.00 34.62 144 VAL A CA 1
ATOM 1141 C C . VAL A 1 144 ? -18.704 14.740 -18.394 1.00 34.62 144 VAL A C 1
ATOM 1143 O O . VAL A 1 144 ? -18.914 13.571 -18.712 1.00 34.62 144 VAL A O 1
ATOM 1146 N N . VAL A 1 145 ? -17.706 15.410 -18.984 1.00 37.00 145 VAL A N 1
ATOM 1147 C CA . VAL A 1 145 ? -16.906 14.819 -20.094 1.00 37.00 145 VAL A CA 1
ATOM 1148 C C . VAL A 1 145 ? -15.750 13.937 -19.590 1.00 37.00 145 VAL A C 1
ATOM 1150 O O . VAL A 1 145 ? -15.440 12.918 -20.204 1.00 37.00 145 VAL A O 1
ATOM 1153 N N . MET A 1 146 ? -15.174 14.263 -18.428 1.00 44.22 146 MET A N 1
ATOM 1154 C CA . MET A 1 146 ? -14.058 13.527 -17.811 1.00 44.22 146 MET A CA 1
ATOM 1155 C C . MET A 1 146 ? -14.501 12.182 -17.191 1.00 44.22 146 MET A C 1
ATOM 1157 O O . MET A 1 146 ? -13.725 11.228 -17.138 1.00 44.22 146 MET A O 1
ATOM 1161 N N . MET A 1 147 ? -15.784 12.059 -16.812 1.00 50.91 147 MET A N 1
ATOM 1162 C CA . MET A 1 147 ? -16.336 10.874 -16.134 1.00 50.91 147 MET A CA 1
ATOM 1163 C C . MET A 1 147 ? -16.277 9.588 -16.965 1.00 50.91 147 MET A C 1
ATOM 1165 O O . MET A 1 147 ? -16.047 8.523 -16.404 1.00 50.91 147 MET A O 1
ATOM 1169 N N . ARG A 1 148 ? -16.474 9.641 -18.292 1.00 54.44 148 ARG A N 1
ATOM 1170 C CA . ARG A 1 148 ? -16.544 8.412 -19.113 1.00 54.44 148 ARG A CA 1
ATOM 1171 C C . ARG A 1 148 ? -15.198 7.696 -19.217 1.00 54.44 148 ARG A C 1
ATOM 1173 O O . ARG A 1 148 ? -15.154 6.470 -19.147 1.00 54.44 148 ARG A O 1
ATOM 1180 N N . PHE A 1 149 ? -14.109 8.450 -19.352 1.00 61.12 149 PHE A N 1
ATOM 1181 C CA . PHE A 1 149 ? -12.767 7.877 -19.437 1.00 61.12 149 PHE A CA 1
ATOM 1182 C C . PHE A 1 149 ? -12.203 7.508 -18.061 1.00 61.12 149 PHE A C 1
ATOM 1184 O O . PHE A 1 149 ? -11.610 6.438 -17.938 1.00 61.12 149 PHE A O 1
ATOM 1191 N N . MET A 1 150 ? -12.477 8.292 -17.007 1.00 67.94 150 MET A N 1
ATOM 1192 C CA . MET A 1 150 ? -12.153 7.865 -15.638 1.00 67.94 150 MET A CA 1
ATOM 1193 C C . MET A 1 150 ? -12.914 6.598 -15.239 1.00 67.94 150 MET A C 1
ATOM 1195 O O . MET A 1 150 ? -12.310 5.693 -14.677 1.00 67.94 150 MET A O 1
ATOM 1199 N N . ALA A 1 151 ? -14.193 6.463 -15.606 1.00 72.69 151 ALA A N 1
ATOM 1200 C CA . ALA A 1 151 ? -14.942 5.224 -15.392 1.00 72.69 151 ALA A CA 1
ATOM 1201 C C . ALA A 1 151 ? -14.301 4.032 -16.124 1.00 72.69 151 ALA A C 1
ATOM 1203 O O . ALA A 1 151 ? -14.191 2.946 -15.555 1.00 72.69 151 ALA A O 1
ATOM 1204 N N . SER A 1 152 ? -13.809 4.237 -17.354 1.00 80.69 152 SER A N 1
ATOM 1205 C CA . SER A 1 152 ? -13.069 3.203 -18.086 1.00 80.69 152 SER A CA 1
ATOM 1206 C C . SER A 1 152 ? -11.760 2.820 -17.389 1.00 80.69 152 SER A C 1
ATOM 1208 O O . SER A 1 152 ? -11.439 1.635 -17.343 1.00 80.69 152 SER A O 1
ATOM 1210 N N . LEU A 1 153 ? -11.008 3.783 -16.841 1.00 84.12 153 LEU A N 1
ATOM 1211 C CA . LEU A 1 153 ? -9.777 3.497 -16.101 1.00 84.12 153 LEU A CA 1
ATOM 1212 C C . LEU A 1 153 ? -10.070 2.783 -14.774 1.00 84.12 153 LEU A C 1
ATOM 1214 O O . LEU A 1 153 ? -9.426 1.785 -14.471 1.00 84.12 153 LEU A O 1
ATOM 1218 N N . CYS A 1 154 ? -11.068 3.231 -14.009 1.00 84.38 154 CYS A N 1
ATOM 1219 C CA . CYS A 1 154 ? -11.491 2.567 -12.774 1.00 84.38 154 CYS A CA 1
ATOM 1220 C C . CYS A 1 154 ? -11.946 1.126 -13.038 1.00 84.38 154 CYS A C 1
ATOM 1222 O O . CYS A 1 154 ? -11.576 0.215 -12.297 1.00 84.38 154 CYS A O 1
ATOM 1224 N N . SER A 1 155 ? -12.691 0.898 -14.124 1.00 87.12 155 SER A N 1
ATOM 1225 C CA . SER A 1 155 ? -13.075 -0.443 -14.572 1.00 87.12 155 SER A CA 1
ATOM 1226 C C . SER A 1 155 ? -11.854 -1.290 -14.938 1.00 87.12 155 SER A C 1
ATOM 1228 O O . SER A 1 155 ? -11.804 -2.461 -14.567 1.00 87.12 155 SER A O 1
ATOM 1230 N N . ALA A 1 156 ? -10.868 -0.715 -15.631 1.00 90.19 156 ALA A N 1
ATOM 1231 C CA . ALA A 1 156 ? -9.639 -1.407 -16.014 1.00 90.19 156 ALA A CA 1
ATOM 1232 C C . ALA A 1 156 ? -8.789 -1.789 -14.789 1.00 90.19 156 ALA A C 1
ATOM 1234 O O . ALA A 1 156 ? -8.387 -2.942 -14.657 1.00 90.19 156 ALA A O 1
ATOM 1235 N N . ILE A 1 157 ? -8.610 -0.864 -13.839 1.00 91.50 157 ILE A N 1
ATOM 1236 C CA . ILE A 1 157 ? -7.914 -1.110 -12.565 1.00 91.50 157 ILE A CA 1
ATOM 1237 C C . ILE A 1 157 ? -8.650 -2.167 -11.736 1.00 91.50 157 ILE A C 1
ATOM 1239 O O . ILE A 1 157 ? -8.013 -3.029 -11.135 1.00 91.50 157 ILE A O 1
ATOM 1243 N N . SER A 1 158 ? -9.985 -2.138 -11.718 1.00 91.81 158 SER A N 1
ATOM 1244 C CA . SER A 1 158 ? -10.792 -3.133 -11.002 1.00 91.81 158 SER A CA 1
ATOM 1245 C C . SER A 1 158 ? -10.663 -4.520 -11.632 1.00 91.81 158 SER A C 1
ATOM 1247 O O . SER A 1 158 ? -10.504 -5.505 -10.916 1.00 91.81 158 SER A O 1
ATOM 1249 N N . GLN A 1 159 ? -10.659 -4.613 -12.965 1.00 94.19 159 GLN A N 1
ATOM 1250 C CA . GLN A 1 159 ? -10.427 -5.882 -13.653 1.00 94.19 159 GLN A CA 1
ATOM 1251 C C . GLN A 1 159 ? -9.003 -6.402 -13.410 1.00 94.19 159 GLN A C 1
ATOM 1253 O O . GLN A 1 159 ? -8.835 -7.565 -13.050 1.00 94.19 159 GLN A O 1
ATOM 1258 N N . PHE A 1 160 ? -7.993 -5.533 -13.521 1.00 95.25 160 PHE A N 1
ATOM 1259 C CA . PHE A 1 160 ? -6.605 -5.861 -13.189 1.00 95.25 160 PHE A CA 1
ATOM 1260 C C . PHE A 1 160 ? -6.471 -6.359 -11.743 1.00 95.25 160 PHE A C 1
ATOM 1262 O O . PHE A 1 160 ? -5.805 -7.362 -11.497 1.00 95.25 160 PHE A O 1
ATOM 1269 N N . SER A 1 161 ? -7.147 -5.701 -10.794 1.00 95.19 161 SER A N 1
ATOM 1270 C CA . SER A 1 161 ? -7.212 -6.109 -9.387 1.00 95.19 161 SER A CA 1
ATOM 1271 C C . SER A 1 161 ? -7.725 -7.541 -9.239 1.00 95.19 161 SER A C 1
ATOM 1273 O O . SER A 1 161 ? -7.089 -8.362 -8.586 1.00 95.19 161 SER A O 1
ATOM 1275 N N . LEU A 1 162 ? -8.835 -7.886 -9.898 1.00 93.62 162 LEU A N 1
ATOM 1276 C CA . LEU A 1 162 ? -9.405 -9.234 -9.831 1.00 93.62 162 LEU A CA 1
ATOM 1277 C C . LEU A 1 162 ? -8.480 -10.299 -10.434 1.00 93.62 162 LEU A C 1
ATOM 1279 O O . LEU A 1 162 ? -8.356 -11.391 -9.877 1.00 93.62 162 LEU A O 1
ATOM 1283 N N . ASP A 1 163 ? -7.819 -9.993 -11.549 1.00 94.56 163 ASP A N 1
ATOM 1284 C CA . ASP A 1 163 ? -6.874 -10.915 -12.184 1.00 94.56 163 ASP A CA 1
ATOM 1285 C C . ASP A 1 163 ? -5.633 -11.131 -11.304 1.00 94.56 163 ASP A C 1
ATOM 1287 O O . ASP A 1 163 ? -5.169 -12.264 -11.129 1.00 94.56 163 ASP A O 1
ATOM 1291 N N . LEU A 1 164 ? -5.130 -10.056 -10.690 1.00 94.56 164 LEU A N 1
ATOM 1292 C CA . LEU A 1 164 ? -4.027 -10.104 -9.736 1.00 94.56 164 LEU A CA 1
ATOM 1293 C C . LEU A 1 164 ? -4.411 -10.889 -8.475 1.00 94.56 164 LEU A C 1
ATOM 1295 O O . LEU A 1 164 ? -3.650 -11.756 -8.044 1.00 94.56 164 LEU A O 1
ATOM 1299 N N . PHE A 1 165 ? -5.599 -10.639 -7.916 1.00 93.00 165 PHE A N 1
ATOM 1300 C CA . PHE A 1 165 ? -6.133 -11.363 -6.762 1.00 93.00 165 PHE A CA 1
ATOM 1301 C C . PHE A 1 165 ? -6.122 -12.873 -7.001 1.00 93.00 165 PHE A C 1
ATOM 1303 O O . PHE A 1 165 ? -5.576 -13.616 -6.188 1.00 93.00 165 PHE A O 1
ATOM 1310 N N . LYS A 1 166 ? -6.656 -13.320 -8.146 1.00 90.75 166 LYS A N 1
ATOM 1311 C CA . LYS A 1 166 ? -6.703 -14.741 -8.516 1.00 90.75 166 LYS A CA 1
ATOM 1312 C C . LYS A 1 166 ? -5.303 -15.353 -8.530 1.00 90.75 166 LYS A C 1
ATOM 1314 O O . LYS A 1 166 ? -5.068 -16.347 -7.848 1.00 90.75 166 LYS A O 1
ATOM 1319 N N . ASN A 1 167 ? -4.346 -14.703 -9.192 1.00 91.50 167 ASN A N 1
ATOM 1320 C CA . ASN A 1 167 ? -2.965 -15.191 -9.259 1.00 91.50 167 ASN A CA 1
ATOM 1321 C C . ASN A 1 167 ? -2.242 -15.202 -7.897 1.00 91.50 167 ASN A C 1
ATOM 1323 O O . ASN A 1 167 ? -1.385 -16.058 -7.665 1.00 91.50 167 ASN A O 1
ATOM 1327 N N . LEU A 1 168 ? -2.553 -14.260 -6.999 1.00 89.88 168 LEU A N 1
ATOM 1328 C CA . LEU A 1 168 ? -2.001 -14.238 -5.640 1.00 89.88 168 LEU A CA 1
ATOM 1329 C C . LEU A 1 168 ? -2.637 -15.321 -4.751 1.00 89.88 168 LEU A C 1
ATOM 1331 O O . LEU A 1 168 ? -1.921 -15.975 -3.992 1.00 89.88 168 LEU A O 1
ATOM 1335 N N . SER A 1 169 ? -3.947 -15.547 -4.889 1.00 85.81 169 SER A N 1
ATOM 1336 C CA . SER A 1 169 ? -4.711 -16.527 -4.103 1.00 85.81 169 SER A CA 1
ATOM 1337 C C . SER A 1 169 ? -4.327 -17.978 -4.385 1.00 85.81 169 SER A C 1
ATOM 1339 O O . SER A 1 169 ? -4.277 -18.787 -3.464 1.00 85.81 169 SER A O 1
ATOM 1341 N N . GLU A 1 170 ? -3.919 -18.301 -5.617 1.00 79.94 170 GLU A N 1
ATOM 1342 C CA . GLU A 1 170 ? -3.447 -19.647 -5.978 1.00 79.94 170 GLU A CA 1
ATOM 1343 C C . GLU A 1 170 ? -2.255 -20.127 -5.136 1.00 79.94 170 GLU A C 1
ATOM 1345 O O . GLU A 1 170 ? -2.040 -21.331 -4.991 1.00 79.94 170 GLU A O 1
ATOM 1350 N N . LYS A 1 171 ? -1.441 -19.201 -4.613 1.00 65.44 171 LYS A N 1
ATOM 1351 C CA . LYS A 1 171 ? -0.175 -19.529 -3.946 1.00 65.44 171 LYS A CA 1
ATOM 1352 C C . LYS A 1 171 ? -0.268 -19.600 -2.423 1.00 65.44 171 LYS A C 1
ATOM 1354 O O . LYS A 1 171 ? 0.668 -20.117 -1.813 1.00 65.44 171 LYS A O 1
ATOM 1359 N N . GLN A 1 172 ? -1.307 -19.049 -1.790 1.00 62.69 172 GLN A N 1
ATOM 1360 C CA . GLN A 1 172 ? -1.324 -18.865 -0.334 1.00 62.69 172 GLN A CA 1
ATOM 1361 C C . GLN A 1 172 ? -2.726 -18.976 0.271 1.00 62.69 172 GLN A C 1
ATOM 1363 O O . GLN A 1 172 ? -3.628 -18.239 -0.099 1.00 62.69 172 GLN A O 1
ATOM 1368 N N . ALA A 1 173 ? -2.854 -19.797 1.317 1.00 66.12 173 ALA A N 1
ATOM 1369 C CA . ALA A 1 173 ? -4.039 -19.875 2.178 1.00 66.12 173 ALA A CA 1
ATOM 1370 C C . ALA A 1 173 ? -4.053 -18.788 3.280 1.00 66.12 173 ALA A C 1
ATOM 1372 O O . ALA A 1 173 ? -4.549 -19.016 4.379 1.00 66.12 173 ALA A O 1
ATOM 1373 N N . SER A 1 174 ? -3.422 -17.633 3.039 1.00 77.69 174 SER A N 1
ATOM 1374 C CA . SER A 1 174 ? -3.246 -16.570 4.041 1.00 77.69 174 SER A CA 1
ATOM 1375 C C . SER A 1 174 ? -3.810 -15.244 3.544 1.00 77.69 174 SER A C 1
ATOM 1377 O O . SER A 1 174 ? -3.948 -15.058 2.341 1.00 77.69 174 SER A O 1
ATOM 1379 N N . ASN A 1 175 ? -4.072 -14.302 4.455 1.00 84.88 175 ASN A N 1
ATOM 1380 C CA . ASN A 1 175 ? -4.623 -12.987 4.115 1.00 84.88 175 ASN A CA 1
ATOM 1381 C C . ASN A 1 175 ? -3.827 -12.286 3.001 1.00 84.88 175 ASN A C 1
ATOM 1383 O O . ASN A 1 175 ? -2.614 -12.077 3.135 1.00 84.88 175 ASN A O 1
ATOM 1387 N N . ILE A 1 176 ? -4.529 -11.862 1.953 1.00 89.00 176 ILE A N 1
ATOM 1388 C CA . ILE A 1 176 ? -3.985 -11.130 0.808 1.00 89.00 176 ILE A CA 1
ATOM 1389 C C . ILE A 1 176 ? -4.320 -9.652 0.976 1.00 89.00 176 ILE A C 1
ATOM 1391 O O . ILE A 1 176 ? -5.460 -9.301 1.265 1.00 89.00 176 ILE A O 1
ATOM 1395 N N . PHE A 1 177 ? -3.332 -8.780 0.794 1.00 89.12 177 PHE A N 1
ATOM 1396 C CA . PHE A 1 177 ? -3.535 -7.342 0.927 1.00 89.12 177 PHE A CA 1
ATOM 1397 C C . PHE A 1 177 ? -2.563 -6.583 0.028 1.00 89.12 177 PHE A C 1
ATOM 1399 O O . PHE A 1 177 ? -1.361 -6.684 0.226 1.00 89.12 177 PHE A O 1
ATOM 1406 N N . TYR A 1 178 ? -3.067 -5.836 -0.953 1.00 91.06 178 TYR A N 1
ATOM 1407 C CA . TYR A 1 178 ? -2.262 -5.090 -1.926 1.00 91.06 178 TYR A CA 1
ATOM 1408 C C . TYR A 1 178 ? -3.015 -3.847 -2.424 1.00 91.06 178 TYR A C 1
ATOM 1410 O O . TYR A 1 178 ? -4.206 -3.696 -2.165 1.00 91.06 178 TYR A O 1
ATOM 1418 N N . SER A 1 179 ? -2.321 -2.956 -3.144 1.00 91.19 179 SER A N 1
ATOM 1419 C CA . SER A 1 179 ? -2.912 -1.763 -3.767 1.00 91.19 179 SER A CA 1
ATOM 1420 C C . SER A 1 179 ? -2.923 -1.922 -5.292 1.00 91.19 179 SER A C 1
ATOM 1422 O O . SER A 1 179 ? -1.879 -1.747 -5.930 1.00 91.19 179 SER A O 1
ATOM 1424 N N . PRO A 1 180 ? -4.078 -2.245 -5.907 1.00 92.94 180 PRO A N 1
ATOM 1425 C CA . PRO A 1 180 ? -4.170 -2.428 -7.354 1.00 92.94 180 PRO A CA 1
ATOM 1426 C C . PRO A 1 180 ? -3.809 -1.157 -8.120 1.00 92.94 180 PRO A C 1
ATOM 1428 O O . PRO A 1 180 ? -3.163 -1.226 -9.163 1.00 92.94 180 PRO A O 1
ATOM 1431 N N . LEU A 1 181 ? -4.185 0.009 -7.587 1.00 90.19 181 LEU A N 1
ATOM 1432 C CA . LEU A 1 181 ? -3.891 1.300 -8.197 1.00 90.19 181 LEU A CA 1
ATOM 1433 C C . LEU A 1 181 ? -2.386 1.602 -8.223 1.00 90.19 181 LEU A C 1
ATOM 1435 O O . LEU A 1 181 ? -1.877 2.062 -9.246 1.00 90.19 181 LEU A O 1
ATOM 1439 N N . SER A 1 182 ? -1.663 1.338 -7.129 1.00 90.62 182 SER A N 1
ATOM 1440 C CA . SER A 1 182 ? -0.206 1.544 -7.074 1.00 90.62 182 SER A CA 1
ATOM 1441 C C . SER A 1 182 ? 0.515 0.647 -8.082 1.00 90.62 182 SER A C 1
ATOM 1443 O O . SER A 1 182 ? 1.309 1.134 -8.883 1.00 90.62 182 SER A O 1
ATOM 1445 N N . ILE A 1 183 ? 0.150 -0.635 -8.145 1.00 94.25 183 ILE A N 1
ATOM 1446 C CA . ILE A 1 183 ? 0.743 -1.579 -9.102 1.00 94.25 183 ILE A CA 1
ATOM 1447 C C . ILE A 1 183 ? 0.400 -1.181 -10.546 1.00 94.25 183 ILE A C 1
ATOM 1449 O O . ILE A 1 183 ? 1.277 -1.163 -11.410 1.00 94.25 183 ILE A O 1
ATOM 1453 N N . SER A 1 184 ? -0.857 -0.804 -10.805 1.00 94.38 184 SER A N 1
ATOM 1454 C CA . SER A 1 184 ? -1.306 -0.383 -12.138 1.00 94.38 184 SER A CA 1
ATOM 1455 C C . SER A 1 184 ? -0.579 0.872 -12.613 1.00 94.38 184 SER A C 1
ATOM 1457 O O . SER A 1 184 ? -0.132 0.935 -13.755 1.00 94.38 184 SER A O 1
ATOM 1459 N N . SER A 1 185 ? -0.414 1.862 -11.733 1.00 92.19 185 SER A N 1
ATOM 1460 C CA . SER A 1 185 ? 0.309 3.097 -12.050 1.00 92.19 185 SER A CA 1
ATOM 1461 C C . SER A 1 185 ? 1.807 2.856 -12.247 1.00 92.19 185 SER A C 1
ATOM 1463 O O . SER A 1 185 ? 2.390 3.428 -13.165 1.00 92.19 185 SER A O 1
ATOM 1465 N N . ALA A 1 186 ? 2.428 1.958 -11.474 1.00 92.75 186 ALA A N 1
ATOM 1466 C CA . ALA A 1 186 ? 3.814 1.548 -11.693 1.00 92.75 186 ALA A CA 1
ATOM 1467 C C . ALA A 1 186 ? 4.018 0.883 -13.066 1.00 92.75 186 ALA A C 1
ATOM 1469 O O . ALA A 1 186 ? 4.943 1.239 -13.794 1.00 92.75 186 ALA A O 1
ATOM 1470 N N . LEU A 1 187 ? 3.124 -0.023 -13.470 1.00 94.19 187 LEU A N 1
ATOM 1471 C CA . LEU A 1 187 ? 3.149 -0.619 -14.808 1.00 94.19 187 LEU A CA 1
ATOM 1472 C C . LEU A 1 187 ? 2.862 0.403 -15.909 1.00 94.19 187 LEU A C 1
ATOM 1474 O O . LEU A 1 187 ? 3.497 0.364 -16.959 1.00 94.19 187 LEU A O 1
ATOM 1478 N N . ALA A 1 188 ? 1.951 1.348 -15.679 1.00 92.75 188 ALA A N 1
ATOM 1479 C CA . ALA A 1 188 ? 1.660 2.407 -16.636 1.00 92.75 188 ALA A CA 1
ATOM 1480 C C . ALA A 1 188 ? 2.855 3.366 -16.818 1.00 92.75 188 ALA A C 1
ATOM 1482 O O . ALA A 1 188 ? 3.097 3.827 -17.935 1.00 92.75 188 ALA A O 1
ATOM 1483 N N . MET A 1 189 ? 3.657 3.609 -15.773 1.00 92.44 189 MET A N 1
ATOM 1484 C CA . MET A 1 189 ? 4.951 4.295 -15.903 1.00 92.44 189 MET A CA 1
ATOM 1485 C C . MET A 1 189 ? 5.926 3.515 -16.783 1.00 92.44 189 MET A C 1
ATOM 1487 O O . MET A 1 189 ? 6.581 4.109 -17.635 1.00 92.44 189 MET A O 1
ATOM 1491 N N . VAL A 1 190 ? 6.011 2.191 -16.613 1.00 93.31 190 VAL A N 1
ATOM 1492 C CA . VAL A 1 190 ? 6.848 1.354 -17.485 1.00 93.31 190 VAL A CA 1
ATOM 1493 C C . VAL A 1 190 ? 6.340 1.420 -18.929 1.00 93.31 190 VAL A C 1
ATOM 1495 O O . VAL A 1 190 ? 7.119 1.626 -19.855 1.00 93.31 190 VAL A O 1
ATOM 1498 N N . CYS A 1 191 ? 5.023 1.332 -19.125 1.00 93.19 191 CYS A N 1
ATOM 1499 C CA . CYS A 1 191 ? 4.388 1.378 -20.439 1.00 93.19 191 CYS A CA 1
ATOM 1500 C C . CYS A 1 191 ? 4.716 2.658 -21.223 1.00 93.19 191 CYS A C 1
ATOM 1502 O O . CYS A 1 191 ? 4.860 2.610 -22.440 1.00 93.19 191 CYS A O 1
ATOM 1504 N N . MET A 1 192 ? 4.881 3.793 -20.539 1.00 91.00 192 MET A N 1
ATOM 1505 C CA . MET A 1 192 ? 5.248 5.073 -21.159 1.00 91.00 192 MET A CA 1
ATOM 1506 C C . MET A 1 192 ? 6.583 5.001 -21.923 1.00 91.00 192 MET A C 1
ATOM 1508 O O . MET A 1 192 ? 6.765 5.638 -22.968 1.00 91.00 192 MET A O 1
ATOM 1512 N N . GLY A 1 193 ? 7.522 4.212 -21.402 1.00 92.25 193 GLY A N 1
ATOM 1513 C CA . GLY A 1 193 ? 8.822 3.966 -22.015 1.00 92.25 193 GLY A CA 1
ATOM 1514 C C . GLY A 1 193 ? 8.877 2.726 -22.908 1.00 92.25 193 GLY A C 1
ATOM 1515 O O . GLY A 1 193 ? 9.860 2.551 -23.619 1.00 92.25 193 GLY A O 1
ATOM 1516 N N . ALA A 1 194 ? 7.839 1.890 -22.902 1.00 93.62 194 ALA A N 1
ATOM 1517 C CA . ALA A 1 194 ? 7.791 0.664 -23.687 1.00 93.62 194 ALA A CA 1
ATOM 1518 C C . ALA A 1 194 ? 7.356 0.925 -25.136 1.00 93.62 194 ALA A C 1
ATOM 1520 O O . ALA A 1 194 ? 6.602 1.865 -25.417 1.00 93.62 194 ALA A O 1
ATOM 1521 N N . ARG A 1 195 ? 7.789 0.077 -26.069 1.00 93.88 195 ARG A N 1
ATOM 1522 C CA . ARG A 1 195 ? 7.330 0.071 -27.468 1.00 93.88 195 ARG A CA 1
ATOM 1523 C C . ARG A 1 195 ? 6.980 -1.354 -27.911 1.00 93.88 195 ARG A C 1
ATOM 1525 O O . ARG A 1 195 ? 7.029 -2.295 -27.119 1.00 93.88 195 ARG A O 1
ATOM 1532 N N . GLY A 1 196 ? 6.511 -1.489 -29.152 1.00 93.56 196 GLY A N 1
ATOM 1533 C CA . GLY A 1 196 ? 6.243 -2.782 -29.785 1.00 93.56 196 GLY A CA 1
ATOM 1534 C C . GLY A 1 196 ? 5.356 -3.726 -28.961 1.00 93.56 196 GLY A C 1
ATOM 1535 O O . GLY A 1 196 ? 4.335 -3.321 -28.397 1.00 93.56 196 GLY A O 1
ATOM 1536 N N . ASN A 1 197 ? 5.756 -5.000 -28.908 1.00 95.38 197 ASN A N 1
ATOM 1537 C CA . ASN A 1 197 ? 5.032 -6.037 -28.172 1.00 95.38 197 ASN A CA 1
ATOM 1538 C C . ASN A 1 197 ? 5.088 -5.818 -26.652 1.00 95.38 197 ASN A C 1
ATOM 1540 O O . ASN A 1 197 ? 4.081 -6.017 -25.979 1.00 95.38 197 ASN A O 1
ATOM 1544 N N . THR A 1 198 ? 6.203 -5.302 -26.120 1.00 95.88 198 THR A N 1
ATOM 1545 C CA . THR A 1 198 ? 6.341 -4.976 -24.692 1.00 95.88 198 THR A CA 1
ATOM 1546 C C . THR A 1 198 ? 5.253 -4.006 -24.223 1.00 95.88 198 THR A C 1
ATOM 1548 O O . THR A 1 198 ? 4.593 -4.249 -23.212 1.00 95.88 198 THR A O 1
ATOM 1551 N N . ALA A 1 199 ? 5.001 -2.932 -24.979 1.00 94.19 199 ALA A N 1
ATOM 1552 C CA . ALA A 1 199 ? 3.915 -2.001 -24.671 1.00 94.19 199 ALA A CA 1
ATOM 1553 C C . ALA A 1 199 ? 2.534 -2.669 -24.788 1.00 94.19 199 ALA A C 1
ATOM 1555 O O . ALA A 1 199 ? 1.675 -2.475 -23.927 1.00 94.19 199 ALA A O 1
ATOM 1556 N N . ALA A 1 200 ? 2.316 -3.472 -25.835 1.00 93.75 200 ALA A N 1
ATOM 1557 C CA . ALA A 1 200 ? 1.046 -4.159 -26.063 1.00 93.75 200 ALA A CA 1
ATOM 1558 C C . ALA A 1 200 ? 0.693 -5.137 -24.928 1.00 93.75 200 ALA A C 1
ATOM 1560 O O . ALA A 1 200 ? -0.461 -5.180 -24.493 1.00 93.75 200 ALA A O 1
ATOM 1561 N N . GLU A 1 201 ? 1.678 -5.877 -24.418 1.00 96.12 201 GLU A N 1
ATOM 1562 C CA . GLU A 1 201 ? 1.544 -6.785 -23.278 1.00 96.12 201 GLU A CA 1
ATOM 1563 C C . GLU A 1 201 ? 1.152 -6.049 -21.995 1.00 96.12 201 GLU A C 1
ATOM 1565 O O . GLU A 1 201 ? 0.174 -6.426 -21.343 1.00 96.12 201 GLU A O 1
ATOM 1570 N N . ILE A 1 202 ? 1.850 -4.954 -21.669 1.00 95.06 202 ILE A N 1
ATOM 1571 C CA . ILE A 1 202 ? 1.544 -4.149 -20.480 1.00 95.06 202 ILE A CA 1
ATOM 1572 C C . ILE A 1 202 ? 0.135 -3.549 -20.586 1.00 95.06 202 ILE A C 1
ATOM 1574 O O . ILE A 1 202 ? -0.665 -3.689 -19.661 1.00 95.06 202 ILE A O 1
ATOM 1578 N N . MET A 1 203 ? -0.215 -2.938 -21.723 1.00 92.50 203 MET A N 1
ATOM 1579 C CA . MET A 1 203 ? -1.548 -2.353 -21.928 1.00 92.50 203 MET A CA 1
ATOM 1580 C C . MET A 1 203 ? -2.667 -3.395 -21.873 1.00 92.50 203 MET A C 1
ATOM 1582 O O . MET A 1 203 ? -3.761 -3.102 -21.384 1.00 92.50 203 MET A O 1
ATOM 1586 N N . LYS A 1 204 ? -2.408 -4.608 -22.380 1.00 94.06 204 LYS A N 1
ATOM 1587 C CA . LYS A 1 204 ? -3.341 -5.735 -22.298 1.00 94.06 204 LYS A CA 1
ATOM 1588 C C . LYS A 1 204 ? -3.551 -6.173 -20.857 1.00 94.06 204 LYS A C 1
ATOM 1590 O O . LYS A 1 204 ? -4.698 -6.302 -20.447 1.00 94.06 204 LYS A O 1
ATOM 1595 N N . SER A 1 205 ? -2.469 -6.373 -20.107 1.00 94.62 205 SER A N 1
ATOM 1596 C CA . SER A 1 205 ? -2.542 -6.781 -18.704 1.00 94.62 205 SER A CA 1
ATOM 1597 C C . SER A 1 205 ? -3.285 -5.746 -17.855 1.00 94.62 205 SER A C 1
ATOM 1599 O O . SER A 1 205 ? -4.116 -6.117 -17.036 1.00 94.62 205 SER A O 1
ATOM 1601 N N . LEU A 1 206 ? -3.063 -4.453 -18.109 1.00 92.81 206 LEU A N 1
ATOM 1602 C CA . LEU A 1 206 ? -3.742 -3.353 -17.418 1.00 92.81 206 LEU A CA 1
ATOM 1603 C C . LEU A 1 206 ? -5.195 -3.119 -17.859 1.00 92.81 206 LEU A C 1
ATOM 1605 O O . LEU A 1 206 ? -5.860 -2.270 -17.276 1.00 92.81 206 LEU A O 1
ATOM 1609 N N . HIS A 1 207 ? -5.688 -3.812 -18.892 1.00 91.94 207 HIS A N 1
ATOM 1610 C CA . HIS A 1 207 ? -7.016 -3.594 -19.490 1.00 91.94 207 HIS A CA 1
ATOM 1611 C C . HIS A 1 207 ? -7.254 -2.168 -20.032 1.00 91.94 207 HIS A C 1
ATOM 1613 O O . HIS A 1 207 ? -8.395 -1.744 -20.210 1.00 91.94 207 HIS A O 1
ATOM 1619 N N . VAL A 1 208 ? -6.190 -1.420 -20.355 1.00 86.31 208 VAL A N 1
ATOM 1620 C CA . VAL A 1 208 ? -6.269 -0.004 -20.785 1.00 86.31 208 VAL A CA 1
ATOM 1621 C C . VAL A 1 208 ? -6.311 0.195 -22.302 1.00 86.31 208 VAL A C 1
ATOM 1623 O O . VAL A 1 208 ? -6.333 1.326 -22.772 1.00 86.31 208 VAL A O 1
ATOM 1626 N N . GLN A 1 209 ? -6.404 -0.878 -23.092 1.00 72.94 209 GLN A N 1
ATOM 1627 C CA . GLN A 1 209 ? -6.458 -0.812 -24.565 1.00 72.94 209 GLN A CA 1
ATOM 1628 C C . GLN A 1 209 ? -7.584 0.090 -25.110 1.00 72.94 209 GLN A C 1
ATOM 1630 O O . GLN A 1 209 ? -7.497 0.586 -26.229 1.00 72.94 209 GLN A O 1
ATOM 1635 N N . LYS A 1 210 ? -8.651 0.298 -24.326 1.00 57.00 210 LYS A N 1
ATOM 1636 C CA . LYS A 1 210 ? -9.801 1.151 -24.673 1.00 57.00 210 LYS A CA 1
ATOM 1637 C C . LYS A 1 210 ? -9.696 2.591 -24.149 1.00 57.00 210 LYS A C 1
ATOM 1639 O O . LYS A 1 210 ? -10.538 3.408 -24.507 1.00 57.00 210 LYS A O 1
ATOM 1644 N N . ALA A 1 211 ? -8.708 2.904 -23.306 1.00 55.16 211 ALA A N 1
ATOM 1645 C CA . ALA A 1 211 ? -8.607 4.187 -22.603 1.00 55.16 211 ALA A CA 1
ATOM 1646 C C . ALA A 1 211 ? -8.014 5.331 -23.456 1.00 55.16 211 ALA A C 1
ATOM 1648 O O . ALA A 1 211 ? -8.062 6.483 -23.032 1.00 55.16 211 ALA A O 1
ATOM 1649 N N . GLY A 1 212 ? -7.514 5.035 -24.663 1.00 58.47 212 GLY A N 1
ATOM 1650 C CA . GLY A 1 212 ? -6.904 6.019 -25.566 1.00 58.47 212 GLY A CA 1
ATOM 1651 C C . GLY A 1 212 ? -5.516 6.498 -25.117 1.00 58.47 212 GLY A C 1
ATOM 1652 O O . GLY A 1 212 ? -4.968 6.014 -24.128 1.00 58.47 212 GLY A O 1
ATOM 1653 N N . ASP A 1 213 ? -4.959 7.468 -25.850 1.00 59.16 213 ASP A N 1
ATOM 1654 C CA . ASP A 1 213 ? -3.590 7.988 -25.660 1.00 59.16 213 ASP A CA 1
ATOM 1655 C C . ASP A 1 213 ? -3.382 8.764 -24.340 1.00 59.16 213 ASP A C 1
ATOM 1657 O O . ASP A 1 213 ? -2.251 9.092 -23.985 1.00 59.16 213 ASP A O 1
ATOM 1661 N N . ASP A 1 214 ? -4.451 9.044 -23.586 1.00 70.94 214 ASP A N 1
ATOM 1662 C CA . ASP A 1 214 ? -4.423 9.926 -22.408 1.00 70.94 214 ASP A CA 1
ATOM 1663 C C . ASP A 1 214 ? -4.409 9.176 -21.057 1.00 70.94 214 ASP A C 1
ATOM 1665 O O . ASP A 1 214 ? -4.636 9.757 -19.994 1.00 70.94 214 ASP A O 1
ATOM 1669 N N . VAL A 1 215 ? -4.113 7.867 -21.070 1.00 83.38 215 VAL A N 1
ATOM 1670 C CA . VAL A 1 215 ? -4.101 7.003 -19.868 1.00 83.38 215 VAL A CA 1
ATOM 1671 C C . VAL A 1 215 ? -3.237 7.565 -18.729 1.00 83.38 215 VAL A C 1
ATOM 1673 O O . VAL A 1 215 ? -3.593 7.455 -17.555 1.00 83.38 215 VAL A O 1
ATOM 1676 N N . HIS A 1 216 ? -2.118 8.210 -19.063 1.00 88.75 216 HIS A N 1
ATOM 1677 C CA . HIS A 1 216 ? -1.192 8.787 -18.090 1.00 88.75 216 HIS A CA 1
ATOM 1678 C C . HIS A 1 216 ? -1.758 10.030 -17.396 1.00 88.75 216 HIS A C 1
ATOM 1680 O O . HIS A 1 216 ? -1.535 10.206 -16.199 1.00 88.75 216 HIS A O 1
ATOM 1686 N N . SER A 1 217 ? -2.530 10.860 -18.102 1.00 85.94 217 SER A N 1
ATOM 1687 C CA . SER A 1 217 ? -3.201 12.016 -17.500 1.00 85.94 217 SER A CA 1
ATOM 1688 C C . SER A 1 217 ? -4.271 11.575 -16.509 1.00 85.94 217 SER A C 1
ATOM 1690 O O . SER A 1 217 ? -4.394 12.166 -15.441 1.00 85.94 217 SER A O 1
ATOM 1692 N N . TYR A 1 218 ? -4.987 10.485 -16.797 1.00 84.94 218 TYR A N 1
ATOM 1693 C CA . TYR A 1 218 ? -5.980 9.944 -15.868 1.00 84.94 218 TYR A CA 1
ATOM 1694 C C . TYR A 1 218 ? -5.351 9.346 -14.607 1.00 84.94 218 TYR A C 1
ATOM 1696 O O . TYR A 1 218 ? -5.858 9.584 -13.509 1.00 84.94 218 TYR A O 1
ATOM 1704 N N . PHE A 1 219 ? -4.230 8.624 -14.732 1.00 88.44 219 PHE A N 1
ATOM 1705 C CA . PHE A 1 219 ? -3.455 8.219 -13.554 1.00 88.44 219 PHE A CA 1
ATOM 1706 C C . PHE A 1 219 ? -2.959 9.436 -12.770 1.00 88.44 219 PHE A C 1
ATOM 1708 O O . PHE A 1 219 ? -3.048 9.426 -11.547 1.00 88.44 219 PHE A O 1
ATOM 1715 N N . SER A 1 220 ? -2.505 10.492 -13.451 1.00 88.12 220 SER A N 1
ATOM 1716 C CA . SER A 1 220 ? -2.077 11.733 -12.799 1.00 88.12 220 SER A CA 1
ATOM 1717 C C . SER A 1 220 ? -3.189 12.385 -11.986 1.00 88.12 220 SER A C 1
ATOM 1719 O O . SER A 1 220 ? -2.974 12.699 -10.813 1.00 88.12 220 SER A O 1
ATOM 1721 N N . SER A 1 221 ? -4.391 12.528 -12.557 1.00 86.12 221 SER A N 1
ATOM 1722 C CA . SER A 1 221 ? -5.554 13.047 -11.830 1.00 86.12 221 SER A CA 1
ATOM 1723 C C . SER A 1 221 ? -5.867 12.193 -10.603 1.00 86.12 221 SER A C 1
ATOM 1725 O O . SER A 1 221 ? -5.923 12.721 -9.499 1.00 86.12 221 SER A O 1
ATOM 1727 N N . LEU A 1 222 ? -5.957 10.868 -10.767 1.00 83.75 222 LEU A N 1
ATOM 1728 C CA . LEU A 1 222 ? -6.306 9.965 -9.670 1.00 83.75 222 LEU A CA 1
ATOM 1729 C C . LEU A 1 222 ? -5.257 9.963 -8.544 1.00 83.75 222 LEU A C 1
ATOM 1731 O O . LEU A 1 222 ? -5.609 9.980 -7.369 1.00 83.75 222 LEU A O 1
ATOM 1735 N N . ILE A 1 223 ? -3.966 9.967 -8.888 1.00 83.88 223 ILE A N 1
ATOM 1736 C CA . ILE A 1 223 ? -2.873 10.035 -7.906 1.00 83.88 223 ILE A CA 1
ATOM 1737 C C . ILE A 1 223 ? -2.871 11.387 -7.186 1.00 83.88 223 ILE A C 1
ATOM 1739 O O . ILE A 1 223 ? -2.648 11.430 -5.978 1.00 83.88 223 ILE A O 1
ATOM 1743 N N . THR A 1 224 ? -3.125 12.482 -7.905 1.00 83.94 224 THR A N 1
ATOM 1744 C CA . THR A 1 224 ? -3.185 13.829 -7.317 1.00 83.94 224 THR A CA 1
ATOM 1745 C C . THR A 1 224 ? -4.348 13.959 -6.336 1.00 83.94 224 THR A C 1
ATOM 1747 O O . THR A 1 224 ? -4.157 14.513 -5.255 1.00 83.94 224 THR A O 1
ATOM 1750 N N . ASP A 1 225 ? -5.514 13.405 -6.673 1.00 80.19 225 ASP A N 1
ATOM 1751 C CA . ASP A 1 225 ? -6.682 13.404 -5.788 1.00 80.19 225 ASP A CA 1
ATOM 1752 C C . ASP A 1 225 ? -6.439 12.551 -4.533 1.00 80.19 225 ASP A C 1
ATOM 1754 O O . ASP A 1 225 ? -6.752 12.970 -3.420 1.00 80.19 225 ASP A O 1
ATOM 1758 N N . ILE A 1 226 ? -5.803 11.385 -4.682 1.00 78.62 226 ILE A N 1
ATOM 1759 C CA . ILE A 1 226 ? -5.482 10.492 -3.557 1.00 78.62 226 ILE A CA 1
ATOM 1760 C C . ILE A 1 226 ? -4.443 11.094 -2.612 1.00 78.62 226 ILE A C 1
ATOM 1762 O O . ILE A 1 226 ? -4.583 10.977 -1.396 1.00 78.62 226 ILE A O 1
ATOM 1766 N N . ASN A 1 227 ? -3.418 11.749 -3.159 1.00 76.56 227 ASN A N 1
ATOM 1767 C CA . ASN A 1 227 ? -2.338 12.369 -2.391 1.00 76.56 227 ASN A CA 1
ATOM 1768 C C . ASN A 1 227 ? -2.648 13.827 -1.996 1.00 76.56 227 ASN A C 1
ATOM 1770 O O . ASN A 1 227 ? -1.731 14.583 -1.657 1.00 76.56 227 ASN A O 1
ATOM 1774 N N . LYS A 1 228 ? -3.916 14.255 -2.068 1.00 75.25 228 LYS A N 1
ATOM 1775 C CA . LYS A 1 228 ? -4.340 15.630 -1.783 1.00 75.25 228 LYS A CA 1
ATOM 1776 C C . LYS A 1 228 ? -3.921 16.041 -0.360 1.00 75.25 228 LYS A C 1
ATOM 1778 O O . LYS A 1 228 ? -4.374 15.443 0.619 1.00 75.25 228 LYS A O 1
ATOM 1783 N N . PRO A 1 229 ? -3.064 17.069 -0.206 1.00 68.44 229 PRO A N 1
ATOM 1784 C CA . PRO A 1 229 ? -2.608 17.498 1.108 1.00 68.44 229 PRO A CA 1
ATOM 1785 C C . PRO A 1 229 ? -3.754 18.145 1.891 1.00 68.44 229 PRO A C 1
ATOM 1787 O O . PRO A 1 229 ? -4.562 18.885 1.331 1.00 68.44 229 PRO A O 1
ATOM 1790 N N . GLY A 1 230 ? -3.790 17.910 3.204 1.00 63.75 230 GLY A N 1
ATOM 1791 C CA . GLY A 1 230 ? -4.819 18.473 4.083 1.00 63.75 230 GLY A CA 1
ATOM 1792 C C . GLY A 1 230 ? -6.160 17.737 4.041 1.00 63.75 230 GLY A C 1
ATOM 1793 O O . GLY A 1 230 ? -7.129 18.254 4.591 1.00 63.75 230 GLY A O 1
ATOM 1794 N N . ALA A 1 231 ? -6.219 16.554 3.419 1.00 63.25 231 ALA A N 1
ATOM 1795 C CA . ALA A 1 231 ? -7.327 15.632 3.621 1.00 63.25 231 ALA A CA 1
ATOM 1796 C C . ALA A 1 231 ? -7.422 15.230 5.103 1.00 63.25 231 ALA A C 1
ATOM 1798 O O . ALA A 1 231 ? -6.421 15.143 5.815 1.00 63.25 231 ALA A O 1
ATOM 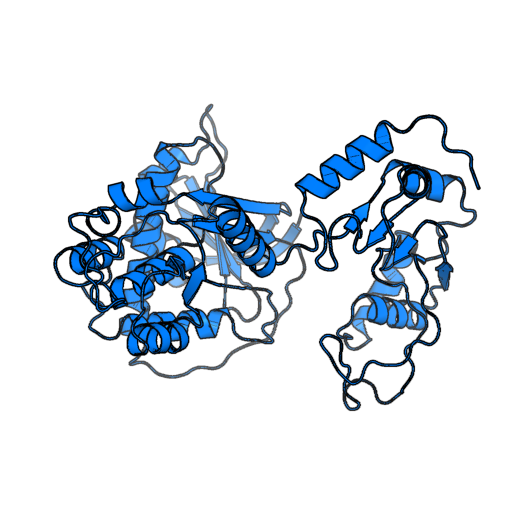1799 N N . SER A 1 232 ? -8.641 14.972 5.562 1.00 59.84 232 SER A N 1
ATOM 1800 C CA . SER A 1 232 ? -8.954 14.496 6.916 1.00 59.84 232 SER A CA 1
ATOM 1801 C C . SER A 1 232 ? -8.550 13.036 7.161 1.00 59.84 232 SER A C 1
ATOM 1803 O O . SER A 1 232 ? -8.707 12.532 8.270 1.00 59.84 232 SER A O 1
ATOM 1805 N N . TYR A 1 233 ? -8.024 12.362 6.138 1.00 63.59 233 TYR A N 1
ATOM 1806 C CA . TYR A 1 233 ? -7.481 11.011 6.184 1.00 63.59 233 TYR A CA 1
ATOM 1807 C C . TYR A 1 233 ? -5.992 11.011 5.809 1.00 63.59 233 TYR A C 1
ATOM 1809 O O . TYR A 1 233 ? -5.527 11.840 5.026 1.00 63.59 233 TYR A O 1
ATOM 1817 N N . GLN A 1 234 ? -5.242 10.035 6.325 1.00 66.06 234 GLN A N 1
ATOM 1818 C CA . GLN A 1 234 ? -3.857 9.795 5.924 1.00 66.06 234 GLN A CA 1
ATOM 1819 C C . GLN A 1 234 ? -3.809 8.677 4.882 1.00 66.06 234 GLN A C 1
ATOM 1821 O O . GLN A 1 234 ? -3.774 7.494 5.212 1.00 66.06 234 GLN A O 1
ATOM 1826 N N . LEU A 1 235 ? -3.807 9.063 3.608 1.00 70.38 235 LEU A N 1
ATOM 1827 C CA . LEU A 1 235 ? -3.602 8.156 2.484 1.00 70.38 235 LEU A CA 1
ATOM 1828 C C . LEU A 1 235 ? -2.384 8.624 1.691 1.00 70.38 235 LEU A C 1
ATOM 1830 O O . LEU A 1 235 ? -2.216 9.814 1.440 1.00 70.38 235 LEU A O 1
ATOM 1834 N N . SER A 1 236 ? -1.518 7.681 1.329 1.00 71.06 236 SER A N 1
ATOM 1835 C CA . SER A 1 236 ? -0.317 7.956 0.548 1.00 71.06 236 SER A CA 1
ATOM 1836 C C . SER A 1 236 ? -0.127 6.865 -0.492 1.00 71.06 236 SER A C 1
ATOM 1838 O O . SER A 1 236 ? -0.160 5.672 -0.180 1.00 71.06 236 SER A O 1
ATOM 1840 N N . LEU A 1 237 ? 0.079 7.285 -1.735 1.00 79.81 237 LEU A N 1
ATOM 1841 C CA . LEU A 1 237 ? 0.480 6.433 -2.839 1.00 79.81 237 LEU A CA 1
ATOM 1842 C C . LEU A 1 237 ? 1.780 6.976 -3.423 1.00 79.81 237 LEU A C 1
ATOM 1844 O O . LEU A 1 237 ? 1.823 8.090 -3.944 1.00 79.81 237 LEU A O 1
ATOM 1848 N N . ALA A 1 238 ? 2.831 6.162 -3.374 1.00 77.50 238 ALA A N 1
ATOM 1849 C CA . ALA A 1 238 ? 4.139 6.512 -3.905 1.00 77.50 238 ALA A CA 1
ATOM 1850 C C . ALA A 1 238 ? 4.702 5.358 -4.733 1.00 77.50 238 ALA A C 1
ATOM 1852 O O . ALA A 1 238 ? 4.779 4.224 -4.268 1.00 77.50 238 ALA A O 1
ATOM 1853 N N . ASN A 1 239 ? 5.151 5.673 -5.947 1.00 85.75 239 ASN A N 1
ATOM 1854 C CA . ASN A 1 239 ? 5.856 4.741 -6.816 1.00 85.75 239 ASN A CA 1
ATOM 1855 C C . ASN A 1 239 ? 7.210 5.340 -7.213 1.00 85.75 239 ASN A C 1
ATOM 1857 O O . ASN A 1 239 ? 7.359 6.560 -7.308 1.00 85.75 239 ASN A O 1
ATOM 1861 N N . ARG A 1 240 ? 8.200 4.486 -7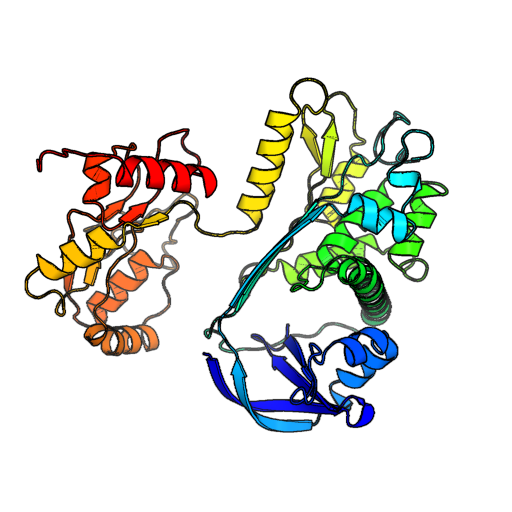.480 1.00 89.00 240 ARG A N 1
ATOM 1862 C CA . ARG A 1 240 ? 9.525 4.906 -7.949 1.00 89.00 240 ARG A CA 1
ATOM 1863 C C . ARG A 1 240 ? 10.115 3.868 -8.894 1.00 89.00 240 ARG A C 1
ATOM 1865 O O . ARG A 1 240 ? 9.926 2.670 -8.694 1.00 89.00 240 ARG A O 1
ATOM 1872 N N . LEU A 1 241 ? 10.842 4.344 -9.903 1.00 89.00 241 LEU A N 1
ATOM 1873 C CA . LEU A 1 241 ? 11.663 3.510 -10.778 1.00 89.00 241 LEU A CA 1
ATOM 1874 C C . LEU A 1 241 ? 13.125 3.604 -10.342 1.00 89.00 241 LEU A C 1
ATOM 1876 O O . LEU A 1 241 ? 13.629 4.698 -10.086 1.00 89.00 241 LEU A O 1
ATOM 1880 N N . TYR A 1 242 ? 13.800 2.459 -10.292 1.00 89.81 242 TYR A N 1
ATOM 1881 C CA . TYR A 1 242 ? 15.228 2.369 -10.009 1.00 89.81 242 TYR A CA 1
ATOM 1882 C C . TYR A 1 242 ? 15.943 1.814 -11.235 1.00 89.81 242 TYR A C 1
ATOM 1884 O O . TYR A 1 242 ? 15.631 0.715 -11.689 1.00 89.81 242 TYR A O 1
ATOM 1892 N N . GLY A 1 243 ? 16.877 2.590 -11.772 1.00 89.00 243 GLY A N 1
ATOM 1893 C CA . GLY A 1 243 ? 17.671 2.232 -12.942 1.00 89.00 243 GLY A CA 1
ATOM 1894 C C . GLY A 1 243 ? 19.128 1.993 -12.570 1.00 89.00 243 GLY A C 1
ATOM 1895 O O . GLY A 1 243 ? 19.637 2.620 -11.646 1.00 89.00 243 GLY A O 1
ATOM 1896 N N . GLU A 1 244 ? 19.816 1.110 -13.287 1.00 89.81 244 GLU A N 1
ATOM 1897 C CA . GLU A 1 244 ? 21.262 0.943 -13.113 1.00 89.81 244 GLU A CA 1
ATOM 1898 C C . GLU A 1 244 ? 21.999 2.221 -13.566 1.00 89.81 244 GLU A C 1
ATOM 1900 O O . GLU A 1 244 ? 21.745 2.758 -14.644 1.00 89.81 244 GLU A O 1
ATOM 1905 N N . LYS A 1 245 ? 22.912 2.724 -12.731 1.00 89.75 245 LYS A N 1
ATOM 1906 C CA . LYS A 1 245 ? 23.574 4.028 -12.893 1.00 89.75 245 LYS A CA 1
ATOM 1907 C C . LYS A 1 245 ? 24.450 4.149 -14.139 1.00 89.75 245 LYS A C 1
ATOM 1909 O O . LYS A 1 245 ? 24.772 5.263 -14.539 1.00 89.75 245 LYS A O 1
ATOM 1914 N N . SER A 1 246 ? 24.890 3.028 -14.707 1.00 87.88 246 SER A N 1
ATOM 1915 C CA . SER A 1 246 ? 25.681 3.013 -15.942 1.00 87.88 246 SER A CA 1
ATOM 1916 C C . SER A 1 246 ? 24.843 3.224 -17.210 1.00 87.88 246 SER A C 1
ATOM 1918 O O . SER A 1 246 ? 25.419 3.469 -18.273 1.00 87.88 246 SER A O 1
ATOM 1920 N N . PHE A 1 247 ? 23.509 3.190 -17.109 1.00 87.25 247 PHE A N 1
ATOM 1921 C CA . PHE A 1 247 ? 22.610 3.528 -18.210 1.00 87.25 247 PHE A CA 1
ATOM 1922 C C . PHE A 1 247 ? 22.268 5.015 -18.228 1.00 87.25 247 PHE A C 1
ATOM 1924 O O . PHE A 1 247 ? 22.092 5.666 -17.198 1.00 87.25 247 PHE A O 1
ATOM 1931 N N . GLU A 1 248 ? 22.120 5.543 -19.439 1.00 90.31 248 GLU A N 1
ATOM 1932 C CA . GLU A 1 248 ? 21.581 6.878 -19.658 1.00 90.31 248 GLU A CA 1
ATOM 1933 C C . GLU A 1 248 ? 20.064 6.796 -19.814 1.00 90.31 248 GLU A C 1
ATOM 1935 O O . GLU A 1 248 ? 19.559 5.951 -20.549 1.00 90.31 248 GLU A O 1
ATOM 1940 N N . PHE A 1 249 ? 19.332 7.697 -19.161 1.00 91.19 249 PHE A N 1
ATOM 1941 C CA . PHE A 1 249 ? 17.876 7.776 -19.255 1.00 91.19 249 PHE A CA 1
ATOM 1942 C C . PHE A 1 249 ? 17.454 9.045 -19.991 1.00 91.19 249 PHE A C 1
ATOM 1944 O O . PHE A 1 249 ? 18.013 10.128 -19.787 1.00 91.19 249 PHE A O 1
ATOM 1951 N N . LEU A 1 250 ? 16.441 8.923 -20.846 1.00 92.69 250 LEU A N 1
ATOM 1952 C CA . LEU A 1 250 ? 15.905 10.035 -21.616 1.00 92.69 250 LEU A CA 1
ATOM 1953 C C . LEU A 1 250 ? 15.270 11.063 -20.676 1.00 92.69 250 LEU A C 1
ATOM 1955 O O . LEU A 1 250 ? 14.371 10.760 -19.891 1.00 92.69 250 LEU A O 1
ATOM 1959 N N . LYS A 1 251 ? 15.701 12.323 -20.798 1.00 91.62 251 LYS A N 1
ATOM 1960 C CA . LYS A 1 251 ? 15.155 13.435 -20.003 1.00 91.62 251 LYS A CA 1
ATOM 1961 C C . LYS A 1 251 ? 13.653 13.611 -20.206 1.00 91.62 251 LYS A C 1
ATOM 1963 O O . LYS A 1 251 ? 12.953 13.962 -19.264 1.00 91.62 251 LYS A O 1
ATOM 1968 N N . GLU A 1 252 ? 13.166 13.356 -21.420 1.00 91.12 252 GLU A N 1
ATOM 1969 C CA . GLU A 1 252 ? 11.737 13.408 -21.732 1.00 91.12 252 GLU A CA 1
ATOM 1970 C C . GLU A 1 252 ? 10.951 12.363 -20.932 1.00 91.12 252 GLU A C 1
ATOM 1972 O O . GLU A 1 252 ? 9.916 12.691 -20.357 1.00 91.12 252 GLU A O 1
ATOM 1977 N N . PHE A 1 253 ? 11.468 11.134 -20.836 1.00 91.56 253 PHE A N 1
ATOM 1978 C CA . PHE A 1 253 ? 10.853 10.070 -20.045 1.00 91.56 253 PHE A CA 1
ATOM 1979 C C . PHE A 1 253 ? 10.794 10.446 -18.561 1.00 91.56 253 PHE A C 1
ATOM 1981 O O . PHE A 1 253 ? 9.711 10.452 -17.982 1.00 91.56 253 PHE A O 1
ATOM 1988 N N . ILE A 1 254 ? 11.920 10.868 -17.974 1.00 90.06 254 ILE A N 1
ATOM 1989 C CA . ILE A 1 254 ? 11.979 11.311 -16.568 1.00 90.06 254 ILE A CA 1
ATOM 1990 C C . ILE A 1 254 ? 11.027 12.491 -16.316 1.00 90.06 254 ILE A C 1
ATOM 1992 O O . ILE A 1 254 ? 10.348 12.550 -15.288 1.00 90.06 254 ILE A O 1
ATOM 1996 N N . GLY A 1 255 ? 10.968 13.441 -17.253 1.00 89.25 255 GLY A N 1
ATOM 1997 C CA . GLY A 1 255 ? 10.055 14.578 -17.182 1.00 89.25 255 GLY A CA 1
ATOM 1998 C C . GLY A 1 255 ? 8.599 14.122 -17.126 1.00 89.25 255 GLY A C 1
ATOM 1999 O O . GLY A 1 255 ? 7.867 14.519 -16.224 1.00 89.25 255 GLY A O 1
ATOM 2000 N N . LYS A 1 256 ? 8.200 13.216 -18.024 1.00 90.06 256 LYS A N 1
ATOM 2001 C CA . LYS A 1 256 ? 6.841 12.668 -18.061 1.00 90.06 256 LYS A CA 1
ATOM 2002 C C . LYS A 1 256 ? 6.499 11.845 -16.813 1.00 90.06 256 LYS A C 1
ATOM 2004 O O . LYS A 1 256 ? 5.406 12.024 -16.283 1.00 90.06 256 LYS A O 1
ATOM 2009 N N . THR A 1 257 ? 7.396 11.003 -16.287 1.00 89.44 257 THR A N 1
ATOM 2010 C CA . THR A 1 257 ? 7.119 10.260 -15.036 1.00 89.44 257 THR A CA 1
ATOM 2011 C C . THR A 1 257 ? 6.952 11.198 -13.842 1.00 89.44 257 THR A C 1
ATOM 2013 O O . THR A 1 257 ? 6.058 11.002 -13.020 1.00 89.44 257 THR A O 1
ATOM 2016 N N . THR A 1 258 ? 7.754 12.264 -13.785 1.00 87.50 258 THR A N 1
ATOM 2017 C CA . THR A 1 258 ? 7.647 13.290 -12.741 1.00 87.50 258 THR A CA 1
ATOM 2018 C C . THR A 1 258 ? 6.317 14.039 -12.849 1.00 87.50 258 THR A C 1
ATOM 2020 O O . THR A 1 258 ? 5.642 14.222 -11.842 1.00 87.50 258 THR A O 1
ATOM 2023 N N . THR A 1 259 ? 5.909 14.433 -14.060 1.00 87.94 259 THR A N 1
ATOM 2024 C CA . THR A 1 259 ? 4.662 15.177 -14.297 1.00 87.94 259 THR A CA 1
ATOM 2025 C C . THR A 1 259 ? 3.406 14.336 -14.072 1.00 87.94 259 THR A C 1
ATOM 2027 O O . THR A 1 259 ? 2.450 14.825 -13.477 1.00 87.94 259 THR A O 1
ATOM 2030 N N . PHE A 1 260 ? 3.374 13.092 -14.554 1.00 87.69 260 PHE A N 1
ATOM 2031 C CA . PHE A 1 260 ? 2.156 12.278 -14.524 1.00 87.69 260 PHE A CA 1
ATOM 2032 C C . PHE A 1 260 ? 2.015 11.406 -13.276 1.00 87.69 260 PHE A C 1
ATOM 2034 O O . PHE A 1 260 ? 0.901 11.045 -12.926 1.00 87.69 260 PHE A O 1
ATOM 2041 N N . TYR A 1 261 ? 3.105 11.049 -12.600 1.00 86.94 261 TYR A N 1
ATOM 2042 C CA . TYR A 1 261 ? 3.049 10.088 -11.491 1.00 86.94 261 TYR A CA 1
ATOM 2043 C C . TYR A 1 261 ? 3.693 10.598 -10.209 1.00 86.94 261 TYR A C 1
ATOM 2045 O O . TYR A 1 261 ? 3.763 9.851 -9.235 1.00 86.94 261 TYR A O 1
ATOM 2053 N N . HIS A 1 262 ? 4.192 11.842 -10.206 1.00 84.69 262 HIS A N 1
ATOM 2054 C CA . HIS A 1 262 ? 4.971 12.410 -9.099 1.00 84.69 262 HIS A CA 1
ATOM 2055 C C . HIS A 1 262 ? 6.161 11.515 -8.709 1.00 84.69 262 HIS A C 1
ATOM 2057 O O . HIS A 1 262 ? 6.621 11.510 -7.568 1.00 84.69 262 HIS A O 1
ATOM 2063 N N . ALA A 1 263 ? 6.659 10.740 -9.679 1.00 83.56 263 ALA A N 1
ATOM 2064 C CA . ALA A 1 263 ? 7.651 9.698 -9.486 1.00 83.56 263 ALA A CA 1
ATOM 2065 C C . ALA A 1 263 ? 8.955 10.057 -10.201 1.00 83.56 263 ALA A C 1
ATOM 2067 O O . ALA A 1 263 ? 9.001 10.266 -11.418 1.00 83.56 263 ALA A O 1
ATOM 2068 N N . SER A 1 264 ? 10.040 10.086 -9.432 1.00 77.62 264 SER A N 1
ATOM 2069 C CA . SER A 1 264 ? 11.396 10.216 -9.957 1.00 77.62 264 SER A CA 1
ATOM 2070 C C . SER A 1 264 ? 11.951 8.857 -10.385 1.00 77.62 264 SER A C 1
ATOM 2072 O O . SER A 1 264 ? 11.652 7.842 -9.754 1.00 77.62 264 SER A O 1
ATOM 2074 N N . LEU A 1 265 ? 12.836 8.849 -11.382 1.00 85.81 265 LEU A N 1
ATOM 2075 C CA . LEU A 1 265 ? 13.758 7.738 -11.610 1.00 85.81 265 LEU A CA 1
ATOM 2076 C C . LEU A 1 265 ? 15.025 7.962 -10.780 1.00 85.81 265 LEU A C 1
ATOM 2078 O O . LEU A 1 265 ? 15.608 9.045 -10.823 1.00 85.81 265 LEU A O 1
ATOM 2082 N N . GLU A 1 266 ? 15.447 6.950 -10.030 1.00 88.88 266 GLU A N 1
ATOM 2083 C CA . GLU A 1 266 ? 16.686 6.982 -9.254 1.00 88.88 266 GLU A CA 1
ATOM 2084 C C . GLU A 1 266 ? 17.721 6.033 -9.863 1.00 88.88 266 GLU A C 1
ATOM 2086 O O . GLU A 1 266 ? 17.473 4.839 -10.027 1.00 88.88 266 GLU A O 1
ATOM 2091 N N . ALA A 1 267 ? 18.890 6.576 -10.200 1.00 88.69 267 ALA A N 1
ATOM 2092 C CA . ALA A 1 267 ? 20.028 5.799 -10.666 1.00 88.69 267 ALA A CA 1
ATOM 2093 C C . ALA A 1 267 ? 20.764 5.176 -9.468 1.00 88.69 267 ALA A C 1
ATOM 2095 O O . ALA A 1 267 ? 21.232 5.896 -8.585 1.00 88.69 267 ALA A O 1
ATOM 2096 N N . VAL A 1 268 ? 20.885 3.850 -9.442 1.00 89.38 268 VAL A N 1
ATOM 2097 C CA . VAL A 1 268 ? 21.541 3.075 -8.378 1.00 89.38 268 VAL A CA 1
ATOM 2098 C C . VAL A 1 268 ? 22.554 2.093 -8.960 1.00 89.38 268 VAL A C 1
ATOM 2100 O O . VAL A 1 268 ? 22.551 1.808 -10.150 1.00 89.38 268 VAL A O 1
ATOM 2103 N N . ASP A 1 269 ? 23.457 1.589 -8.129 1.00 88.94 269 ASP A N 1
ATOM 2104 C CA . ASP A 1 269 ? 24.546 0.710 -8.555 1.00 88.94 269 ASP A CA 1
ATOM 2105 C C . ASP A 1 269 ? 24.172 -0.759 -8.335 1.00 88.94 269 ASP A C 1
ATOM 2107 O O . ASP A 1 269 ? 24.499 -1.357 -7.307 1.00 88.94 269 ASP A O 1
ATOM 2111 N N . PHE A 1 270 ? 23.412 -1.337 -9.257 1.00 87.38 270 PHE A N 1
ATOM 2112 C CA . PHE A 1 270 ? 23.062 -2.754 -9.240 1.00 87.38 270 PHE A CA 1
ATOM 2113 C C . PHE A 1 270 ? 24.240 -3.652 -9.635 1.00 87.38 270 PHE A C 1
ATOM 2115 O O . PHE A 1 270 ? 24.291 -4.794 -9.181 1.00 87.38 270 PHE A O 1
ATOM 2122 N N . ILE A 1 271 ? 25.189 -3.158 -10.438 1.00 86.88 271 ILE A N 1
ATOM 2123 C CA . ILE A 1 271 ? 26.331 -3.955 -10.913 1.00 86.88 271 ILE A CA 1
ATOM 2124 C C . ILE A 1 271 ? 27.426 -4.066 -9.843 1.00 86.88 271 ILE A C 1
ATOM 2126 O O . ILE A 1 271 ? 27.846 -5.176 -9.516 1.00 86.88 271 ILE A O 1
ATOM 2130 N N . GLN A 1 272 ? 27.910 -2.948 -9.293 1.00 90.69 272 GLN A N 1
ATOM 2131 C CA . GLN A 1 272 ? 29.041 -2.960 -8.355 1.00 90.69 272 GLN A CA 1
ATOM 2132 C C . GLN A 1 272 ? 28.605 -2.973 -6.884 1.00 90.69 272 GLN A C 1
ATOM 2134 O O . GLN A 1 272 ? 29.376 -3.427 -6.039 1.00 90.69 272 GLN A O 1
ATOM 2139 N N . ALA A 1 273 ? 27.389 -2.516 -6.554 1.00 89.62 273 ALA A N 1
ATOM 2140 C CA . ALA A 1 273 ? 26.912 -2.435 -5.167 1.00 89.62 273 ALA A CA 1
ATOM 2141 C C . ALA A 1 273 ? 25.441 -2.885 -4.964 1.00 89.62 273 ALA A C 1
ATOM 2143 O O . ALA A 1 273 ? 24.644 -2.150 -4.365 1.00 89.62 273 ALA A O 1
ATOM 2144 N N . PRO A 1 274 ? 25.058 -4.109 -5.382 1.00 79.25 274 PRO A N 1
ATOM 2145 C CA . PRO A 1 274 ? 23.667 -4.575 -5.357 1.00 79.25 274 PRO A CA 1
ATOM 2146 C C . PRO A 1 274 ? 23.028 -4.567 -3.960 1.00 79.25 274 PRO A C 1
ATOM 2148 O O . PRO A 1 274 ? 21.872 -4.175 -3.820 1.00 79.25 274 PRO A O 1
ATOM 2151 N N . GLU A 1 275 ? 23.767 -4.935 -2.907 1.00 78.12 275 GLU A N 1
ATOM 2152 C CA . GLU A 1 275 ? 23.236 -4.920 -1.534 1.00 78.12 275 GLU A CA 1
ATOM 2153 C C . GLU A 1 275 ? 23.001 -3.502 -1.001 1.00 78.12 275 GLU A C 1
ATOM 2155 O O . GLU A 1 275 ? 22.021 -3.265 -0.294 1.00 78.12 275 GLU A O 1
ATOM 2160 N N . ALA A 1 276 ? 23.862 -2.542 -1.354 1.00 77.50 276 ALA A N 1
ATOM 2161 C CA . ALA A 1 276 ? 23.654 -1.143 -0.988 1.00 77.50 276 ALA A CA 1
ATOM 2162 C C . ALA A 1 276 ? 22.421 -0.579 -1.707 1.00 77.50 276 ALA A C 1
ATOM 2164 O O . ALA A 1 276 ? 21.576 0.058 -1.078 1.00 77.50 276 ALA A O 1
ATOM 2165 N N . SER A 1 277 ? 22.269 -0.899 -2.995 1.00 77.31 277 SER A N 1
ATOM 2166 C CA . SER A 1 277 ? 21.095 -0.541 -3.795 1.00 77.31 277 SER A CA 1
ATOM 2167 C C . SER A 1 277 ? 19.812 -1.158 -3.229 1.00 77.31 277 SER A C 1
ATOM 2169 O O . SER A 1 277 ? 18.823 -0.452 -3.048 1.00 77.31 277 SER A O 1
ATOM 2171 N N . ARG A 1 278 ? 19.834 -2.441 -2.840 1.00 75.00 278 ARG A N 1
ATOM 2172 C CA . ARG A 1 278 ? 18.701 -3.111 -2.180 1.00 75.00 278 ARG A CA 1
ATOM 2173 C C . ARG A 1 278 ? 18.305 -2.417 -0.875 1.00 75.00 278 ARG A C 1
ATOM 2175 O O . ARG A 1 278 ? 17.120 -2.187 -0.651 1.00 75.00 278 ARG A O 1
ATOM 2182 N N . LYS A 1 279 ? 19.277 -2.076 -0.020 1.00 73.75 279 LYS A N 1
ATOM 2183 C CA . LYS A 1 279 ? 19.021 -1.355 1.238 1.00 73.75 279 LYS A CA 1
ATOM 2184 C C . LYS A 1 279 ? 18.438 0.035 0.991 1.00 73.75 279 LYS A C 1
ATOM 2186 O O . LYS A 1 279 ? 17.489 0.405 1.667 1.00 73.75 279 LYS A O 1
ATOM 2191 N N . ASN A 1 280 ? 18.962 0.773 0.011 1.00 79.19 280 ASN A N 1
ATOM 2192 C CA . ASN A 1 280 ? 18.445 2.091 -0.360 1.00 79.19 280 ASN A CA 1
ATOM 2193 C C . ASN A 1 280 ? 16.978 2.023 -0.820 1.00 79.19 280 ASN A C 1
ATOM 2195 O O . ASN A 1 280 ? 16.143 2.791 -0.348 1.00 79.19 280 ASN A O 1
ATOM 2199 N N . ILE A 1 281 ? 16.650 1.058 -1.687 1.00 77.56 281 ILE A N 1
ATOM 2200 C CA . ILE A 1 281 ? 15.277 0.835 -2.163 1.00 77.56 281 ILE A CA 1
ATOM 2201 C C . ILE A 1 281 ? 14.348 0.517 -0.989 1.00 77.56 281 ILE A C 1
ATOM 2203 O O . ILE A 1 281 ? 13.314 1.163 -0.840 1.00 77.56 281 ILE A O 1
ATOM 2207 N N . ASN A 1 282 ? 14.730 -0.434 -0.130 1.00 72.81 282 ASN A N 1
ATOM 2208 C CA . ASN A 1 282 ? 13.922 -0.809 1.030 1.00 72.81 282 ASN A CA 1
ATOM 2209 C C . ASN A 1 282 ? 13.701 0.375 1.981 1.00 72.81 282 ASN A C 1
ATOM 2211 O O . ASN A 1 282 ? 12.560 0.643 2.342 1.00 72.81 282 ASN A O 1
ATOM 2215 N N . ALA A 1 283 ? 14.754 1.134 2.296 1.00 75.50 283 ALA A N 1
ATOM 2216 C CA . ALA A 1 283 ? 14.664 2.304 3.166 1.00 75.50 283 ALA A CA 1
ATOM 2217 C C . ALA A 1 283 ? 13.771 3.406 2.572 1.00 75.50 283 ALA A C 1
ATOM 2219 O O . ALA A 1 283 ? 13.043 4.087 3.294 1.00 75.50 283 ALA A O 1
ATOM 2220 N N . TRP A 1 284 ? 13.798 3.599 1.248 1.00 80.50 284 TRP A N 1
ATOM 2221 C CA . TRP A 1 284 ? 12.882 4.532 0.596 1.00 80.50 284 TRP A CA 1
ATOM 2222 C C . TRP A 1 284 ? 11.431 4.067 0.715 1.00 80.50 284 TRP A C 1
ATOM 2224 O O . TRP A 1 284 ? 10.578 4.876 1.083 1.00 80.50 284 TRP A O 1
ATOM 2234 N N . VAL A 1 285 ? 11.164 2.784 0.442 1.00 71.50 285 VAL A N 1
ATOM 2235 C CA . VAL A 1 285 ? 9.825 2.191 0.566 1.00 71.50 285 VAL A CA 1
ATOM 2236 C C . VAL A 1 285 ? 9.317 2.320 2.006 1.00 71.50 285 VAL A C 1
ATOM 2238 O O . VAL A 1 285 ? 8.203 2.789 2.211 1.00 71.50 285 VAL A O 1
ATOM 2241 N N . GLU A 1 286 ? 10.142 1.979 2.998 1.00 68.88 286 GLU A N 1
ATOM 2242 C CA . GLU A 1 286 ? 9.828 2.106 4.428 1.00 68.88 286 GLU A CA 1
ATOM 2243 C C . GLU A 1 286 ? 9.467 3.546 4.800 1.00 68.88 286 GLU A C 1
ATOM 2245 O O . GLU A 1 286 ? 8.396 3.783 5.362 1.00 68.88 286 GLU A O 1
ATOM 2250 N N . LYS A 1 287 ? 10.278 4.516 4.357 1.00 71.56 287 LYS A N 1
ATOM 2251 C CA . LYS A 1 287 ? 10.022 5.947 4.557 1.00 71.56 287 LYS A CA 1
ATOM 2252 C C . LYS A 1 287 ? 8.700 6.420 3.947 1.00 71.56 287 LYS A C 1
ATOM 2254 O O . LYS A 1 287 ? 8.094 7.341 4.484 1.00 71.56 287 LYS A O 1
ATOM 2259 N N . GLN A 1 288 ? 8.260 5.850 2.820 1.00 67.81 288 GLN A N 1
ATOM 2260 C CA . GLN A 1 288 ? 6.957 6.200 2.237 1.00 67.81 288 GLN A CA 1
ATOM 2261 C C . GLN A 1 288 ? 5.782 5.586 3.014 1.00 67.81 288 GLN A C 1
ATOM 2263 O O . GLN A 1 288 ? 4.685 6.140 2.982 1.00 67.81 288 GLN A O 1
ATOM 2268 N N . THR A 1 289 ? 6.001 4.461 3.704 1.00 61.41 289 THR A N 1
ATOM 2269 C CA . THR A 1 289 ? 4.958 3.709 4.425 1.00 61.41 289 THR A CA 1
ATOM 2270 C C . THR A 1 289 ? 4.756 4.119 5.888 1.00 61.41 289 THR A C 1
ATOM 2272 O O . THR A 1 289 ? 3.919 3.524 6.554 1.00 61.41 289 THR A O 1
ATOM 2275 N N . ASN A 1 290 ? 5.463 5.156 6.353 1.00 52.38 290 ASN A N 1
ATOM 2276 C CA . ASN A 1 290 ? 5.146 5.979 7.528 1.00 52.38 290 ASN A CA 1
ATOM 2277 C C . ASN A 1 290 ? 4.656 5.205 8.775 1.00 52.38 290 ASN A C 1
ATOM 2279 O O . ASN A 1 290 ? 3.634 5.543 9.369 1.00 52.38 290 ASN A O 1
ATOM 2283 N N . GLY A 1 291 ? 5.397 4.174 9.182 1.00 49.88 291 GLY A N 1
ATOM 2284 C CA . GLY A 1 291 ? 5.371 3.719 10.570 1.00 49.88 291 GLY A CA 1
ATOM 2285 C C . GLY A 1 291 ? 6.448 4.467 11.350 1.00 49.88 291 GLY A C 1
ATOM 2286 O O . GLY A 1 291 ? 7.570 4.542 10.860 1.00 49.88 291 GLY A O 1
ATOM 2287 N N . ASP A 1 292 ? 6.129 5.012 12.528 1.00 49.31 292 ASP A N 1
ATOM 2288 C CA . ASP A 1 292 ? 7.160 5.424 13.492 1.00 49.31 292 ASP A CA 1
ATOM 2289 C C . ASP A 1 292 ? 7.853 4.153 14.002 1.00 49.31 292 ASP A C 1
ATOM 2291 O O . ASP A 1 292 ? 7.324 3.418 14.840 1.00 49.31 292 ASP A O 1
ATOM 2295 N N . ASP A 1 293 ? 9.005 3.842 13.416 1.00 55.56 293 ASP A N 1
ATOM 2296 C CA . ASP A 1 293 ? 9.822 2.663 13.695 1.00 55.56 293 ASP A CA 1
ATOM 2297 C C . ASP A 1 293 ? 11.077 2.994 14.515 1.00 55.56 293 ASP A C 1
ATOM 2299 O O . ASP A 1 293 ? 11.932 2.137 14.710 1.00 55.56 293 ASP A O 1
ATOM 2303 N N . ASP A 1 294 ? 11.178 4.206 15.065 1.00 62.69 294 ASP A N 1
ATOM 2304 C CA . ASP A 1 294 ? 12.331 4.655 15.846 1.00 62.69 294 ASP A CA 1
ATOM 2305 C C . ASP A 1 294 ? 12.089 4.675 17.369 1.00 62.69 294 ASP A C 1
ATOM 2307 O O . ASP A 1 294 ? 12.926 5.186 18.124 1.00 62.69 294 ASP A O 1
ATOM 2311 N N . ILE A 1 295 ? 10.980 4.079 17.830 1.00 72.62 295 ILE A N 1
ATOM 2312 C CA . ILE A 1 295 ? 10.620 3.974 19.249 1.00 72.62 295 ILE A CA 1
ATOM 2313 C C . ILE A 1 295 ? 10.954 2.583 19.797 1.00 72.62 295 ILE A C 1
ATOM 2315 O O . ILE A 1 295 ? 10.377 1.564 19.419 1.00 72.62 295 ILE A O 1
ATOM 2319 N N . PHE A 1 296 ? 11.836 2.554 20.790 1.00 78.69 296 PHE A N 1
ATOM 2320 C CA . PHE A 1 296 ? 12.124 1.389 21.619 1.00 78.69 296 PHE A CA 1
ATOM 2321 C C . PHE A 1 296 ? 11.340 1.473 22.931 1.00 78.69 296 PHE A C 1
ATOM 2323 O O . PHE A 1 296 ? 11.378 2.487 23.632 1.00 78.69 296 PHE A O 1
ATOM 2330 N N . VAL A 1 297 ? 10.656 0.385 23.293 1.00 82.12 297 VAL A N 1
ATOM 2331 C CA . VAL A 1 297 ? 9.821 0.293 24.502 1.00 82.12 297 VAL A CA 1
ATOM 2332 C C . VAL A 1 297 ? 10.160 -0.975 25.259 1.00 82.12 297 VAL A C 1
ATOM 2334 O O . VAL A 1 297 ? 9.958 -2.042 24.693 1.00 82.12 297 VAL A O 1
ATOM 2337 N N . TYR A 1 298 ? 10.595 -0.882 26.526 1.00 85.56 298 TYR A N 1
ATOM 2338 C CA . TYR A 1 298 ? 10.882 -2.033 27.409 1.00 85.56 298 TYR A CA 1
ATOM 2339 C C . TYR A 1 298 ? 9.742 -2.303 28.382 1.00 85.56 298 TYR A C 1
ATOM 2341 O O . TYR A 1 298 ? 9.663 -1.670 29.438 1.00 85.56 298 TYR A O 1
ATOM 2349 N N . PRO A 1 299 ? 8.845 -3.270 28.071 1.00 85.06 299 PRO A N 1
ATOM 2350 C CA . PRO A 1 299 ? 7.666 -3.521 28.890 1.00 85.06 299 PRO A CA 1
ATOM 2351 C C . PRO A 1 299 ? 7.989 -3.850 30.355 1.00 85.06 299 PRO A C 1
ATOM 2353 O O . PRO A 1 299 ? 7.304 -3.320 31.233 1.00 85.06 299 PRO A O 1
ATOM 2356 N N . PRO A 1 300 ? 9.038 -4.638 30.679 1.00 85.44 300 PRO A N 1
ATOM 2357 C CA . PRO A 1 300 ? 9.440 -4.835 32.069 1.00 85.44 300 PRO A CA 1
ATOM 2358 C C . PRO A 1 300 ? 9.808 -3.532 32.791 1.00 85.44 300 PRO A C 1
ATOM 2360 O O . PRO A 1 300 ? 9.423 -3.360 33.950 1.00 85.44 300 PRO A O 1
ATOM 2363 N N . ALA A 1 301 ? 10.484 -2.586 32.127 1.00 86.00 301 ALA A N 1
ATOM 2364 C CA . ALA A 1 301 ? 10.777 -1.281 32.720 1.00 86.00 301 ALA A CA 1
ATOM 2365 C C . ALA A 1 301 ? 9.519 -0.438 32.933 1.00 86.00 301 ALA A C 1
ATOM 2367 O O . ALA A 1 301 ? 9.442 0.237 33.955 1.00 86.00 301 ALA A O 1
ATOM 2368 N N . ILE A 1 302 ? 8.506 -0.520 32.060 1.00 88.19 302 ILE A N 1
ATOM 2369 C CA . ILE A 1 302 ? 7.201 0.115 32.317 1.00 88.19 302 ILE A CA 1
ATOM 2370 C C . ILE A 1 302 ? 6.607 -0.427 33.621 1.00 88.19 302 ILE A C 1
ATOM 2372 O O . ILE A 1 302 ? 6.277 0.343 34.520 1.00 88.19 302 ILE A O 1
ATOM 2376 N N . VAL A 1 303 ? 6.520 -1.752 33.769 1.00 88.00 303 VAL A N 1
ATOM 2377 C CA . VAL A 1 303 ? 5.957 -2.375 34.979 1.00 88.00 303 VAL A CA 1
ATOM 2378 C C . VAL A 1 303 ? 6.753 -1.983 36.228 1.00 88.00 303 VAL A C 1
ATOM 2380 O O . VAL A 1 303 ? 6.163 -1.659 37.260 1.00 88.00 303 VAL A O 1
ATOM 2383 N N . ASN A 1 304 ? 8.083 -1.974 36.148 1.00 87.12 304 ASN A N 1
ATOM 2384 C CA . ASN A 1 304 ? 8.944 -1.578 37.262 1.00 87.12 304 ASN A CA 1
ATOM 2385 C C . ASN A 1 304 ? 8.797 -0.092 37.609 1.00 87.12 304 ASN A C 1
ATOM 2387 O O . ASN A 1 304 ? 8.699 0.248 38.788 1.00 87.12 304 ASN A O 1
ATOM 2391 N N . TYR A 1 305 ? 8.724 0.780 36.602 1.00 88.31 305 TYR A N 1
ATOM 2392 C CA . TYR A 1 305 ? 8.481 2.208 36.775 1.00 88.31 305 TYR A CA 1
ATOM 2393 C C . TYR A 1 305 ? 7.151 2.454 37.490 1.00 88.31 305 TYR A C 1
ATOM 2395 O O . TYR A 1 305 ? 7.118 3.182 38.481 1.00 88.31 305 TYR A O 1
ATOM 2403 N N . LEU A 1 306 ? 6.074 1.786 37.061 1.00 87.69 306 LEU A N 1
ATOM 2404 C CA . LEU A 1 306 ? 4.757 1.890 37.694 1.00 87.69 306 LEU A CA 1
ATOM 2405 C C . LEU A 1 306 ? 4.767 1.397 39.150 1.00 87.69 306 LEU A C 1
ATOM 2407 O O . LEU A 1 306 ? 4.153 2.024 40.006 1.00 87.69 306 LEU A O 1
ATOM 2411 N N . LYS A 1 307 ? 5.485 0.307 39.454 1.00 87.31 307 LYS A N 1
ATOM 2412 C CA . LYS A 1 307 ? 5.591 -0.239 40.821 1.00 87.31 307 LYS A CA 1
ATOM 2413 C C . LYS A 1 307 ? 6.395 0.648 41.771 1.00 87.31 307 LYS A C 1
ATOM 2415 O O . LYS A 1 307 ? 6.075 0.711 42.953 1.00 87.31 307 LYS A O 1
ATOM 2420 N N . ARG A 1 308 ? 7.468 1.277 41.281 1.00 85.94 308 ARG A N 1
ATOM 2421 C CA . ARG A 1 308 ? 8.378 2.105 42.094 1.00 85.94 308 ARG A CA 1
ATOM 2422 C C . ARG A 1 308 ? 7.895 3.552 42.240 1.00 85.94 308 ARG A C 1
ATOM 2424 O O . ARG A 1 308 ? 8.373 4.254 43.127 1.00 85.94 308 ARG A O 1
ATOM 2431 N N . THR A 1 309 ? 6.979 4.012 41.386 1.00 84.69 309 THR A N 1
ATOM 2432 C CA . THR A 1 309 ? 6.537 5.412 41.368 1.00 84.69 309 THR A CA 1
ATOM 2433 C C . THR A 1 309 ? 5.331 5.630 42.287 1.00 84.69 309 THR A C 1
ATOM 2435 O O . THR A 1 309 ? 4.250 5.119 41.995 1.00 84.69 309 THR A O 1
ATOM 2438 N N . PRO A 1 310 ? 5.458 6.431 43.361 1.00 82.38 310 PRO A N 1
ATOM 2439 C CA . PRO A 1 310 ? 4.309 6.826 44.166 1.00 82.38 310 PRO A CA 1
ATOM 2440 C C . PRO A 1 310 ? 3.371 7.744 43.369 1.00 82.38 310 PRO A C 1
ATOM 2442 O O . PRO A 1 310 ? 3.821 8.553 42.543 1.00 82.38 310 PRO A O 1
ATOM 2445 N N . ASP A 1 311 ? 2.070 7.612 43.645 1.00 80.00 311 ASP A N 1
ATOM 2446 C CA . ASP A 1 311 ? 0.982 8.421 43.076 1.00 80.00 311 ASP A CA 1
ATOM 2447 C C . ASP A 1 311 ? 0.912 8.396 41.544 1.00 80.00 311 ASP A C 1
ATOM 2449 O O . ASP A 1 311 ? 0.566 9.384 40.897 1.00 80.00 311 ASP A O 1
ATOM 2453 N N . VAL A 1 312 ? 1.240 7.248 40.946 1.00 83.19 312 VAL A N 1
ATOM 2454 C CA . VAL A 1 312 ? 1.319 7.074 39.488 1.00 83.19 312 VAL A CA 1
ATOM 2455 C C . VAL A 1 312 ? 0.007 7.365 38.751 1.00 83.19 312 VAL A C 1
ATOM 2457 O O . VAL A 1 312 ? 0.013 7.622 37.556 1.00 83.19 312 VAL A O 1
ATOM 2460 N N . THR A 1 313 ? -1.133 7.346 39.443 1.00 87.31 313 THR A N 1
ATOM 2461 C CA . THR A 1 313 ? -2.448 7.636 38.854 1.00 87.31 313 THR A CA 1
ATOM 2462 C C . THR A 1 313 ? -2.766 9.126 38.750 1.00 87.31 313 THR A C 1
ATOM 2464 O O . THR A 1 313 ? -3.717 9.493 38.065 1.00 87.31 313 THR A O 1
ATOM 2467 N N . SER A 1 314 ? -2.005 9.979 39.438 1.00 88.75 314 SER A N 1
ATOM 2468 C CA . SER A 1 314 ? -2.306 11.408 39.591 1.00 88.75 314 SER A CA 1
ATOM 2469 C C . SER A 1 314 ? -1.655 12.290 38.524 1.00 88.75 314 SER A C 1
ATOM 2471 O O . SER A 1 314 ? -1.974 13.475 38.435 1.00 88.75 314 SER A O 1
ATOM 2473 N N . TYR A 1 315 ? -0.745 11.734 37.720 1.00 91.88 315 TYR A N 1
ATOM 2474 C CA . TYR A 1 315 ? 0.075 12.494 36.779 1.00 91.88 315 TYR A CA 1
ATOM 2475 C C . TYR A 1 315 ? 0.140 11.823 35.410 1.00 91.88 315 TYR A C 1
ATOM 2477 O O . TYR A 1 315 ? 0.042 10.605 35.300 1.00 91.88 315 TYR A O 1
ATOM 2485 N N . ILE A 1 316 ? 0.381 12.612 34.364 1.00 91.62 316 ILE A N 1
ATOM 2486 C CA . ILE A 1 316 ? 0.876 12.078 33.089 1.00 91.62 316 ILE A CA 1
ATOM 2487 C C . ILE A 1 316 ? 2.394 11.970 33.195 1.00 91.62 316 ILE A C 1
ATOM 2489 O O . ILE A 1 316 ? 3.061 12.957 33.510 1.00 91.62 316 ILE A O 1
ATOM 2493 N N . HIS A 1 317 ? 2.943 10.789 32.930 1.00 91.50 317 HIS A N 1
ATOM 2494 C CA . HIS A 1 317 ? 4.371 10.518 33.080 1.00 91.50 317 HIS A CA 1
ATOM 2495 C C . HIS A 1 317 ? 5.070 10.513 31.724 1.00 91.50 317 HIS A C 1
ATOM 2497 O O . HIS A 1 317 ? 4.646 9.802 30.818 1.00 91.50 317 HIS A O 1
ATOM 2503 N N . GLY A 1 318 ? 6.155 11.272 31.584 1.00 90.81 318 GLY A N 1
ATOM 2504 C CA . GLY A 1 318 ? 6.911 11.330 30.332 1.00 90.81 318 GLY A CA 1
ATOM 2505 C C . GLY A 1 318 ? 8.174 12.177 30.432 1.00 90.81 318 GLY A C 1
ATOM 2506 O O . GLY A 1 318 ? 8.538 12.649 31.512 1.00 90.81 318 GLY A O 1
ATOM 2507 N N . ASN A 1 319 ? 8.837 12.415 29.300 1.00 90.00 319 ASN A N 1
ATOM 2508 C CA . ASN A 1 319 ? 9.945 13.365 29.249 1.00 90.00 319 ASN A CA 1
ATOM 2509 C C . ASN A 1 319 ? 9.420 14.800 29.117 1.00 90.00 319 ASN A C 1
ATOM 2511 O O . ASN A 1 319 ? 9.063 15.242 28.023 1.00 90.00 319 ASN A O 1
ATOM 2515 N N . ILE A 1 320 ? 9.378 15.533 30.226 1.00 90.38 320 ILE A N 1
ATOM 2516 C CA . ILE A 1 320 ? 8.876 16.911 30.234 1.00 90.38 320 ILE A CA 1
ATOM 2517 C C . ILE A 1 320 ? 9.829 17.874 29.514 1.00 90.38 320 ILE A C 1
ATOM 2519 O O . ILE A 1 320 ? 11.014 17.960 29.837 1.00 90.38 320 ILE A O 1
ATOM 2523 N N . ARG A 1 321 ? 9.268 18.679 28.610 1.00 88.25 321 ARG A N 1
ATOM 2524 C CA . ARG A 1 321 ? 9.869 19.900 28.074 1.00 88.25 321 ARG A CA 1
ATOM 2525 C C . ARG A 1 321 ? 9.194 21.106 28.702 1.00 88.25 321 ARG A C 1
ATOM 2527 O O . ARG A 1 321 ? 7.972 21.218 28.694 1.00 88.25 321 ARG A O 1
ATOM 2534 N N . VAL A 1 322 ? 10.003 22.001 29.252 1.00 86.69 322 VAL A N 1
ATOM 2535 C CA . VAL A 1 322 ? 9.548 23.229 29.905 1.00 86.69 322 VAL A CA 1
ATOM 2536 C C . VAL A 1 322 ? 9.945 24.404 29.021 1.00 86.69 322 VAL A C 1
ATOM 2538 O O . VAL A 1 322 ? 11.101 24.483 28.614 1.00 86.69 322 VAL A O 1
ATOM 2541 N N . HIS A 1 323 ? 8.994 25.293 28.722 1.00 76.25 323 HIS A N 1
ATOM 2542 C CA . HIS A 1 323 ? 9.234 26.584 28.063 1.00 76.25 323 HIS A CA 1
ATOM 2543 C C . HIS A 1 323 ? 10.141 26.504 26.823 1.00 76.25 323 HIS A C 1
ATOM 2545 O O . HIS A 1 323 ? 11.121 27.231 26.699 1.00 76.25 323 HIS A O 1
ATOM 2551 N N . THR A 1 324 ? 9.819 25.587 25.909 1.00 85.44 324 THR A N 1
ATOM 2552 C CA . THR A 1 324 ? 10.580 25.400 24.665 1.00 85.44 324 THR A CA 1
ATOM 2553 C C . THR A 1 324 ? 10.256 26.498 23.659 1.00 85.44 324 THR A C 1
ATOM 2555 O O . THR A 1 324 ? 9.085 26.839 23.470 1.00 85.44 324 THR A O 1
ATOM 2558 N N . ASP A 1 325 ? 11.283 27.025 22.994 1.00 89.44 325 ASP A N 1
ATOM 2559 C CA . ASP A 1 325 ? 11.111 28.008 21.930 1.00 89.44 325 ASP A CA 1
ATOM 2560 C C . ASP A 1 325 ? 10.324 27.420 20.758 1.00 89.44 325 ASP A C 1
ATOM 2562 O O . ASP A 1 325 ? 10.534 26.287 20.316 1.00 89.44 325 ASP A O 1
ATOM 2566 N N . VAL A 1 326 ? 9.409 28.221 20.229 1.00 85.25 326 VAL A N 1
ATOM 2567 C CA . VAL A 1 326 ? 8.601 27.836 19.082 1.00 85.25 326 VAL A CA 1
ATOM 2568 C C . VAL A 1 326 ? 9.472 27.826 17.831 1.00 85.25 326 VAL A C 1
ATOM 2570 O O . VAL A 1 326 ? 9.982 28.863 17.400 1.00 85.25 326 VAL A O 1
ATOM 2573 N N . LEU A 1 327 ? 9.589 26.663 17.191 1.00 80.81 327 LEU A N 1
ATOM 2574 C CA . LEU A 1 327 ? 10.274 26.543 15.910 1.00 80.81 327 LEU A CA 1
ATOM 2575 C C . LEU A 1 327 ? 9.509 27.331 14.842 1.00 80.81 327 LEU A C 1
ATOM 2577 O O . LEU A 1 327 ? 8.362 27.030 14.520 1.00 80.81 327 LEU A O 1
ATOM 2581 N N . ARG A 1 328 ? 10.147 28.355 14.270 1.00 80.31 328 ARG A N 1
ATOM 2582 C CA . ARG A 1 328 ? 9.585 29.155 13.163 1.00 80.31 328 ARG A CA 1
ATOM 2583 C C . ARG A 1 328 ? 10.080 28.719 11.782 1.00 80.31 328 ARG A C 1
ATOM 2585 O O . ARG A 1 328 ? 9.593 29.216 10.770 1.00 80.31 328 ARG A O 1
ATOM 2592 N N . GLY A 1 329 ? 11.009 27.766 11.731 1.00 61.09 329 GLY A N 1
ATOM 2593 C CA . GLY A 1 329 ? 11.560 27.188 10.507 1.00 61.09 329 GLY A CA 1
ATOM 2594 C C . GLY A 1 329 ? 11.696 25.667 10.604 1.00 61.09 329 GLY A C 1
ATOM 2595 O O . GLY A 1 329 ? 11.612 25.097 11.689 1.00 61.09 329 GLY A O 1
ATOM 2596 N N . GLY A 1 330 ? 11.902 25.012 9.459 1.00 63.41 330 GLY A N 1
ATOM 2597 C CA . GLY A 1 330 ? 12.053 23.555 9.368 1.00 63.41 330 GLY A CA 1
ATOM 2598 C C . GLY A 1 330 ? 10.733 22.775 9.283 1.00 63.41 330 GLY A C 1
ATOM 2599 O O . GLY A 1 330 ? 9.665 23.352 9.072 1.00 63.41 330 GLY A O 1
ATOM 2600 N N . LYS A 1 331 ? 10.832 21.443 9.420 1.00 53.41 331 LYS A N 1
ATOM 2601 C CA . LYS A 1 331 ? 9.715 20.481 9.307 1.00 53.41 331 LYS A CA 1
ATOM 2602 C C . LYS A 1 331 ? 8.602 20.747 10.330 1.00 53.41 331 LYS A C 1
ATOM 2604 O O . LYS A 1 331 ? 7.433 20.640 9.991 1.00 53.41 331 LYS A O 1
ATOM 2609 N N . TYR A 1 332 ? 8.971 21.148 11.545 1.00 67.50 332 TYR A N 1
ATOM 2610 C CA . TYR A 1 332 ? 8.059 21.352 12.679 1.00 67.50 332 TYR A CA 1
ATOM 2611 C C . TYR A 1 332 ? 7.722 22.833 12.915 1.00 67.50 332 TYR A C 1
ATOM 2613 O O . TYR A 1 332 ? 7.524 23.262 14.051 1.00 67.50 332 TYR A O 1
ATOM 2621 N N . LYS A 1 333 ? 7.727 23.651 11.853 1.00 75.75 333 LYS A N 1
ATOM 2622 C CA . LYS A 1 333 ? 7.490 25.093 11.975 1.00 75.75 333 LYS A CA 1
ATOM 2623 C C . LYS A 1 333 ? 6.051 25.396 12.404 1.00 75.75 333 LYS A C 1
ATOM 2625 O O . LYS A 1 333 ? 5.099 24.864 11.842 1.00 75.75 333 LYS A O 1
ATOM 2630 N N . ILE A 1 334 ? 5.897 26.344 13.318 1.00 75.19 334 ILE A N 1
ATOM 2631 C CA . ILE A 1 334 ? 4.607 26.853 13.787 1.00 75.19 334 ILE A CA 1
ATOM 2632 C C . ILE A 1 334 ? 4.505 28.311 13.346 1.00 75.19 334 ILE A C 1
ATOM 2634 O O . ILE A 1 334 ? 5.393 29.116 13.635 1.00 75.19 334 ILE A O 1
ATOM 2638 N N . SER A 1 335 ? 3.446 28.676 12.625 1.00 73.69 335 SER A N 1
ATOM 2639 C CA . SER A 1 335 ? 3.266 30.053 12.151 1.00 73.69 335 SER A CA 1
ATOM 2640 C C . SER A 1 335 ? 2.823 30.988 13.283 1.00 73.69 335 SER A C 1
ATOM 2642 O O . SER A 1 335 ? 2.187 30.558 14.246 1.00 73.69 335 SER A O 1
ATOM 2644 N N . TYR A 1 336 ? 3.114 32.287 13.157 1.00 79.00 336 TYR A N 1
ATOM 2645 C CA . TYR A 1 336 ? 2.595 33.302 14.087 1.00 79.00 336 TYR A CA 1
ATOM 2646 C C . TYR A 1 336 ? 1.066 33.413 14.053 1.00 79.00 336 TYR A C 1
ATOM 2648 O O . TYR A 1 336 ? 0.465 33.771 15.059 1.00 79.00 336 TYR A O 1
ATOM 2656 N N . HIS A 1 337 ? 0.445 33.078 12.917 1.00 77.19 337 HIS A N 1
ATOM 2657 C CA . HIS A 1 337 ? -1.010 33.014 12.788 1.00 77.19 337 HIS A CA 1
ATOM 2658 C C . HIS A 1 337 ? -1.605 31.898 13.656 1.00 77.19 337 HIS A C 1
ATOM 2660 O O . HIS A 1 337 ? -2.652 32.075 14.264 1.00 77.19 337 HIS A O 1
ATOM 2666 N N . LEU A 1 338 ? -0.934 30.747 13.712 1.00 78.44 338 LEU A N 1
ATOM 2667 C CA . LEU A 1 338 ? -1.374 29.600 14.499 1.00 78.44 338 LEU A CA 1
ATOM 2668 C C . LEU A 1 338 ? -1.055 29.764 15.994 1.00 78.44 338 LEU A C 1
ATOM 2670 O O . LEU A 1 338 ? -1.863 29.403 16.842 1.00 78.44 338 LEU A O 1
ATOM 2674 N N . TYR A 1 339 ? 0.122 30.301 16.322 1.00 83.50 339 TYR A N 1
ATOM 2675 C CA . TYR A 1 339 ? 0.547 30.533 17.700 1.00 83.50 339 TYR A CA 1
ATOM 2676 C C . TYR A 1 339 ? 1.459 31.757 17.778 1.00 83.50 339 TYR A C 1
ATOM 2678 O O . TYR A 1 339 ? 2.617 31.727 17.343 1.00 83.50 339 TYR A O 1
ATOM 2686 N N . SER A 1 340 ? 0.923 32.844 18.330 1.00 87.75 340 SER A N 1
ATOM 2687 C CA . SER A 1 340 ? 1.556 34.167 18.338 1.00 87.75 340 SER A CA 1
ATOM 2688 C C . SER A 1 340 ? 2.700 34.301 19.346 1.00 87.75 340 SER A C 1
ATOM 2690 O O . SER A 1 340 ? 3.589 35.130 19.161 1.00 87.75 340 SER A O 1
ATOM 2692 N N . MET A 1 341 ? 2.712 33.471 20.390 1.00 91.25 341 MET A N 1
ATOM 2693 C CA . MET A 1 341 ? 3.743 33.478 21.430 1.00 91.25 341 MET A CA 1
ATOM 2694 C C . MET A 1 341 ? 5.017 32.783 20.946 1.00 91.25 341 MET A C 1
ATOM 2696 O O . MET A 1 341 ? 4.956 31.877 20.124 1.00 91.25 341 MET A O 1
ATOM 2700 N N . ASN A 1 342 ? 6.176 33.164 21.484 1.00 90.62 342 ASN A N 1
ATOM 2701 C CA . ASN A 1 342 ? 7.465 32.562 21.109 1.00 90.62 342 ASN A CA 1
ATOM 2702 C C . ASN A 1 342 ? 7.835 31.320 21.928 1.00 90.62 342 ASN A C 1
ATOM 2704 O O . ASN A 1 342 ? 8.805 30.653 21.592 1.00 90.62 342 ASN A O 1
ATOM 2708 N N . VAL A 1 343 ? 7.068 31.003 22.972 1.00 92.31 343 VAL A N 1
ATOM 2709 C CA . VAL A 1 343 ? 7.370 29.925 23.917 1.00 92.31 343 VAL A CA 1
ATOM 2710 C C . VAL A 1 343 ? 6.160 29.007 24.042 1.00 92.31 343 VAL A C 1
ATOM 2712 O O . VAL A 1 343 ? 5.032 29.472 24.238 1.00 92.31 343 VAL A O 1
ATOM 2715 N N . LEU A 1 344 ? 6.395 27.706 23.904 1.00 90.00 344 LEU A N 1
ATOM 2716 C CA . LEU A 1 344 ? 5.391 26.664 24.092 1.00 90.00 344 LEU A CA 1
ATOM 2717 C C . LEU A 1 344 ? 5.105 26.429 25.586 1.00 90.00 344 LEU A C 1
ATOM 2719 O O . LEU A 1 344 ? 5.972 26.686 26.431 1.00 90.00 344 LEU A O 1
ATOM 2723 N N . PRO A 1 345 ? 3.902 25.931 25.932 1.00 89.88 345 PRO A N 1
ATOM 2724 C CA . PRO A 1 345 ? 3.615 25.475 27.289 1.00 89.88 345 PRO A CA 1
ATOM 2725 C C . PRO A 1 345 ? 4.546 24.332 27.711 1.00 89.88 345 PRO A C 1
ATOM 2727 O O . PRO A 1 345 ? 5.333 23.819 26.922 1.00 89.88 345 PRO A O 1
ATOM 2730 N N . THR A 1 346 ? 4.449 23.905 28.965 1.00 91.81 346 THR A N 1
ATOM 2731 C CA . THR A 1 346 ? 5.081 22.657 29.402 1.00 91.81 346 THR A CA 1
ATOM 2732 C C . THR A 1 346 ? 4.346 21.466 28.786 1.00 91.81 346 THR A C 1
ATOM 2734 O O . THR A 1 346 ? 3.119 21.406 28.848 1.00 91.81 346 THR A O 1
ATOM 2737 N N . PHE A 1 347 ? 5.082 20.515 28.213 1.00 91.75 347 PHE A N 1
ATOM 2738 C CA . PHE A 1 347 ? 4.507 19.336 27.560 1.00 91.75 347 PHE A CA 1
ATOM 2739 C C . PHE A 1 347 ? 5.374 18.083 27.744 1.00 91.75 347 PHE A C 1
ATOM 2741 O O . PHE A 1 347 ? 6.533 18.174 28.151 1.00 91.75 347 PHE A O 1
ATOM 2748 N N . VAL A 1 348 ? 4.810 16.906 27.466 1.00 88.88 348 VAL A N 1
ATOM 2749 C CA . VAL A 1 348 ? 5.549 15.634 27.392 1.00 88.88 348 VAL A CA 1
ATOM 2750 C C . VAL A 1 348 ? 6.052 15.435 25.968 1.00 88.88 348 VAL A C 1
ATOM 2752 O O . VAL A 1 348 ? 5.278 15.559 25.034 1.00 88.88 348 VAL A O 1
ATOM 2755 N N . SER A 1 349 ? 7.346 15.182 25.797 1.00 82.50 349 SER A N 1
ATOM 2756 C CA . SER A 1 349 ? 7.982 15.075 24.476 1.00 82.50 349 SER A CA 1
ATOM 2757 C C . SER A 1 349 ? 8.206 13.632 24.029 1.00 82.50 349 SER A C 1
ATOM 2759 O O . SER A 1 349 ? 8.331 12.747 24.877 1.00 82.50 349 SER A O 1
ATOM 2761 N N . GLY A 1 350 ? 8.300 13.469 22.705 1.00 69.81 350 GLY A N 1
ATOM 2762 C CA . GLY A 1 350 ? 8.179 12.289 21.840 1.00 69.81 350 GLY A CA 1
ATOM 2763 C C . GLY A 1 350 ? 8.968 11.017 22.129 1.00 69.81 350 GLY A C 1
ATOM 2764 O O . GLY A 1 350 ? 9.133 10.203 21.240 1.00 69.81 350 GLY A O 1
ATOM 2765 N N . ALA A 1 351 ? 9.411 10.769 23.356 1.00 65.19 351 ALA A N 1
ATOM 2766 C CA . ALA A 1 351 ? 9.734 9.415 23.793 1.00 65.19 351 ALA A CA 1
ATOM 2767 C C . ALA A 1 351 ? 8.475 8.554 23.985 1.00 65.19 351 ALA A C 1
ATOM 2769 O O . ALA A 1 351 ? 8.601 7.362 24.181 1.00 65.19 351 ALA A O 1
ATOM 2770 N N . GLY A 1 352 ? 7.269 9.122 23.965 1.00 77.88 352 GLY A N 1
ATOM 2771 C CA . GLY A 1 352 ? 6.067 8.461 24.473 1.00 77.88 352 GLY A CA 1
ATOM 2772 C C . GLY A 1 352 ? 5.829 8.787 25.949 1.00 77.88 352 GLY A C 1
ATOM 2773 O O . GLY A 1 352 ? 6.699 9.306 26.654 1.00 77.88 352 GLY A O 1
ATOM 2774 N N . PHE A 1 353 ? 4.610 8.545 26.421 1.00 88.06 353 PHE A N 1
ATOM 2775 C CA . PHE A 1 353 ? 4.159 8.923 27.759 1.00 88.06 353 PHE A CA 1
ATOM 2776 C C . PHE A 1 353 ? 3.121 7.929 28.291 1.00 88.06 353 PHE A C 1
ATOM 2778 O O . PHE A 1 353 ? 2.447 7.234 27.534 1.00 88.06 353 PHE A O 1
ATOM 2785 N N . ILE A 1 354 ? 2.987 7.862 29.614 1.00 89.81 354 ILE A N 1
ATOM 2786 C CA . ILE A 1 354 ? 1.987 7.043 30.302 1.00 89.81 354 ILE A CA 1
ATOM 2787 C C . ILE A 1 354 ? 0.891 7.967 30.823 1.00 89.81 354 ILE A C 1
ATOM 2789 O O . ILE A 1 354 ? 1.157 8.853 31.641 1.00 89.81 354 ILE A O 1
ATOM 2793 N N . ILE A 1 355 ? -0.345 7.727 30.383 1.00 91.88 355 ILE A N 1
ATOM 2794 C CA . ILE A 1 355 ? -1.536 8.414 30.888 1.00 91.88 355 ILE A CA 1
ATOM 2795 C C . ILE A 1 355 ? -2.357 7.427 31.721 1.00 91.88 355 ILE A C 1
ATOM 2797 O O . ILE A 1 355 ? -2.868 6.441 31.185 1.00 91.88 355 ILE A O 1
ATOM 2801 N N . PRO A 1 356 ? -2.528 7.679 33.026 1.00 91.88 356 PRO A N 1
ATOM 2802 C CA . PRO A 1 356 ? -3.500 6.965 33.836 1.00 91.88 356 PRO A CA 1
ATOM 2803 C C . PRO A 1 356 ? -4.908 7.100 33.258 1.00 91.88 356 PRO A C 1
ATOM 2805 O O . PRO A 1 356 ? -5.364 8.206 32.977 1.00 91.88 356 PRO A O 1
ATOM 2808 N N . GLY A 1 357 ? -5.637 5.986 33.154 1.00 91.44 357 GLY A N 1
ATOM 2809 C CA . GLY A 1 357 ? -6.989 5.974 32.581 1.00 91.44 357 GLY A CA 1
ATOM 2810 C C . GLY A 1 357 ? -7.959 6.966 33.239 1.00 91.44 357 GLY A C 1
ATOM 2811 O O . GLY A 1 357 ? -8.825 7.514 32.566 1.00 91.44 357 GLY A O 1
ATOM 2812 N N . ILE A 1 358 ? -7.771 7.271 34.529 1.00 92.81 358 ILE A N 1
ATOM 2813 C CA . ILE A 1 358 ? -8.581 8.253 35.268 1.00 92.81 358 ILE A CA 1
ATOM 2814 C C . ILE A 1 358 ? -8.429 9.693 34.748 1.00 92.81 358 ILE A C 1
ATOM 2816 O O . ILE A 1 358 ? -9.331 10.507 34.929 1.00 92.81 358 ILE A O 1
ATOM 2820 N N . LEU A 1 359 ? -7.319 10.007 34.075 1.00 94.19 359 LEU A N 1
ATOM 2821 C CA . LEU A 1 359 ? -7.056 11.326 33.497 1.00 94.19 359 LEU A CA 1
ATOM 2822 C C . LEU A 1 359 ? -7.573 11.450 32.056 1.00 94.19 359 LEU A C 1
ATOM 2824 O O . LEU A 1 359 ? -7.629 12.557 31.530 1.00 94.19 359 LEU A O 1
ATOM 2828 N N . ILE A 1 360 ? -8.006 10.355 31.421 1.00 93.50 360 ILE A N 1
ATOM 2829 C CA . ILE A 1 360 ? -8.510 10.379 30.039 1.00 93.50 360 ILE A CA 1
ATOM 2830 C C . ILE A 1 360 ? -9.804 11.203 29.902 1.00 93.50 360 ILE A C 1
ATOM 2832 O O . ILE A 1 360 ? -9.836 12.073 29.032 1.00 93.50 360 ILE A O 1
ATOM 2836 N N . PRO A 1 361 ? -10.851 11.034 30.740 1.00 95.00 361 PRO A N 1
ATOM 2837 C CA . PRO A 1 361 ? -12.077 11.826 30.608 1.00 95.00 361 PRO A CA 1
ATOM 2838 C C . PRO A 1 361 ? -11.882 13.355 30.664 1.00 95.00 361 PRO A C 1
ATOM 2840 O O . PRO A 1 361 ? -12.421 14.041 29.792 1.00 95.00 361 PRO A O 1
ATOM 2843 N N . PRO A 1 362 ? -11.121 13.935 31.620 1.00 95.00 362 PRO A N 1
ATOM 2844 C CA . PRO A 1 362 ? -10.909 15.382 31.636 1.00 95.00 362 PRO A CA 1
ATOM 2845 C C . PRO A 1 362 ? -10.048 15.877 30.460 1.00 95.00 362 PRO A C 1
ATOM 2847 O O . PRO A 1 362 ? -10.317 16.962 29.944 1.00 95.00 362 PRO A O 1
ATOM 2850 N N . LEU A 1 363 ? -9.075 15.090 29.978 1.00 94.56 363 LEU A N 1
ATOM 2851 C CA . LEU A 1 363 ? -8.310 15.421 28.764 1.00 94.56 363 LEU A CA 1
ATOM 2852 C C . LEU A 1 363 ? -9.196 15.412 27.513 1.00 94.56 363 LEU A C 1
ATOM 2854 O O . LEU A 1 363 ? -9.124 16.333 26.704 1.00 94.56 363 LEU A O 1
ATOM 2858 N N . TYR A 1 364 ? -10.071 14.413 27.383 1.00 92.88 364 TYR A N 1
ATOM 2859 C CA . TYR A 1 364 ? -11.033 14.334 26.286 1.00 92.88 364 TYR A CA 1
ATOM 2860 C C . TYR A 1 364 ? -11.974 15.543 26.289 1.00 92.88 364 TYR A C 1
ATOM 2862 O O . TYR A 1 364 ? -12.156 16.192 25.262 1.00 92.88 364 TYR A O 1
ATOM 2870 N N . HIS A 1 365 ? -12.507 15.922 27.456 1.00 91.62 365 HIS A N 1
ATOM 2871 C CA . HIS A 1 365 ? -13.329 17.126 27.566 1.00 91.62 365 HIS A CA 1
ATOM 2872 C C . HIS A 1 365 ? -12.564 18.386 27.130 1.00 91.62 365 HIS A C 1
ATOM 2874 O O . HIS A 1 365 ? -13.103 19.196 26.376 1.00 91.62 365 HIS A O 1
ATOM 2880 N N . ALA A 1 366 ? -11.297 18.532 27.530 1.00 94.50 366 ALA A N 1
ATOM 2881 C CA . ALA A 1 366 ? -10.448 19.629 27.071 1.00 94.50 366 ALA A CA 1
ATOM 2882 C C . ALA A 1 366 ? -10.256 19.635 25.541 1.00 94.50 366 ALA A C 1
ATOM 2884 O O . ALA A 1 366 ? -10.289 20.709 24.939 1.00 94.50 366 ALA A O 1
ATOM 2885 N N . ALA A 1 367 ? -10.123 18.466 24.909 1.00 93.38 367 ALA A N 1
ATOM 2886 C CA . ALA A 1 367 ? -9.950 18.342 23.461 1.00 93.38 367 ALA A CA 1
ATOM 2887 C C . ALA A 1 367 ? -11.194 18.782 22.675 1.00 93.38 367 ALA A C 1
ATOM 2889 O O . ALA A 1 367 ? -11.065 19.396 21.623 1.00 93.38 367 ALA A O 1
ATOM 2890 N N . THR A 1 368 ? -12.401 18.575 23.216 1.00 89.56 368 THR A N 1
ATOM 2891 C CA . THR A 1 368 ? -13.649 19.013 22.552 1.00 89.56 368 THR A CA 1
ATOM 2892 C C . THR A 1 368 ? -13.827 20.534 22.474 1.00 89.56 368 THR A C 1
ATOM 2894 O O . THR A 1 368 ? -14.668 21.014 21.718 1.00 89.56 368 THR A O 1
ATOM 2897 N N . VAL A 1 369 ? -13.064 21.304 23.258 1.00 91.75 369 VAL A N 1
ATOM 2898 C CA . VAL A 1 369 ? -13.197 22.771 23.351 1.00 91.75 369 VAL A CA 1
ATOM 2899 C C . VAL A 1 369 ? -11.944 23.530 22.923 1.00 91.75 369 VAL A C 1
ATOM 2901 O O . VAL A 1 369 ? -12.000 24.749 22.756 1.00 91.75 369 VAL A O 1
ATOM 2904 N N . LEU A 1 370 ? -10.809 22.845 22.783 1.00 88.00 370 LEU A N 1
ATOM 2905 C CA . LEU A 1 370 ? -9.557 23.439 22.333 1.00 88.00 370 LEU A CA 1
ATOM 2906 C C . LEU A 1 370 ? -9.351 23.186 20.838 1.00 88.00 370 LEU A C 1
ATOM 2908 O O . LEU A 1 370 ? -9.496 22.047 20.396 1.00 88.00 370 LEU A O 1
ATOM 2912 N N . PRO A 1 371 ? -8.938 24.203 20.061 1.00 85.94 371 PRO A N 1
ATOM 2913 C CA . PRO A 1 371 ? -8.537 23.978 18.681 1.00 85.94 371 PRO A CA 1
ATOM 2914 C C . PRO A 1 371 ? -7.335 23.028 18.633 1.00 85.94 371 PRO A C 1
ATOM 2916 O O . PRO A 1 371 ? -6.419 23.140 19.452 1.00 85.94 371 PRO A O 1
ATOM 2919 N N . ILE A 1 372 ? -7.343 22.108 17.667 1.00 84.38 372 ILE A N 1
ATOM 2920 C CA . ILE A 1 372 ? -6.261 21.141 17.464 1.00 84.38 372 ILE A CA 1
ATOM 2921 C C . ILE A 1 372 ? -4.955 21.885 17.171 1.00 84.38 372 ILE A C 1
ATOM 2923 O O . ILE A 1 372 ? -4.917 22.825 16.373 1.00 84.38 372 ILE A O 1
ATOM 2927 N N . PHE A 1 373 ? -3.877 21.447 17.819 1.00 83.56 373 PHE A N 1
ATOM 2928 C CA . PHE A 1 373 ? -2.535 21.974 17.610 1.00 83.56 373 PHE A CA 1
ATOM 2929 C C . PHE A 1 373 ? -1.689 20.947 16.839 1.00 83.56 373 PHE A C 1
ATOM 2931 O O . PHE A 1 373 ? -1.686 19.784 17.224 1.00 83.56 373 PHE A O 1
ATOM 2938 N N . PRO A 1 374 ? -0.945 21.333 15.786 1.00 75.31 374 PRO A N 1
ATOM 2939 C CA . PRO A 1 374 ? -0.336 20.401 14.824 1.00 75.31 374 PRO A CA 1
ATOM 2940 C C . PRO A 1 374 ? 0.970 19.745 15.310 1.00 75.31 374 PRO A C 1
ATOM 2942 O O . PRO A 1 374 ? 1.823 19.385 14.502 1.00 75.31 374 PRO A O 1
ATOM 2945 N N . LEU A 1 375 ? 1.162 19.653 16.624 1.00 82.44 375 LEU A N 1
ATOM 2946 C CA . LEU A 1 375 ? 2.250 18.916 17.262 1.00 82.44 375 LEU A CA 1
ATOM 2947 C C . LEU A 1 375 ? 1.649 18.168 18.450 1.00 82.44 375 LEU A C 1
ATOM 2949 O O . LEU A 1 375 ? 1.307 18.808 19.444 1.00 82.44 375 LEU A O 1
ATOM 2953 N N . ASP A 1 376 ? 1.531 16.848 18.344 1.00 84.75 376 ASP A N 1
ATOM 2954 C CA . ASP A 1 376 ? 0.742 16.020 19.268 1.00 84.75 376 ASP A CA 1
ATOM 2955 C C . ASP A 1 376 ? 1.216 16.147 20.719 1.00 84.75 376 ASP A C 1
ATOM 2957 O O . ASP A 1 376 ? 0.436 16.489 21.606 1.00 84.75 376 ASP A O 1
ATOM 2961 N N . ASP A 1 377 ? 2.522 15.998 20.947 1.00 87.12 377 ASP A N 1
ATOM 2962 C CA . ASP A 1 377 ? 3.189 16.216 22.236 1.00 87.12 377 ASP A CA 1
ATOM 2963 C C . ASP A 1 377 ? 2.792 17.552 22.885 1.00 87.12 377 ASP A C 1
ATOM 2965 O O . ASP A 1 377 ? 2.427 17.633 24.060 1.00 87.12 377 ASP A O 1
ATOM 2969 N N . VAL A 1 378 ? 2.841 18.622 22.088 1.00 90.31 378 VAL A N 1
ATOM 2970 C CA . VAL A 1 378 ? 2.547 19.990 22.524 1.00 90.31 378 VAL A CA 1
ATOM 2971 C C . VAL A 1 378 ? 1.049 20.161 22.759 1.00 90.31 378 VAL A C 1
ATOM 2973 O O . VAL A 1 378 ? 0.648 20.820 23.721 1.00 90.31 378 VAL A O 1
ATOM 2976 N N . TYR A 1 379 ? 0.219 19.542 21.917 1.00 92.00 379 TYR A N 1
ATOM 2977 C CA . TYR A 1 379 ? -1.227 19.528 22.075 1.00 92.00 379 TYR A CA 1
ATOM 2978 C C . TYR A 1 379 ? -1.626 18.876 23.397 1.00 92.00 379 TYR A C 1
ATOM 2980 O O . TYR A 1 379 ? -2.388 19.478 24.151 1.00 92.00 379 TYR A O 1
ATOM 2988 N N . PHE A 1 380 ? -1.021 17.743 23.768 1.00 90.25 380 PHE A N 1
ATOM 2989 C CA . PHE A 1 380 ? -1.211 17.137 25.089 1.00 90.25 380 PHE A CA 1
ATOM 2990 C C . PHE A 1 380 ? -0.816 18.072 26.240 1.00 90.25 380 PHE A C 1
ATOM 2992 O O . PHE A 1 380 ? -1.474 18.064 27.280 1.00 90.25 380 PHE A O 1
ATOM 2999 N N . GLY A 1 381 ? 0.192 18.931 26.055 1.00 92.19 381 GLY A N 1
ATOM 3000 C CA . GLY A 1 381 ? 0.505 20.010 26.998 1.00 92.19 381 GLY A CA 1
ATOM 3001 C C . GLY A 1 381 ? -0.643 21.014 27.161 1.00 92.19 381 GLY A C 1
ATOM 3002 O O . GLY A 1 381 ? -1.029 21.343 28.285 1.00 92.19 381 GLY A O 1
ATOM 3003 N N . PHE A 1 382 ? -1.249 21.463 26.056 1.00 93.75 382 PHE A N 1
ATOM 3004 C CA . PHE A 1 382 ? -2.428 22.338 26.097 1.00 93.75 382 PHE A CA 1
ATOM 3005 C C . PHE A 1 382 ? -3.639 21.658 26.746 1.00 93.75 382 PHE A C 1
ATOM 3007 O O . PHE A 1 382 ? -4.313 22.275 27.577 1.00 93.75 382 PHE A O 1
ATOM 3014 N N . LEU A 1 383 ? -3.889 20.388 26.414 1.00 94.81 383 LEU A N 1
ATOM 3015 C CA . LEU A 1 383 ? -4.953 19.593 27.025 1.00 94.81 383 LEU A CA 1
ATOM 3016 C C . LEU A 1 383 ? -4.745 19.468 28.533 1.00 94.81 383 LEU A C 1
ATOM 3018 O O . LEU A 1 383 ? -5.680 19.705 29.292 1.00 94.81 383 LEU A O 1
ATOM 3022 N N . ALA A 1 384 ? -3.523 19.163 28.975 1.00 94.25 384 ALA A N 1
ATOM 3023 C CA . ALA A 1 384 ? -3.200 19.026 30.388 1.00 94.25 384 ALA A CA 1
ATOM 3024 C C . ALA A 1 384 ? -3.438 20.334 31.157 1.00 94.25 384 ALA A C 1
ATOM 3026 O O . ALA A 1 384 ? -4.091 20.319 32.199 1.00 94.25 384 ALA A O 1
ATOM 3027 N N . ILE A 1 385 ? -3.012 21.477 30.607 1.00 94.31 385 ILE A N 1
ATOM 3028 C CA . ILE A 1 385 ? -3.279 22.797 31.203 1.00 94.31 385 ILE A CA 1
ATOM 3029 C C . ILE A 1 385 ? -4.785 23.047 31.319 1.00 94.31 385 ILE A C 1
ATOM 3031 O O . ILE A 1 385 ? -5.272 23.440 32.378 1.00 94.31 385 ILE A O 1
ATOM 3035 N N . LYS A 1 386 ? -5.542 22.802 30.245 1.00 95.94 386 LYS A N 1
ATOM 3036 C CA . LYS A 1 386 ? -6.990 23.041 30.222 1.00 95.94 386 LYS A CA 1
ATOM 3037 C C . LYS A 1 386 ? -7.759 22.103 31.152 1.00 95.94 386 LYS A C 1
ATOM 3039 O O . LYS A 1 386 ? -8.739 22.529 31.759 1.00 95.94 386 LYS A O 1
ATOM 3044 N N . ALA A 1 387 ? -7.314 20.857 31.265 1.00 95.75 387 ALA A N 1
ATOM 3045 C CA . ALA A 1 387 ? -7.891 19.828 32.121 1.00 95.75 387 ALA A CA 1
ATOM 3046 C C . ALA A 1 387 ? -7.417 19.915 33.584 1.00 95.75 387 ALA A C 1
ATOM 3048 O O . ALA A 1 387 ? -7.856 19.114 34.407 1.00 95.75 387 ALA A O 1
ATOM 3049 N N . ASN A 1 388 ? -6.527 20.862 33.914 1.00 95.19 388 ASN A N 1
ATOM 3050 C CA . ASN A 1 388 ? -5.853 20.962 35.212 1.00 95.19 388 ASN A CA 1
ATOM 3051 C C . ASN A 1 388 ? -5.145 19.650 35.622 1.00 95.19 388 ASN A C 1
ATOM 3053 O O . ASN A 1 388 ? -5.158 19.239 36.783 1.00 95.19 388 ASN A O 1
ATOM 3057 N N . VAL A 1 389 ? -4.545 18.975 34.642 1.00 94.50 389 VAL A N 1
ATOM 3058 C CA . VAL A 1 389 ? -3.784 17.737 34.807 1.00 94.50 389 VAL A CA 1
ATOM 3059 C C . VAL A 1 389 ? -2.301 18.071 34.914 1.00 94.50 389 VAL A C 1
ATOM 3061 O O . VAL A 1 389 ? -1.755 18.836 34.121 1.00 94.50 389 VAL A O 1
ATOM 3064 N N . THR A 1 390 ? -1.629 17.475 35.897 1.00 92.12 390 THR A N 1
ATOM 3065 C CA . THR A 1 390 ? -0.205 17.723 36.141 1.00 92.12 390 THR A CA 1
ATOM 3066 C C . THR A 1 390 ? 0.665 16.704 35.402 1.00 92.12 390 THR A C 1
ATOM 3068 O O . THR A 1 390 ? 0.378 15.506 35.388 1.00 92.12 390 THR A O 1
ATOM 3071 N N . LEU A 1 391 ? 1.757 17.183 34.805 1.00 92.44 391 LEU A N 1
ATOM 3072 C CA . LEU A 1 391 ? 2.770 16.355 34.152 1.00 92.44 391 LEU A CA 1
ATOM 3073 C C . LEU A 1 391 ? 3.887 16.017 35.152 1.00 92.44 391 LEU A C 1
ATOM 3075 O O . LEU A 1 391 ? 4.306 16.883 35.922 1.00 92.44 391 LEU A O 1
ATOM 3079 N N . LYS A 1 392 ? 4.411 14.788 35.120 1.00 90.69 392 LYS A N 1
ATOM 3080 C CA . LYS A 1 392 ? 5.532 14.332 35.958 1.00 90.69 392 LYS A CA 1
ATOM 3081 C C . LYS A 1 392 ? 6.665 13.774 35.098 1.00 90.69 392 LYS A C 1
ATOM 3083 O O . LYS A 1 392 ? 6.458 12.896 34.262 1.00 90.69 392 LYS A O 1
ATOM 3088 N N . HIS A 1 393 ? 7.874 14.296 35.304 1.00 89.50 393 HIS A N 1
ATOM 3089 C CA . HIS A 1 393 ? 9.049 13.838 34.568 1.00 89.50 393 HIS A CA 1
ATOM 3090 C C . HIS A 1 393 ? 9.424 12.420 35.018 1.00 89.50 393 HIS A C 1
ATOM 3092 O O . HIS A 1 393 ? 9.507 12.149 36.217 1.00 89.50 393 HIS A O 1
ATOM 3098 N N . GLY A 1 394 ? 9.642 11.515 34.065 1.00 85.44 394 GLY A N 1
ATOM 3099 C CA . GLY A 1 394 ? 10.115 10.159 34.331 1.00 85.44 394 GLY A CA 1
ATOM 3100 C C . GLY A 1 394 ? 11.541 9.952 33.826 1.00 85.44 394 GLY A C 1
ATOM 3101 O O . GLY A 1 394 ? 11.807 10.117 32.642 1.00 85.44 394 GLY A O 1
ATOM 3102 N N . HIS A 1 395 ? 12.448 9.519 34.704 1.00 79.31 395 HIS A N 1
ATOM 3103 C CA . HIS A 1 395 ? 13.871 9.344 34.372 1.00 79.31 395 HIS A CA 1
ATOM 3104 C C . HIS A 1 395 ? 14.161 8.278 33.300 1.00 79.31 395 HIS A C 1
ATOM 3106 O O . HIS A 1 395 ? 15.223 8.314 32.687 1.00 79.31 395 HIS A O 1
ATOM 3112 N N . GLY A 1 396 ? 13.231 7.349 33.060 1.00 83.38 396 GLY A N 1
ATOM 3113 C CA . GLY A 1 396 ? 13.353 6.327 32.016 1.00 83.38 396 GLY A CA 1
ATOM 3114 C C . GLY A 1 396 ? 12.774 6.732 30.656 1.00 83.38 396 GLY A C 1
ATOM 3115 O O . GLY A 1 396 ? 12.675 5.881 29.780 1.00 83.38 396 GLY A O 1
ATOM 3116 N N . PHE A 1 397 ? 12.348 7.984 30.475 1.00 87.75 397 PHE A N 1
ATOM 3117 C CA . PHE A 1 397 ? 11.793 8.476 29.213 1.00 87.75 397 PHE A CA 1
ATOM 3118 C C . PHE A 1 397 ? 12.855 9.290 28.479 1.00 87.75 397 PHE A C 1
ATOM 3120 O O . PHE A 1 397 ? 13.163 10.422 28.853 1.00 87.75 397 PHE A O 1
ATOM 3127 N N . TYR A 1 398 ? 13.426 8.714 27.429 1.00 83.75 398 TYR A N 1
ATOM 3128 C CA . TYR A 1 398 ? 14.565 9.285 26.726 1.00 83.75 398 TYR A CA 1
ATOM 3129 C C . TYR A 1 398 ? 14.168 9.824 25.350 1.00 83.75 398 TYR A C 1
ATOM 3131 O O . TYR A 1 398 ? 13.763 9.073 24.467 1.00 83.75 398 TYR A O 1
ATOM 3139 N N . CYS A 1 399 ? 14.317 11.135 25.158 1.00 71.81 399 CYS A N 1
ATOM 3140 C CA . CYS A 1 399 ? 14.045 11.811 23.887 1.00 71.81 399 CYS A CA 1
ATOM 3141 C C . CYS A 1 399 ? 15.336 12.174 23.157 1.00 71.81 399 CYS A C 1
ATOM 3143 O O . CYS A 1 399 ? 16.078 12.999 23.689 1.00 71.81 399 CYS A O 1
ATOM 3145 N N . TRP A 1 400 ? 15.497 11.693 21.920 1.00 66.44 400 TRP A N 1
ATOM 3146 C CA . TRP A 1 400 ? 16.553 12.061 20.967 1.00 66.44 400 TRP A CA 1
ATOM 3147 C C . TRP A 1 400 ? 18.001 11.856 21.466 1.00 66.44 400 TRP A C 1
ATOM 3149 O O . TRP A 1 400 ? 18.336 11.945 22.643 1.00 66.44 400 TRP A O 1
ATOM 3159 N N . GLY A 1 401 ? 18.913 11.609 20.530 1.00 62.19 401 GLY A N 1
ATOM 3160 C CA . GLY A 1 401 ? 20.362 11.560 20.750 1.00 62.19 401 GLY A CA 1
ATOM 3161 C C . GLY A 1 401 ? 20.880 10.501 21.730 1.00 62.19 401 GLY A C 1
ATOM 3162 O O . GLY A 1 401 ? 22.010 10.640 22.204 1.00 62.19 401 GLY A O 1
ATOM 3163 N N . VAL A 1 402 ? 20.108 9.462 22.075 1.00 68.25 402 VAL A N 1
ATOM 3164 C CA . VAL A 1 402 ? 20.579 8.449 23.031 1.00 68.25 402 VAL A CA 1
ATOM 3165 C C . VAL A 1 402 ? 21.338 7.349 22.297 1.00 68.25 402 VAL A C 1
ATOM 3167 O O . VAL A 1 402 ? 20.772 6.577 21.528 1.00 68.25 402 VAL A O 1
ATOM 3170 N N . ARG A 1 403 ? 22.648 7.273 22.550 1.00 75.06 403 ARG A N 1
ATOM 3171 C CA . ARG A 1 403 ? 23.483 6.150 22.100 1.00 75.06 403 ARG A CA 1
ATOM 3172 C C . ARG A 1 403 ? 23.039 4.860 22.784 1.00 75.06 403 ARG A C 1
ATOM 3174 O O . ARG A 1 403 ? 22.619 4.896 23.944 1.00 75.06 403 ARG A O 1
ATOM 3181 N N . PHE A 1 404 ? 23.127 3.745 22.068 1.00 77.81 404 PHE A N 1
ATOM 3182 C CA . PHE A 1 404 ? 22.792 2.439 22.622 1.00 77.81 404 PHE A CA 1
ATOM 3183 C C . PHE A 1 404 ? 23.717 2.082 23.799 1.00 77.81 404 PHE A C 1
ATOM 3185 O O . PHE A 1 404 ? 24.939 2.166 23.686 1.00 77.81 404 PHE A O 1
ATOM 3192 N N . ASP A 1 405 ? 23.113 1.687 24.922 1.00 81.38 405 ASP A N 1
ATOM 3193 C CA . ASP A 1 405 ? 23.781 1.153 26.110 1.00 81.38 405 ASP A CA 1
ATOM 3194 C C . ASP A 1 405 ? 22.851 0.113 26.744 1.00 81.38 405 ASP A C 1
ATOM 3196 O O . ASP A 1 405 ? 21.787 0.453 27.263 1.00 81.38 405 ASP A O 1
ATOM 3200 N N . ALA A 1 406 ? 23.234 -1.163 26.692 1.00 82.00 406 ALA A N 1
ATOM 3201 C CA . ALA A 1 406 ? 22.370 -2.252 27.136 1.00 82.00 406 ALA A CA 1
ATOM 3202 C C . ALA A 1 406 ? 21.889 -2.081 28.591 1.00 82.00 406 ALA A C 1
ATOM 3204 O O . ALA A 1 406 ? 20.724 -2.346 28.880 1.00 82.00 406 ALA A O 1
ATOM 3205 N N . CYS A 1 407 ? 22.737 -1.570 29.489 1.00 81.50 407 CYS A N 1
ATOM 3206 C CA . CYS A 1 407 ? 22.399 -1.400 30.899 1.00 81.50 407 CYS A CA 1
ATOM 3207 C C . CYS A 1 407 ? 21.505 -0.198 31.170 1.00 81.50 407 CYS A C 1
ATOM 3209 O O . CYS A 1 407 ? 20.561 -0.285 31.957 1.00 81.50 407 CYS A O 1
ATOM 3211 N N . LYS A 1 408 ? 21.739 0.915 30.477 1.00 80.25 408 LYS A N 1
ATOM 3212 C CA . LYS A 1 408 ? 20.834 2.066 30.534 1.00 80.25 408 LYS A CA 1
ATOM 3213 C C . LYS A 1 408 ? 19.445 1.703 30.000 1.00 80.25 408 LYS A C 1
ATOM 3215 O O . LYS A 1 408 ? 18.435 2.163 30.528 1.00 80.25 408 LYS A O 1
ATOM 3220 N N . TYR A 1 409 ? 19.388 0.846 28.984 1.00 83.12 409 TYR A N 1
ATOM 3221 C CA . TYR A 1 409 ? 18.151 0.487 28.296 1.00 83.12 409 TYR A CA 1
ATOM 3222 C C . TYR A 1 409 ? 17.324 -0.554 29.057 1.00 83.12 409 TYR A C 1
ATOM 3224 O O . TYR A 1 409 ? 16.102 -0.544 28.939 1.00 83.12 409 TYR A O 1
ATOM 3232 N N . GLN A 1 410 ? 17.940 -1.359 29.932 1.00 82.62 410 GLN A N 1
ATOM 3233 C CA . GLN A 1 410 ? 17.204 -2.198 30.891 1.00 82.62 410 GLN A CA 1
ATOM 3234 C C . GLN A 1 410 ? 16.326 -1.390 31.858 1.00 82.62 410 GLN A C 1
ATOM 3236 O O . GLN A 1 410 ? 15.351 -1.914 32.392 1.00 82.62 410 GLN A O 1
ATOM 3241 N N . ASN A 1 411 ? 16.639 -0.112 32.075 1.00 80.75 411 ASN A N 1
ATOM 3242 C CA . ASN A 1 411 ? 15.856 0.781 32.930 1.00 80.75 411 ASN A CA 1
ATOM 3243 C C . ASN A 1 411 ? 15.090 1.852 32.134 1.00 80.75 411 ASN A C 1
ATOM 3245 O O . ASN A 1 411 ? 14.362 2.656 32.721 1.00 80.75 411 ASN A O 1
ATOM 3249 N N . ALA A 1 412 ? 15.225 1.865 30.806 1.00 85.44 412 ALA A N 1
ATOM 3250 C CA . ALA A 1 412 ? 14.504 2.783 29.940 1.00 85.44 412 ALA A CA 1
ATOM 3251 C C . ALA A 1 412 ? 13.055 2.319 29.761 1.00 85.44 412 ALA A C 1
ATOM 3253 O O . ALA A 1 412 ? 12.797 1.196 29.349 1.00 85.44 412 ALA A O 1
ATOM 3254 N N . VAL A 1 413 ? 12.104 3.201 30.053 1.00 85.06 413 VAL A N 1
ATOM 3255 C CA . VAL A 1 413 ? 10.673 2.987 29.808 1.00 85.06 413 VAL A CA 1
ATOM 3256 C C . VAL A 1 413 ? 10.391 3.176 28.318 1.00 85.06 413 VAL A C 1
ATOM 3258 O O . VAL A 1 413 ? 9.811 2.295 27.685 1.00 85.06 413 VAL A O 1
ATOM 3261 N N . PHE A 1 414 ? 10.879 4.286 27.758 1.00 85.56 414 PHE A N 1
ATOM 3262 C CA . PHE A 1 414 ? 10.830 4.560 26.330 1.00 85.56 414 PHE A CA 1
ATOM 3263 C C . PHE A 1 414 ? 12.103 5.255 25.839 1.00 85.56 414 PHE A C 1
ATOM 3265 O O . PHE A 1 414 ? 12.684 6.078 26.556 1.00 85.56 414 PHE A O 1
ATOM 3272 N N . VAL A 1 415 ? 12.499 4.972 24.597 1.00 81.19 415 VAL A N 1
ATOM 3273 C CA . VAL A 1 415 ? 13.598 5.648 23.897 1.00 81.19 415 VAL A CA 1
ATOM 3274 C C . VAL A 1 415 ? 13.176 5.965 22.467 1.00 81.19 415 VAL A C 1
ATOM 3276 O O . VAL A 1 415 ? 12.814 5.057 21.728 1.00 81.19 415 VAL A O 1
ATOM 3279 N N . HIS A 1 416 ? 13.268 7.234 22.078 1.00 74.94 416 HIS A N 1
ATOM 3280 C CA . HIS A 1 416 ? 13.018 7.690 20.707 1.00 74.94 416 HIS A CA 1
ATOM 3281 C C . HIS A 1 416 ? 14.326 8.012 19.983 1.00 74.94 416 HIS A C 1
ATOM 3283 O O . HIS A 1 416 ? 15.181 8.716 20.537 1.00 74.94 416 HIS A O 1
ATOM 3289 N N . SER A 1 417 ? 14.442 7.539 18.741 1.00 64.12 417 SER A N 1
ATOM 3290 C CA . SER A 1 417 ? 15.609 7.642 17.858 1.00 64.12 417 SER A CA 1
ATOM 3291 C C . SER A 1 417 ? 16.892 7.095 18.497 1.00 64.12 417 SER A C 1
ATOM 3293 O O . SER A 1 417 ? 17.642 7.785 19.187 1.00 64.12 417 SER A O 1
ATOM 3295 N N . LEU A 1 418 ? 17.151 5.820 18.257 1.00 66.25 418 LEU A N 1
ATOM 3296 C CA . LEU A 1 418 ? 18.224 5.038 18.859 1.00 66.25 418 LEU A CA 1
ATOM 3297 C C . LEU A 1 418 ? 19.463 5.114 17.934 1.00 66.25 418 LEU A C 1
ATOM 3299 O O . LEU A 1 418 ? 19.441 4.625 16.808 1.00 66.25 418 LEU A O 1
ATOM 3303 N N . PHE A 1 419 ? 20.546 5.778 18.357 1.00 59.09 419 PHE A N 1
ATOM 3304 C CA . PHE A 1 419 ? 21.702 6.088 17.488 1.00 59.09 419 PHE A CA 1
ATOM 3305 C C . PHE A 1 419 ? 22.819 5.050 17.663 1.00 59.09 419 PHE A C 1
ATOM 3307 O O . PHE A 1 419 ? 23.821 5.329 18.321 1.00 59.09 419 PHE A O 1
ATOM 3314 N N . GLU A 1 420 ? 22.656 3.836 17.133 1.00 54.72 420 GLU A N 1
ATOM 3315 C CA . GLU A 1 420 ? 23.773 2.869 17.070 1.00 54.72 420 GLU A CA 1
ATOM 3316 C C . GLU A 1 420 ? 24.479 2.893 15.697 1.00 54.72 420 GLU A C 1
ATOM 3318 O O . GLU A 1 420 ? 25.651 2.534 15.636 1.00 54.72 420 GLU A O 1
ATOM 3323 N N . TYR A 1 421 ? 23.836 3.380 14.616 1.00 45.06 421 TYR A N 1
ATOM 3324 C CA . TYR A 1 421 ? 24.361 3.159 13.253 1.00 45.06 421 TYR A CA 1
ATOM 3325 C C . TYR A 1 421 ? 24.372 4.331 12.253 1.00 45.06 421 TYR A C 1
ATOM 3327 O O . TYR A 1 421 ? 25.127 4.223 11.297 1.00 45.06 421 TYR A O 1
ATOM 3335 N N . ASP A 1 422 ? 23.606 5.413 12.439 1.00 44.84 422 ASP A N 1
ATOM 3336 C CA . ASP A 1 422 ? 23.751 6.735 11.781 1.00 44.84 422 ASP A CA 1
ATOM 3337 C C . ASP A 1 422 ? 22.531 7.610 12.144 1.00 44.84 422 ASP A C 1
ATOM 3339 O O . ASP A 1 422 ? 21.557 7.114 12.708 1.00 44.84 422 ASP A O 1
ATOM 3343 N N . GLU A 1 423 ? 22.550 8.909 11.822 1.00 44.88 423 GLU A N 1
ATOM 3344 C CA . GLU A 1 423 ? 21.501 9.910 12.133 1.00 44.88 423 GLU A CA 1
ATOM 3345 C C . GLU A 1 423 ? 20.081 9.620 11.572 1.00 44.88 423 GLU A C 1
ATOM 3347 O O . GLU A 1 423 ? 19.211 10.488 11.619 1.00 44.88 423 GLU A O 1
ATOM 3352 N N . LYS A 1 424 ? 19.820 8.431 11.011 1.00 51.03 424 LYS A N 1
ATOM 3353 C CA . LYS A 1 424 ? 18.625 8.110 10.210 1.00 51.03 424 LYS A CA 1
ATOM 3354 C C . LYS A 1 424 ? 17.622 7.132 10.844 1.00 51.03 424 LYS A C 1
ATOM 3356 O O . LYS A 1 424 ? 16.736 6.674 10.133 1.00 51.03 424 LYS A O 1
ATOM 3361 N N . GLY A 1 425 ? 17.694 6.873 12.151 1.00 54.50 425 GLY A N 1
ATOM 3362 C CA . GLY A 1 425 ? 16.792 5.919 12.821 1.00 54.50 425 GLY A CA 1
ATOM 3363 C C . GLY A 1 425 ? 17.204 4.456 12.593 1.00 54.50 425 GLY A C 1
ATOM 3364 O O . GLY A 1 425 ? 18.158 4.188 11.861 1.00 54.50 425 GLY A O 1
ATOM 3365 N N . MET A 1 426 ? 16.539 3.516 13.272 1.00 61.97 426 MET A N 1
ATOM 3366 C CA . MET A 1 426 ? 16.841 2.077 13.215 1.00 61.97 426 MET A CA 1
ATOM 3367 C C . MET A 1 426 ? 15.748 1.309 12.477 1.00 61.97 426 MET A C 1
ATOM 3369 O O . MET A 1 426 ? 14.577 1.593 12.681 1.00 61.97 426 MET A O 1
ATOM 3373 N N . SER A 1 427 ? 16.118 0.286 11.702 1.00 62.31 427 SER A N 1
ATOM 3374 C CA . SER A 1 427 ? 15.145 -0.666 11.153 1.00 62.31 427 SER A CA 1
ATOM 3375 C C . SER A 1 427 ? 14.577 -1.589 12.248 1.00 62.31 427 SER A C 1
ATOM 3377 O O . SER A 1 427 ? 15.240 -1.820 13.271 1.00 62.31 427 SER A O 1
ATOM 3379 N N . PRO A 1 428 ? 13.401 -2.210 12.033 1.00 61.59 428 PRO A N 1
ATOM 3380 C CA . PRO A 1 428 ? 12.835 -3.191 12.961 1.00 61.59 428 PRO A CA 1
ATOM 3381 C C . PRO A 1 428 ? 13.789 -4.345 13.319 1.00 61.59 428 PRO A C 1
ATOM 3383 O O . PRO A 1 428 ? 13.825 -4.789 14.466 1.00 61.59 428 PRO A O 1
ATOM 3386 N N . GLU A 1 429 ? 14.610 -4.824 12.380 1.00 64.62 429 GLU A N 1
ATOM 3387 C CA . GLU A 1 429 ? 15.602 -5.876 12.645 1.00 64.62 429 GLU A CA 1
ATOM 3388 C C . GLU A 1 429 ? 16.725 -5.398 13.571 1.00 64.62 429 GLU A C 1
ATOM 3390 O O . GLU A 1 429 ? 17.193 -6.161 14.418 1.00 64.62 429 GLU A O 1
ATOM 3395 N N . GLN A 1 430 ? 17.146 -4.136 13.438 1.00 72.38 430 GLN A N 1
ATOM 3396 C CA . GLN A 1 430 ? 18.136 -3.532 14.332 1.00 72.38 430 GLN A CA 1
ATOM 3397 C C . GLN A 1 430 ? 17.559 -3.375 15.742 1.00 72.38 430 GLN A C 1
ATOM 3399 O O . GLN A 1 430 ? 18.234 -3.702 16.715 1.00 72.38 430 GLN A O 1
ATOM 3404 N N . LEU A 1 431 ? 16.288 -2.980 15.863 1.00 70.88 431 LEU A N 1
ATOM 3405 C CA . LEU A 1 431 ? 15.591 -2.942 17.150 1.00 70.88 431 LEU A CA 1
ATOM 3406 C C . LEU A 1 431 ? 15.496 -4.325 17.811 1.00 70.88 431 LEU A C 1
ATOM 3408 O O . LEU A 1 431 ? 15.661 -4.427 19.026 1.00 70.88 431 LEU A O 1
ATOM 3412 N N . LEU A 1 432 ? 15.279 -5.396 17.039 1.00 72.88 432 LEU A N 1
ATOM 3413 C CA . LEU A 1 432 ? 15.276 -6.769 17.562 1.00 72.88 432 LEU A CA 1
ATOM 3414 C C . LEU A 1 432 ? 16.659 -7.210 18.069 1.00 72.88 432 LEU A C 1
ATOM 3416 O O . LEU A 1 432 ? 16.742 -7.901 19.087 1.00 72.88 432 LEU A O 1
ATOM 3420 N N . ASP A 1 433 ? 17.742 -6.801 17.406 1.00 79.69 433 ASP A N 1
ATOM 3421 C CA . ASP A 1 433 ? 19.112 -7.049 17.876 1.00 79.69 433 ASP A CA 1
ATOM 3422 C C . ASP A 1 433 ? 19.403 -6.298 19.184 1.00 79.69 433 ASP A C 1
ATOM 3424 O O . ASP A 1 433 ? 19.864 -6.897 20.160 1.00 79.69 433 ASP A O 1
ATOM 3428 N N . VAL A 1 434 ? 19.031 -5.014 19.252 1.00 78.12 434 VAL A N 1
ATOM 3429 C CA . VAL A 1 434 ? 19.061 -4.208 20.484 1.00 78.12 434 VAL A CA 1
ATOM 3430 C C . VAL A 1 434 ? 18.270 -4.913 21.594 1.00 78.12 434 VAL A C 1
ATOM 3432 O O . VAL A 1 434 ? 18.776 -5.052 22.709 1.00 78.12 434 VAL A O 1
ATOM 3435 N N . TRP A 1 435 ? 17.080 -5.443 21.288 1.00 78.69 435 TRP A N 1
ATOM 3436 C CA . TRP A 1 435 ? 16.270 -6.233 22.223 1.00 78.69 435 TRP A CA 1
ATOM 3437 C C . TRP A 1 435 ? 17.033 -7.430 22.781 1.00 78.69 435 TRP A C 1
ATOM 3439 O O . TRP A 1 435 ? 17.107 -7.637 23.995 1.00 78.69 435 TRP A O 1
ATOM 3449 N N . GLY A 1 436 ? 17.642 -8.204 21.884 1.00 81.38 436 GLY A N 1
ATOM 3450 C CA . GLY A 1 436 ? 18.437 -9.372 22.231 1.00 81.38 436 GLY A CA 1
ATOM 3451 C C . GLY A 1 436 ? 19.633 -9.022 23.114 1.00 81.38 436 GLY A C 1
ATOM 3452 O O . GLY A 1 436 ? 19.902 -9.744 24.075 1.00 81.38 436 GLY A O 1
ATOM 3453 N N . LYS A 1 437 ? 20.328 -7.915 22.828 1.00 83.19 437 LYS A N 1
ATOM 3454 C CA . LYS A 1 437 ? 21.454 -7.424 23.637 1.00 83.19 437 LYS A CA 1
ATOM 3455 C C . LYS A 1 437 ? 21.002 -6.994 25.035 1.00 83.19 437 LYS A C 1
ATOM 3457 O O . LYS A 1 437 ? 21.626 -7.393 26.012 1.00 83.19 437 LYS A O 1
ATOM 3462 N N . VAL A 1 438 ? 19.902 -6.243 25.146 1.00 83.62 438 VAL A N 1
ATOM 3463 C CA . VAL A 1 438 ? 19.354 -5.769 26.433 1.00 83.62 438 VAL A CA 1
ATOM 3464 C C . VAL A 1 438 ? 18.909 -6.939 27.313 1.00 83.62 438 VAL A C 1
ATOM 3466 O O . VAL A 1 438 ? 19.218 -6.951 28.502 1.00 83.62 438 VAL A O 1
ATOM 3469 N N . ILE A 1 439 ? 18.236 -7.946 26.745 1.00 81.62 439 ILE A N 1
ATOM 3470 C CA . ILE A 1 439 ? 17.764 -9.124 27.496 1.00 81.62 439 ILE A CA 1
ATOM 3471 C C . ILE A 1 439 ? 18.929 -10.003 27.969 1.00 81.62 439 ILE A C 1
ATOM 3473 O O . ILE A 1 439 ? 18.880 -10.537 29.073 1.00 81.62 439 ILE A O 1
ATOM 3477 N N . LYS A 1 440 ? 19.968 -10.171 27.142 1.00 82.94 440 LYS A N 1
ATOM 3478 C CA . LYS A 1 440 ? 21.135 -11.011 27.466 1.00 82.94 440 LYS A CA 1
ATOM 3479 C C . LYS A 1 440 ? 22.128 -10.344 28.415 1.00 82.94 440 LYS A C 1
ATOM 3481 O O . LYS A 1 440 ? 23.045 -11.012 28.885 1.00 82.94 440 LYS A O 1
ATOM 3486 N N . GLN A 1 441 ? 22.001 -9.041 28.652 1.00 81.25 441 GLN A N 1
ATOM 3487 C CA . GLN A 1 441 ? 22.923 -8.319 29.513 1.00 81.25 441 GLN A CA 1
ATOM 3488 C C . GLN A 1 441 ? 22.674 -8.693 30.980 1.00 81.25 441 GLN A C 1
ATOM 3490 O O . GLN A 1 441 ? 21.702 -8.274 31.599 1.00 81.25 441 GLN A O 1
ATOM 3495 N N . GLU A 1 442 ? 23.585 -9.464 31.558 1.00 69.44 442 GLU A N 1
ATOM 3496 C CA . GLU A 1 442 ? 23.586 -9.778 32.984 1.00 69.44 442 GLU A CA 1
ATOM 3497 C C . GLU A 1 442 ? 24.555 -8.825 33.713 1.00 69.44 442 GLU A C 1
ATOM 3499 O O . GLU A 1 442 ? 25.598 -8.452 33.172 1.00 69.44 442 GLU A O 1
ATOM 3504 N N . ASN A 1 443 ? 24.216 -8.422 34.943 1.00 68.94 443 ASN A N 1
ATOM 3505 C CA . ASN A 1 443 ? 25.022 -7.554 35.825 1.00 68.94 443 ASN A CA 1
ATOM 3506 C C . ASN A 1 443 ? 25.113 -6.064 35.446 1.00 68.94 443 ASN A C 1
ATOM 3508 O O . ASN A 1 443 ? 26.199 -5.481 35.424 1.00 68.94 443 ASN A O 1
ATOM 3512 N N . CYS A 1 444 ? 23.976 -5.410 35.222 1.00 72.56 444 CYS A N 1
ATOM 3513 C CA . CYS A 1 444 ? 23.942 -3.951 35.200 1.00 72.56 444 CYS A CA 1
ATOM 3514 C C . CYS A 1 444 ? 23.991 -3.393 36.626 1.00 72.56 444 CYS A C 1
ATOM 3516 O O . CYS A 1 444 ? 23.126 -3.688 37.449 1.00 72.56 444 CYS A O 1
ATOM 3518 N N . ILE A 1 445 ? 25.023 -2.605 36.926 1.00 62.34 445 ILE A N 1
ATOM 3519 C CA . ILE A 1 445 ? 25.124 -1.862 38.185 1.00 62.34 445 ILE A CA 1
ATOM 3520 C C . ILE A 1 445 ? 24.139 -0.688 38.082 1.00 62.34 445 ILE A C 1
ATOM 3522 O O . ILE A 1 445 ? 24.245 0.104 37.147 1.00 62.34 445 ILE A O 1
ATOM 3526 N N . GLU A 1 446 ? 23.160 -0.600 38.992 1.00 53.47 446 GLU A N 1
ATOM 3527 C CA . GLU A 1 446 ? 22.305 0.593 39.112 1.00 53.47 446 GLU A CA 1
ATOM 3528 C C . GLU A 1 446 ? 23.223 1.799 39.410 1.00 53.47 446 GLU A C 1
ATOM 3530 O O . GLU A 1 446 ? 23.923 1.799 40.425 1.00 53.47 446 GLU A O 1
ATOM 3535 N N . VAL A 1 447 ? 23.272 2.779 38.497 1.00 48.84 447 VAL A N 1
ATOM 3536 C CA . VAL A 1 447 ? 23.973 4.066 38.683 1.00 48.84 447 VAL A CA 1
ATOM 3537 C C . VAL A 1 447 ? 22.990 5.120 39.156 1.00 48.84 447 VAL A C 1
ATOM 3539 O O . VAL A 1 447 ? 21.913 5.226 38.520 1.00 48.84 447 VAL A O 1
#

Sequence (447 aa):
MMHQKSKFKFAFIPEMQCQVLELPYVENELSMLILLPKDIEDNSTGLEKLEKSLTLEKLHDWTNPDNMEKIEINVSLPRFKLERSYDLKEVLIKMGVVDAFDMGRADLSGMSPKDDLFLSKAVHKSFVEVNEEGTEAAAATAMVVMMRFMASLCSAISQFSLDLFKNLSEKQASNIFYSPLSISSALAMVCMGARGNTAAEIMKSLHVQKAGDDVHSYFSSLITDINKPGASYQLSLANRLYGEKSFEFLKEFIGKTTTFYHASLEAVDFIQAPEASRKNINAWVEKQTNGDDDIFVYPPAIVNYLKRTPDVTSYIHGNIRVHTDVLRGGKYKISYHLYSMNVLPTFVSGAGFIIPGILIPPLYHAATVLPIFPLDDVYFGFLAIKANVTLKHGHGFYCWGVRFDACKYQNAVFVHSLFEYDEKGMSPEQLLDVWGKVIKQENCIEV